Protein AF-0000000066256275 (afdb_homodimer)

Organism: Aeropyrum pernix (strain ATCC 700893 / DSM 11879 / JCM 9820 / NBRC 100138 / K1) (NCBI:txid272557)

Solvent-accessible surface area (backbone atoms only — not comparable to full-atom values): 19986 Å² total; per-residue (Å²): 86,36,39,36,36,32,34,25,72,42,15,46,34,53,33,82,58,58,94,65,75,33,41,69,77,22,35,40,44,53,51,53,29,44,26,57,68,33,45,68,49,63,63,28,31,37,36,36,41,18,49,40,25,89,45,72,39,23,26,40,39,40,45,40,79,41,44,88,72,39,78,41,55,64,44,34,52,51,35,49,23,29,20,48,62,73,42,88,44,85,31,44,64,42,78,55,11,67,60,48,49,53,58,56,52,69,78,38,52,55,43,32,37,56,35,73,87,30,46,56,42,84,80,37,49,69,59,68,58,38,73,26,23,30,43,34,36,28,43,97,49,77,57,58,65,69,56,54,52,52,51,26,70,75,67,76,51,62,48,51,31,10,91,51,96,55,92,64,54,45,26,56,50,39,26,54,54,29,54,70,57,39,85,59,85,77,70,66,76,70,78,117,88,37,39,38,35,31,35,24,72,40,15,45,35,54,33,80,59,57,96,63,73,32,42,69,77,22,36,40,45,52,50,53,28,44,24,57,69,34,46,66,50,63,64,28,32,37,36,34,40,18,48,40,24,90,44,72,39,24,26,40,39,41,47,40,79,40,43,88,73,40,79,43,54,65,46,35,51,50,34,50,23,27,18,48,62,71,42,88,44,84,33,44,64,42,77,56,13,68,61,47,50,53,58,56,51,69,76,37,52,53,41,31,37,56,35,73,89,29,45,57,42,84,80,38,48,70,60,69,59,39,73,26,24,28,43,36,35,29,44,98,50,78,58,57,64,68,57,53,52,52,51,26,69,75,66,75,50,61,48,53,30,10,91,49,96,55,93,64,54,44,25,55,50,38,25,54,56,28,56,69,57,39,87,55,83,78,65,68,79,66,80,118

Radius of gyration: 21.37 Å; Cα contacts (8 Å, |Δi|>4): 793; chains: 2; bounding box: 59×62×47 Å

Nearest PDB structures (foldseek):
  1vhk-assembly3_B  TM=5.877E-01  e=3.243E-04  Bacillus subtilis
  1vhk-assembly3_D  TM=5.858E-01  e=5.958E-04  Bacillus subtilis
  4l69-assembly1_A-2  TM=5.176E-01  e=1.314E-03  Mycobacterium tuberculosis
  1vhy-assembly3_A  TM=5.359E-01  e=1.409E-02  Haemophilus influenzae
  1vhy-assembly3_B  TM=5.054E-01  e=1.174E-02  Haemophilus influenzae

pLDDT: mean 90.83, std 14.92, range [18.72, 98.94]

Foldseek 3Di:
DEEEEAEQQAAEQQLPADLPPRCVVRSRCLLVLLLLLLFDDQQYKYWYFGDNDPAHIKIKIGHSPCCVQSVDSSSVSVQSSCQSNPHDHNIHMDRVRLVVVLVVQLVFPDEAEEDLPAAEVVVCLCRLQDDYYYYYAYGPDGPDPVSQVVSCVSRVHHHYYYDDNDDDGSSVSNNSSNVSNPPDPPPPPPPD/DEEEEAEQQAAEQQLPADLPPRCVVRSRCLLVLLLLLLFDDQQYKYWYFGDNDPAHIKIKIGHSPCCVQSVDSSSVSVQSSCQSNPHDHNIHMDRVRLVVVLVVQLVFPDEAEEDLPAAEVVVCLCRLQDDYYYYYAYGPDGPDPVSQVVSCVSRVHHHYYYDDNDDDGSSVSNNSSNVSNPPDPVPPPPPD

InterPro domains:
  IPR007158 tRNA (pseudouridine(54)-N(1))-methyltransferase, TrmY [MF_00587] (1-185)
  IPR007158 tRNA (pseudouridine(54)-N(1))-methyltransferase, TrmY [PF04013] (1-186)
  IPR007158 tRNA (pseudouridine(54)-N(1))-methyltransferase, TrmY [cd18087] (4-184)
  IPR029026 tRNA (guanine-N1-)-methyltransferase, N-terminal [G3DSA:3.40.1280.10] (1-180)
  IPR029028 Alpha/beta knot methyltransferases [SSF75217] (1-180)

Secondary structure (DSSP, 8-state):
-EEEEEEESS--SS----SSS-TTTTTSHHHHHHHHHH---SSEEEEEEE-SSSSSPEEEEEEGGGGGT--SHHHHHHHHHHHHTT-S-SSEEETTHHHHHHHHHTTSBSEEEEEEEEEEGGGGHHHHTSSB-EEEEESSSPPPHHHHHHHHHHHT--EEEE--SS---HHHHHHHHHHHHS----------/-EEEEEEESS--SS----SSS-TTTTTSHHHHHHHHHH---SSEEEEEEE-SSSSSPEEEEEEGGGGGT--SHHHHHHHHHHHHTT-S-SSEEETTHHHHHHHHHTTSBSEEEEEEEEEEGGGGHHHHTSSB-EEEEESSSPPPHHHHHHHHHHHT--EEEE--SS---HHHHHHHHHHHHS----------

Structure (mmCIF, N/CA/C/O backbone):
data_AF-0000000066256275-model_v1
#
loop_
_entity.id
_entity.type
_entity.pdbx_description
1 polymer 'tRNA (pseudouridine(54)-N(1))-methyltransferase'
#
loop_
_atom_site.group_PDB
_atom_site.id
_atom_site.type_symbol
_atom_site.label_atom_id
_atom_site.label_alt_id
_atom_site.label_comp_id
_atom_site.label_asym_id
_atom_site.label_entity_id
_atom_site.label_seq_id
_atom_site.pdbx_PDB_ins_code
_atom_site.Cartn_x
_atom_site.Cartn_y
_atom_site.Cartn_z
_atom_site.occupancy
_atom_site.B_iso_or_equiv
_atom_site.auth_seq_id
_atom_site.auth_comp_id
_atom_site.auth_asym_id
_atom_site.auth_atom_id
_atom_site.pdbx_PDB_model_num
ATOM 1 N N . MET A 1 1 ? 12.422 -10.633 -16.906 1 93.75 1 MET A N 1
ATOM 2 C CA . MET A 1 1 ? 11.047 -10.562 -16.422 1 93.75 1 MET A CA 1
ATOM 3 C C . MET A 1 1 ? 10.93 -11.172 -15.023 1 93.75 1 MET A C 1
ATOM 5 O O . MET A 1 1 ? 11.523 -12.219 -14.75 1 93.75 1 MET A O 1
ATOM 9 N N . SER A 1 2 ? 10.227 -10.492 -14.117 1 97.5 2 SER A N 1
ATOM 10 C CA . SER A 1 2 ? 10.008 -11 -12.766 1 97.5 2 SER A CA 1
ATOM 11 C C . SER A 1 2 ? 8.57 -11.477 -12.578 1 97.5 2 SER A C 1
ATOM 13 O O . SER A 1 2 ? 7.66 -11 -13.266 1 97.5 2 SER A O 1
ATOM 15 N N . LEU A 1 3 ? 8.438 -12.453 -11.727 1 98.69 3 LEU A N 1
ATOM 16 C CA . LEU A 1 3 ? 7.125 -13 -11.398 1 98.69 3 LEU A CA 1
ATOM 17 C C . LEU A 1 3 ? 6.797 -12.766 -9.922 1 98.69 3 LEU A C 1
ATOM 19 O O . LEU A 1 3 ? 7.602 -13.086 -9.047 1 98.69 3 LEU A O 1
ATOM 23 N N . TYR A 1 4 ? 5.68 -12.133 -9.703 1 98.75 4 TYR A N 1
ATOM 24 C CA . TYR A 1 4 ? 5.137 -11.969 -8.359 1 98.75 4 TYR A CA 1
ATOM 25 C C . TYR A 1 4 ? 3.945 -12.891 -8.133 1 98.75 4 TYR A C 1
ATOM 27 O O . TYR A 1 4 ? 2.973 -12.852 -8.891 1 98.75 4 TYR A O 1
ATOM 35 N N . VAL A 1 5 ? 4 -13.688 -7.074 1 98.88 5 VAL A N 1
ATOM 36 C CA . VAL A 1 5 ? 2.967 -14.695 -6.848 1 98.88 5 VAL A CA 1
ATOM 37 C C . VAL A 1 5 ? 2.268 -14.43 -5.52 1 98.88 5 VAL A C 1
ATOM 39 O O . VAL A 1 5 ? 2.926 -14.219 -4.496 1 98.88 5 VAL A O 1
ATOM 42 N N . VAL A 1 6 ? 0.995 -14.414 -5.566 1 98.75 6 VAL A N 1
ATOM 43 C CA . VAL A 1 6 ? 0.187 -14.359 -4.355 1 98.75 6 VAL A CA 1
ATOM 44 C C . VAL A 1 6 ? -0.623 -15.641 -4.207 1 98.75 6 VAL A C 1
ATOM 46 O O . VAL A 1 6 ? -1.358 -16.031 -5.121 1 98.75 6 VAL A O 1
ATOM 49 N N . ILE A 1 7 ? -0.438 -16.297 -3.139 1 98.69 7 ILE A N 1
ATOM 50 C CA . ILE A 1 7 ? -1.263 -17.469 -2.812 1 98.69 7 ILE A CA 1
ATOM 51 C C . ILE A 1 7 ? -2.393 -17.047 -1.875 1 98.69 7 ILE A C 1
ATOM 53 O O . ILE A 1 7 ? -2.145 -16.594 -0.755 1 98.69 7 ILE A O 1
ATOM 57 N N . SER A 1 8 ? -3.602 -17.219 -2.336 1 98.5 8 SER A N 1
ATOM 58 C CA . SER A 1 8 ? -4.766 -16.734 -1.599 1 98.5 8 SER A CA 1
ATOM 59 C C . SER A 1 8 ? -5.703 -17.891 -1.235 1 98.5 8 SER A C 1
ATOM 61 O O . SER A 1 8 ? -6.492 -18.344 -2.066 1 98.5 8 SER A O 1
ATOM 63 N N . PRO A 1 9 ? -5.703 -18.266 0.053 1 98.31 9 PRO A N 1
ATOM 64 C CA . PRO A 1 9 ? -6.594 -19.344 0.481 1 98.31 9 PRO A CA 1
ATOM 65 C C . PRO A 1 9 ? -8.07 -18.969 0.374 1 98.31 9 PRO A C 1
ATOM 67 O O . PRO A 1 9 ? -8.938 -19.844 0.361 1 98.31 9 PRO A O 1
ATOM 70 N N . THR A 1 10 ? -8.359 -17.688 0.263 1 98.12 10 THR A N 1
ATOM 71 C CA . THR A 1 10 ? -9.75 -17.266 0.388 1 98.12 10 THR A CA 1
ATOM 72 C C . THR A 1 10 ? -10.227 -16.578 -0.885 1 98.12 10 THR A C 1
ATOM 74 O O . THR A 1 10 ? -11.414 -16.281 -1.031 1 98.12 10 THR A O 1
ATOM 77 N N . GLY A 1 11 ? -9.367 -16.297 -1.843 1 98.12 11 GLY A N 1
ATOM 78 C CA . GLY A 1 11 ? -9.781 -15.602 -3.051 1 98.12 11 GLY A CA 1
ATOM 79 C C . GLY A 1 11 ? -10.82 -16.359 -3.852 1 98.12 11 GLY A C 1
ATOM 80 O O . GLY A 1 11 ? -10.633 -17.531 -4.168 1 98.12 11 GLY A O 1
ATOM 81 N N . ARG A 1 12 ? -11.789 -15.664 -4.137 1 98.12 12 ARG A N 1
ATOM 82 C CA . ARG A 1 12 ? -12.906 -16.281 -4.84 1 98.12 12 ARG A CA 1
ATOM 83 C C . ARG A 1 12 ? -12.492 -16.719 -6.242 1 98.12 12 ARG A C 1
ATOM 85 O O . ARG A 1 12 ? -11.742 -16.016 -6.922 1 98.12 12 ARG A O 1
ATOM 92 N N . THR A 1 13 ? -13.141 -17.828 -6.723 1 98.5 13 THR A N 1
ATOM 93 C CA . THR A 1 13 ? -12.625 -18.453 -7.938 1 98.5 13 THR A CA 1
ATOM 94 C C . THR A 1 13 ? -13.602 -18.281 -9.094 1 98.5 13 THR A C 1
ATOM 96 O O . THR A 1 13 ? -13.305 -18.656 -10.227 1 98.5 13 THR A O 1
ATOM 99 N N . ASP A 1 14 ? -14.75 -17.688 -8.93 1 98.19 14 ASP A N 1
ATOM 100 C CA . ASP A 1 14 ? -15.773 -17.719 -9.977 1 98.19 14 ASP A CA 1
ATOM 101 C C . ASP A 1 14 ? -15.938 -16.344 -10.617 1 98.19 14 ASP A C 1
ATOM 103 O O . ASP A 1 14 ? -16.672 -16.188 -11.594 1 98.19 14 ASP A O 1
ATOM 107 N N . GLY A 1 15 ? -15.422 -15.344 -10.078 1 97.19 15 GLY A N 1
ATOM 108 C CA . GLY A 1 15 ? -15.445 -14.016 -10.664 1 97.19 15 GLY A CA 1
ATOM 109 C C . GLY A 1 15 ? -16.703 -13.234 -10.328 1 97.19 15 GLY A C 1
ATOM 110 O O . GLY A 1 15 ? -16.922 -12.141 -10.852 1 97.19 15 GLY A O 1
ATOM 111 N N . ASN A 1 16 ? -17.562 -13.805 -9.523 1 96.88 16 ASN A N 1
ATOM 112 C CA . ASN A 1 16 ? -18.75 -13.078 -9.07 1 96.88 16 ASN A CA 1
ATOM 113 C C . ASN A 1 16 ? -18.422 -12.078 -7.973 1 96.88 16 ASN A C 1
ATOM 115 O O . ASN A 1 16 ? -18.578 -12.375 -6.785 1 96.88 16 ASN A O 1
ATOM 119 N N . ILE A 1 17 ? -18.016 -10.922 -8.391 1 94.25 17 ILE A N 1
ATOM 120 C CA . ILE A 1 17 ? -17.547 -9.883 -7.484 1 94.25 17 ILE A CA 1
ATOM 121 C C . ILE A 1 17 ? -18.484 -8.688 -7.539 1 94.25 17 ILE A C 1
ATOM 123 O O . ILE A 1 17 ? -18.734 -8.133 -8.609 1 94.25 17 ILE A O 1
ATOM 127 N N . PRO A 1 18 ? -18.984 -8.289 -6.391 1 91 18 PRO A N 1
ATOM 128 C CA . PRO A 1 18 ? -19.859 -7.109 -6.402 1 91 18 PRO A CA 1
ATOM 129 C C . PRO A 1 18 ? -19.109 -5.828 -6.75 1 91 18 PRO A C 1
ATOM 131 O O . PRO A 1 18 ? -17.906 -5.727 -6.5 1 91 18 PRO A O 1
ATOM 134 N N . ALA A 1 19 ? -19.828 -4.859 -7.242 1 86.5 19 ALA A N 1
ATOM 135 C CA . ALA A 1 19 ? -19.25 -3.6 -7.688 1 86.5 19 ALA A CA 1
ATOM 136 C C . ALA A 1 19 ? -18.75 -2.775 -6.504 1 86.5 19 ALA A C 1
ATOM 138 O O . ALA A 1 19 ? -17.812 -1.983 -6.637 1 86.5 19 ALA A O 1
ATOM 139 N N . ARG A 1 20 ? -19.453 -2.916 -5.395 1 82.06 20 ARG A N 1
ATOM 140 C CA . ARG A 1 20 ? -19.078 -2.201 -4.176 1 82.06 20 ARG A CA 1
ATOM 141 C C . ARG A 1 20 ? -18.969 -3.156 -2.99 1 82.06 20 ARG A C 1
ATOM 143 O O . ARG A 1 20 ? -19.562 -4.234 -3 1 82.06 20 ARG A O 1
ATOM 150 N N . GLY A 1 21 ? -18.141 -2.723 -2.002 1 81.44 21 GLY A N 1
ATOM 151 C CA . GLY A 1 21 ? -17.984 -3.59 -0.844 1 81.44 21 GLY A CA 1
ATOM 152 C C . GLY A 1 21 ? -17.406 -4.949 -1.186 1 81.44 21 GLY A C 1
ATOM 153 O O . GLY A 1 21 ? -17.844 -5.973 -0.661 1 81.44 21 GLY A O 1
ATOM 154 N N . TYR A 1 22 ? -16.484 -5.004 -2.148 1 87.56 22 TYR A N 1
ATOM 155 C CA . TYR A 1 22 ? -16.016 -6.262 -2.73 1 87.56 22 TYR A CA 1
ATOM 156 C C . TYR A 1 22 ? -14.984 -6.93 -1.84 1 87.56 22 TYR A C 1
ATOM 158 O O . TYR A 1 22 ? -14.664 -8.109 -2.021 1 87.56 22 TYR A O 1
ATOM 166 N N . ALA A 1 23 ? -14.438 -6.23 -0.857 1 85.62 23 ALA A N 1
ATOM 167 C CA . ALA A 1 23 ? -13.32 -6.797 -0.107 1 85.62 23 ALA A CA 1
ATOM 168 C C . ALA A 1 23 ? -13.703 -8.133 0.517 1 85.62 23 ALA A C 1
ATOM 170 O O . ALA A 1 23 ? -13.094 -9.164 0.21 1 85.62 23 ALA A O 1
ATOM 171 N N . GLY A 1 24 ? -14.734 -8.234 1.312 1 88.06 24 GLY A N 1
ATOM 172 C CA . GLY A 1 24 ? -15.188 -9.445 1.973 1 88.06 24 GLY A CA 1
ATOM 173 C C . GLY A 1 24 ? -15.711 -10.492 1.007 1 88.06 24 GLY A C 1
ATOM 174 O O . GLY A 1 24 ? -15.188 -11.602 0.938 1 88.06 24 GLY A O 1
ATOM 175 N N . PRO A 1 25 ? -16.734 -10.078 0.215 1 91.56 25 PRO A N 1
ATOM 176 C CA . PRO A 1 25 ? -17.406 -11.031 -0.675 1 91.56 25 PRO A CA 1
ATOM 177 C C . PRO A 1 25 ? -16.453 -11.641 -1.699 1 91.56 25 PRO A C 1
ATOM 179 O O . PRO A 1 25 ? -16.688 -12.75 -2.186 1 91.56 25 PRO A O 1
ATOM 182 N N . SER A 1 26 ? -15.391 -11.039 -1.994 1 95.25 26 SER A N 1
ATOM 183 C CA . SER A 1 26 ? -14.445 -11.547 -2.986 1 95.25 26 SER A CA 1
ATOM 184 C C . SER A 1 26 ? -13.383 -12.422 -2.336 1 95.25 26 SER A C 1
ATOM 186 O O . SER A 1 26 ? -12.477 -12.914 -3.016 1 95.25 26 SER A O 1
ATOM 188 N N . GLY A 1 27 ? -13.484 -12.617 -0.985 1 96.19 27 GLY A N 1
ATOM 189 C CA . GLY A 1 27 ? -12.422 -13.328 -0.285 1 96.19 27 GLY A CA 1
ATOM 190 C C . GLY A 1 27 ? -11.133 -12.539 -0.201 1 96.19 27 GLY A C 1
ATOM 191 O O . GLY A 1 27 ? -10.047 -13.094 -0.347 1 96.19 27 GLY A O 1
ATOM 192 N N . ARG A 1 28 ? -11.258 -11.266 -0.228 1 94.38 28 ARG A N 1
ATOM 193 C CA . ARG A 1 28 ? -10.164 -10.305 -0.048 1 94.38 28 ARG A CA 1
ATOM 194 C C . ARG A 1 28 ? -9.336 -10.172 -1.321 1 94.38 28 ARG A C 1
ATOM 196 O O . ARG A 1 28 ? -8.125 -9.977 -1.259 1 94.38 28 ARG A O 1
ATOM 203 N N . LEU A 1 29 ? -9.945 -10.297 -2.473 1 97.12 29 LEU A N 1
ATOM 204 C CA . LEU A 1 29 ? -9.266 -10.016 -3.732 1 97.12 29 LEU A CA 1
ATOM 205 C C . LEU A 1 29 ? -8.727 -8.594 -3.752 1 97.12 29 LEU A C 1
ATOM 207 O O . LEU A 1 29 ? -7.844 -8.266 -4.551 1 97.12 29 LEU A O 1
ATOM 211 N N . ASP A 1 30 ? -9.219 -7.73 -2.887 1 92.06 30 ASP A N 1
ATOM 212 C CA . ASP A 1 30 ? -8.727 -6.359 -2.781 1 92.06 30 ASP A CA 1
ATOM 213 C C . ASP A 1 30 ? -7.258 -6.336 -2.359 1 92.06 30 ASP A C 1
ATOM 215 O O . ASP A 1 30 ? -6.508 -5.441 -2.754 1 92.06 30 ASP A O 1
ATOM 219 N N . VAL A 1 31 ? -6.844 -7.297 -1.522 1 94.19 31 VAL A N 1
ATOM 220 C CA . VAL A 1 31 ? -5.453 -7.406 -1.103 1 94.19 31 VAL A CA 1
ATOM 221 C C . VAL A 1 31 ? -4.57 -7.727 -2.309 1 94.19 31 VAL A C 1
ATOM 223 O O . VAL A 1 31 ? -3.473 -7.188 -2.443 1 94.19 31 VAL A O 1
ATOM 226 N N . ILE A 1 32 ? -5.059 -8.555 -3.189 1 98 32 ILE A N 1
ATOM 227 C CA . ILE A 1 32 ? -4.332 -8.922 -4.398 1 98 32 ILE A CA 1
ATOM 228 C C . ILE A 1 32 ? -4.266 -7.727 -5.348 1 98 32 ILE A C 1
ATOM 230 O O . ILE A 1 32 ? -3.225 -7.469 -5.957 1 98 32 ILE A O 1
ATOM 234 N N . ALA A 1 33 ? -5.363 -7.008 -5.426 1 96.81 33 ALA A N 1
ATOM 235 C CA . ALA A 1 33 ? -5.398 -5.801 -6.25 1 96.81 33 ALA A CA 1
ATOM 236 C C . ALA A 1 33 ? -4.367 -4.781 -5.77 1 96.81 33 ALA A C 1
ATOM 238 O O . ALA A 1 33 ? -3.645 -4.195 -6.578 1 96.81 33 ALA A O 1
ATOM 239 N N . ARG A 1 34 ? -4.316 -4.574 -4.496 1 93.12 34 ARG A N 1
ATOM 240 C CA . ARG A 1 34 ? -3.348 -3.637 -3.939 1 93.12 34 ARG A CA 1
ATOM 241 C C . ARG A 1 34 ? -1.919 -4.109 -4.191 1 93.12 34 ARG A C 1
ATOM 243 O O . ARG A 1 34 ? -1.035 -3.301 -4.48 1 93.12 34 ARG A O 1
ATOM 250 N N . ALA A 1 35 ? -1.681 -5.391 -4.027 1 96.75 35 ALA A N 1
ATOM 251 C CA . ALA A 1 35 ? -0.363 -5.953 -4.309 1 96.75 35 ALA A CA 1
ATOM 252 C C . ALA A 1 35 ? 0.034 -5.715 -5.762 1 96.75 35 ALA A C 1
ATOM 254 O O . ALA A 1 35 ? 1.17 -5.328 -6.047 1 96.75 35 ALA A O 1
ATOM 255 N N . TYR A 1 36 ? -0.896 -5.945 -6.684 1 97.62 36 TYR A N 1
ATOM 256 C CA . TYR A 1 36 ? -0.671 -5.707 -8.102 1 97.62 36 TYR A CA 1
ATOM 257 C C . TYR A 1 36 ? -0.284 -4.258 -8.359 1 97.62 36 TYR A C 1
ATOM 259 O O . TYR A 1 36 ? 0.707 -3.984 -9.039 1 97.62 36 TYR A O 1
ATOM 267 N N . ASN A 1 37 ? -1.015 -3.406 -7.777 1 93.56 37 ASN A N 1
ATOM 268 C CA . ASN A 1 37 ? -0.812 -1.98 -8.016 1 93.56 37 ASN A CA 1
ATOM 269 C C . ASN A 1 37 ? 0.497 -1.491 -7.402 1 93.56 37 ASN A C 1
ATOM 271 O O . ASN A 1 37 ? 1.075 -0.507 -7.867 1 93.56 37 ASN A O 1
ATOM 275 N N . ALA A 1 38 ? 0.968 -2.191 -6.426 1 93.5 38 ALA A N 1
ATOM 276 C CA . ALA A 1 38 ? 2.166 -1.786 -5.695 1 93.5 38 ALA A CA 1
ATOM 277 C C . ALA A 1 38 ? 3.43 -2.119 -6.488 1 93.5 38 ALA A C 1
ATOM 279 O O . ALA A 1 38 ? 4.504 -1.586 -6.203 1 93.5 38 ALA A O 1
ATOM 280 N N . ILE A 1 39 ? 3.395 -3.004 -7.465 1 95.12 39 ILE A N 1
ATOM 281 C CA . ILE A 1 39 ? 4.574 -3.447 -8.203 1 95.12 39 ILE A CA 1
ATOM 282 C C . ILE A 1 39 ? 5.012 -2.357 -9.18 1 95.12 39 ILE A C 1
ATOM 284 O O . ILE A 1 39 ? 4.215 -1.897 -10 1 95.12 39 ILE A O 1
ATOM 288 N N . LEU A 1 40 ? 6.242 -2.002 -9.117 1 90.94 40 LEU A N 1
ATOM 289 C CA . LEU A 1 40 ? 6.738 -0.872 -9.898 1 90.94 40 LEU A CA 1
ATOM 290 C C . LEU A 1 40 ? 7.441 -1.351 -11.164 1 90.94 40 LEU A C 1
ATOM 292 O O . LEU A 1 40 ? 7.664 -0.566 -12.086 1 90.94 40 LEU A O 1
ATOM 296 N N . GLU A 1 41 ? 7.848 -2.594 -11.227 1 91.62 41 GLU A N 1
ATOM 297 C CA . GLU A 1 41 ? 8.555 -3.137 -12.383 1 91.62 41 GLU A CA 1
ATOM 298 C C . GLU A 1 41 ? 7.629 -3.275 -13.586 1 91.62 41 GLU A C 1
ATOM 300 O O . GLU A 1 41 ? 6.629 -3.996 -13.523 1 91.62 41 GLU A O 1
ATOM 305 N N . PRO A 1 42 ? 8 -2.656 -14.617 1 90.19 42 PRO A N 1
ATOM 306 C CA . PRO A 1 42 ? 7.121 -2.73 -15.781 1 90.19 42 PRO A CA 1
ATOM 307 C C . PRO A 1 42 ? 7.129 -4.109 -16.438 1 90.19 42 PRO A C 1
ATOM 309 O O . PRO A 1 42 ? 6.113 -4.543 -16.984 1 90.19 42 PRO A O 1
ATOM 312 N N . ASN A 1 43 ? 8.242 -4.711 -16.469 1 94.06 43 ASN A N 1
ATOM 313 C CA . ASN A 1 43 ? 8.352 -6.035 -17.062 1 94.06 43 ASN A CA 1
ATOM 314 C C . ASN A 1 43 ? 8.172 -7.141 -16.031 1 94.06 43 ASN A C 1
ATOM 316 O O . ASN A 1 43 ? 9.094 -7.918 -15.773 1 94.06 43 ASN A O 1
ATOM 320 N N . ALA A 1 44 ? 7.031 -7.156 -15.445 1 97.38 44 ALA A N 1
ATOM 321 C CA . ALA A 1 44 ? 6.68 -8.141 -14.43 1 97.38 44 ALA A CA 1
ATOM 322 C C . ALA A 1 44 ? 5.254 -8.656 -14.625 1 97.38 44 ALA A C 1
ATOM 324 O O . ALA A 1 44 ? 4.504 -8.117 -15.445 1 97.38 44 ALA A O 1
ATOM 325 N N . THR A 1 45 ? 4.945 -9.758 -14.031 1 98.5 45 THR A N 1
ATOM 326 C CA . THR A 1 45 ? 3.613 -10.359 -14.008 1 98.5 45 THR A CA 1
ATOM 327 C C . THR A 1 45 ? 3.225 -10.758 -12.594 1 98.5 45 THR A C 1
ATOM 329 O O . THR A 1 45 ? 4.055 -11.266 -11.836 1 98.5 45 THR A O 1
ATOM 332 N N . LEU A 1 46 ? 1.997 -10.469 -12.258 1 98.81 46 LEU A N 1
ATOM 333 C CA . LEU A 1 46 ? 1.463 -11.031 -11.023 1 98.81 46 LEU A CA 1
ATOM 334 C C . LEU A 1 46 ? 0.61 -12.258 -11.312 1 98.81 46 LEU A C 1
ATOM 336 O O . LEU A 1 46 ? -0.233 -12.242 -12.211 1 98.81 46 LEU A O 1
ATOM 340 N N . ALA A 1 47 ? 0.863 -13.305 -10.641 1 98.94 47 ALA A N 1
ATOM 341 C CA . ALA A 1 47 ? 0.026 -14.508 -10.656 1 98.94 47 ALA A CA 1
ATOM 342 C C . ALA A 1 47 ? -0.601 -14.758 -9.289 1 98.94 47 ALA A C 1
ATOM 344 O O . ALA A 1 47 ? 0.1 -14.789 -8.273 1 98.94 47 ALA A O 1
ATOM 345 N N . ALA A 1 48 ? -1.891 -14.93 -9.266 1 98.94 48 ALA A N 1
ATOM 346 C CA . ALA A 1 48 ? -2.604 -15.188 -8.016 1 98.94 48 ALA A CA 1
ATOM 347 C C . ALA A 1 48 ? -3.279 -16.547 -8.039 1 98.94 48 ALA A C 1
ATOM 349 O O . ALA A 1 48 ? -4.125 -16.812 -8.898 1 98.94 48 ALA A O 1
ATOM 350 N N . LEU A 1 49 ? -2.854 -17.391 -7.125 1 98.94 49 LEU A N 1
ATOM 351 C CA . LEU A 1 49 ? -3.564 -18.656 -6.938 1 98.94 49 LEU A CA 1
ATOM 352 C C . LEU A 1 49 ? -4.777 -18.469 -6.031 1 98.94 49 LEU A C 1
ATOM 354 O O . LEU A 1 49 ? -4.629 -18.219 -4.832 1 98.94 49 LEU A O 1
ATOM 358 N N . LEU A 1 50 ? -5.945 -18.578 -6.598 1 98.81 50 LEU A N 1
ATOM 359 C CA . LEU A 1 50 ? -7.203 -18.406 -5.879 1 98.81 50 LEU A CA 1
ATOM 360 C C . LEU A 1 50 ? -7.758 -19.75 -5.422 1 98.81 50 LEU A C 1
ATOM 362 O O . LEU A 1 50 ? -7.977 -20.656 -6.234 1 98.81 50 LEU A O 1
ATOM 366 N N . MET A 1 51 ? -8.008 -19.812 -4.078 1 98.62 51 MET A N 1
ATOM 367 C CA . MET A 1 51 ? -8.375 -21.125 -3.566 1 98.62 51 MET A CA 1
ATOM 368 C C . MET A 1 51 ? -9.633 -21.031 -2.711 1 98.62 51 MET A C 1
ATOM 370 O O . MET A 1 51 ? -9.945 -21.969 -1.968 1 98.62 51 MET A O 1
ATOM 374 N N . GLY A 1 52 ? -10.383 -19.984 -2.773 1 97.81 52 GLY A N 1
ATOM 375 C CA . GLY A 1 52 ? -11.484 -19.734 -1.858 1 97.81 52 GLY A CA 1
ATOM 376 C C . GLY A 1 52 ? -12.797 -20.328 -2.32 1 97.81 52 GLY A C 1
ATOM 377 O O . GLY A 1 52 ? -13.797 -20.281 -1.6 1 97.81 52 GLY A O 1
ATOM 378 N N . GLY A 1 53 ? -12.836 -20.859 -3.451 1 97 53 GLY A N 1
ATOM 379 C CA . GLY A 1 53 ? -14.07 -21.438 -3.967 1 97 53 GLY A CA 1
ATOM 380 C C . GLY A 1 53 ? -14.953 -20.422 -4.656 1 97 53 GLY A C 1
ATOM 381 O O . GLY A 1 53 ? -14.555 -19.266 -4.844 1 97 53 GLY A O 1
ATOM 382 N N . PRO A 1 54 ? -16.125 -20.781 -5.293 1 97.5 54 PRO A N 1
ATOM 383 C CA . PRO A 1 54 ? -16.766 -22.094 -5.203 1 97.5 54 PRO A CA 1
ATOM 384 C C . PRO A 1 54 ? -16.172 -23.109 -6.184 1 97.5 54 PRO A C 1
ATOM 386 O O . PRO A 1 54 ? -16.438 -24.312 -6.078 1 97.5 54 PRO A O 1
ATOM 389 N N . LEU A 1 55 ? -15.531 -22.703 -7.152 1 98 55 LEU A N 1
ATOM 390 C CA . LEU A 1 55 ? -14.867 -23.594 -8.086 1 98 55 LEU A CA 1
ATOM 391 C C . LEU A 1 55 ? -13.523 -24.062 -7.531 1 98 55 LEU A C 1
ATOM 393 O O . LEU A 1 55 ? -13.031 -23.516 -6.551 1 98 55 LEU A O 1
ATOM 397 N N . PRO A 1 56 ? -12.992 -25.109 -8.07 1 98.38 56 PRO A N 1
ATOM 398 C CA . PRO A 1 56 ? -11.633 -25.5 -7.676 1 98.38 56 PRO A CA 1
ATOM 399 C C . PRO A 1 56 ? -10.617 -24.391 -7.859 1 98.38 56 PRO A C 1
ATOM 401 O O . PRO A 1 56 ? -10.898 -23.391 -8.539 1 98.38 56 PRO A O 1
ATOM 404 N N . PRO A 1 57 ? -9.453 -24.547 -7.285 1 98.62 57 PRO A N 1
ATOM 405 C CA . PRO A 1 57 ? -8.43 -23.5 -7.367 1 98.62 57 PRO A CA 1
ATOM 406 C C . PRO A 1 57 ? -8.102 -23.109 -8.805 1 98.62 57 PRO A C 1
ATOM 408 O O . PRO A 1 57 ? -8.023 -23.984 -9.68 1 98.62 57 PRO A O 1
ATOM 411 N N . ARG A 1 58 ? -7.895 -21.844 -9.047 1 98.81 58 ARG A N 1
ATOM 412 C CA . ARG A 1 58 ? -7.559 -21.281 -10.352 1 98.81 58 ARG A CA 1
ATOM 413 C C . ARG A 1 58 ? -6.406 -20.297 -10.234 1 98.81 58 ARG A C 1
ATOM 415 O O . ARG A 1 58 ? -6.211 -19.672 -9.188 1 98.81 58 ARG A O 1
ATOM 422 N N . LEU A 1 59 ? -5.672 -20.219 -11.289 1 98.88 59 LEU A N 1
ATOM 423 C CA . LEU A 1 59 ? -4.555 -19.281 -11.344 1 98.88 59 LEU A CA 1
ATOM 424 C C . LEU A 1 59 ? -4.902 -18.062 -12.195 1 98.88 59 LEU A C 1
ATOM 426 O O . LEU A 1 59 ? -5.121 -18.188 -13.406 1 98.88 59 LEU A O 1
ATOM 430 N N . LEU A 1 60 ? -5.059 -16.938 -11.555 1 98.88 60 LEU A N 1
ATOM 431 C CA . LEU A 1 60 ? -5.258 -15.672 -12.242 1 98.88 60 LEU A CA 1
ATOM 432 C C . LEU A 1 60 ? -3.922 -15.047 -12.633 1 98.88 60 LEU A C 1
ATOM 434 O O . LEU A 1 60 ? -3.041 -14.875 -11.789 1 98.88 60 LEU A O 1
ATOM 438 N N . ILE A 1 61 ? -3.732 -14.711 -13.875 1 98.88 61 ILE A N 1
ATOM 439 C CA . ILE A 1 61 ? -2.484 -14.148 -14.375 1 98.88 61 ILE A CA 1
ATOM 440 C C . ILE A 1 61 ? -2.717 -12.711 -14.844 1 98.88 61 ILE A C 1
ATOM 442 O O . ILE A 1 61 ? -3.521 -12.469 -15.75 1 98.88 61 ILE A O 1
ATOM 446 N N . ALA A 1 62 ? -2.012 -11.82 -14.25 1 98.75 62 ALA A N 1
ATOM 447 C CA . ALA A 1 62 ? -2.182 -10.391 -14.484 1 98.75 62 ALA A CA 1
ATOM 448 C C . ALA A 1 62 ? -0.855 -9.734 -14.852 1 98.75 62 ALA A C 1
ATOM 450 O O . ALA A 1 62 ? -0.09 -9.328 -13.977 1 98.75 62 ALA A O 1
ATOM 451 N N . PRO A 1 63 ? -0.54 -9.555 -16.141 1 98.5 63 PRO A N 1
ATOM 452 C CA . PRO A 1 63 ? 0.694 -8.875 -16.547 1 98.5 63 PRO A CA 1
ATOM 453 C C . PRO A 1 63 ? 0.687 -7.383 -16.203 1 98.5 63 PRO A C 1
ATOM 455 O O . PRO A 1 63 ? -0.358 -6.734 -16.281 1 98.5 63 PRO A O 1
ATOM 458 N N . LEU A 1 64 ? 1.856 -6.883 -15.898 1 97.12 64 LEU A N 1
ATOM 459 C CA . LEU A 1 64 ? 1.948 -5.469 -15.555 1 97.12 64 LEU A CA 1
ATOM 460 C C . LEU A 1 64 ? 1.771 -4.594 -16.781 1 97.12 64 LEU A C 1
ATOM 462 O O . LEU A 1 64 ? 1.536 -3.387 -16.672 1 97.12 64 LEU A O 1
ATOM 466 N N . SER A 1 65 ? 1.87 -5.16 -17.969 1 96.31 65 SER A N 1
ATOM 467 C CA . SER A 1 65 ? 1.559 -4.438 -19.188 1 96.31 65 SER A CA 1
ATOM 468 C C . SER A 1 65 ? 0.106 -3.971 -19.203 1 96.31 65 SER A C 1
ATOM 470 O O . SER A 1 65 ? -0.277 -3.139 -20.031 1 96.31 65 SER A O 1
ATOM 472 N N . CYS A 1 66 ? -0.757 -4.484 -18.297 1 97.12 66 CYS A N 1
ATOM 473 C CA . CYS A 1 66 ? -2.16 -4.098 -18.203 1 97.12 66 CYS A CA 1
ATOM 474 C C . CYS A 1 66 ? -2.324 -2.834 -17.375 1 97.12 66 CYS A C 1
ATOM 476 O O . CYS A 1 66 ? -3.43 -2.301 -17.25 1 97.12 66 CYS A O 1
ATOM 478 N N . LYS A 1 67 ? -1.287 -2.295 -16.828 1 92.81 67 LYS A N 1
ATOM 479 C CA . LYS A 1 67 ? -1.389 -1.216 -15.859 1 92.81 67 LYS A CA 1
ATOM 480 C C . LYS A 1 67 ? -1.945 0.054 -16.5 1 92.81 67 LYS A C 1
ATOM 482 O O . LYS A 1 67 ? -2.414 0.954 -15.797 1 92.81 67 LYS A O 1
ATOM 487 N N . ASP A 1 68 ? -1.889 0.154 -17.812 1 90 68 ASP A N 1
ATOM 488 C CA . ASP A 1 68 ? -2.496 1.303 -18.484 1 90 68 ASP A CA 1
ATOM 489 C C . ASP A 1 68 ? -4.012 1.309 -18.297 1 90 68 ASP A C 1
ATOM 491 O O . ASP A 1 68 ? -4.637 2.371 -18.281 1 90 68 ASP A O 1
ATOM 495 N N . ILE A 1 69 ? -4.523 0.146 -18.156 1 91.81 69 ILE A N 1
ATOM 496 C CA . ILE A 1 69 ? -5.965 -0.004 -18.016 1 91.81 69 ILE A CA 1
ATOM 497 C C . ILE A 1 69 ? -6.32 -0.236 -16.547 1 91.81 69 ILE A C 1
ATOM 499 O O . ILE A 1 69 ? -7.355 0.229 -16.062 1 91.81 69 ILE A O 1
ATOM 503 N N . VAL A 1 70 ? -5.48 -0.921 -15.867 1 94.44 70 VAL A N 1
ATOM 504 C CA . VAL A 1 70 ? -5.715 -1.267 -14.469 1 94.44 70 VAL A CA 1
ATOM 505 C C . VAL A 1 70 ? -4.973 -0.287 -13.562 1 94.44 70 VAL A C 1
ATOM 507 O O . VAL A 1 70 ? -3.814 -0.517 -13.211 1 94.44 70 VAL A O 1
ATOM 510 N N . ARG A 1 71 ? -5.648 0.707 -13.109 1 86.88 71 ARG A N 1
ATOM 511 C CA . ARG A 1 71 ? -4.992 1.8 -12.398 1 86.88 71 ARG A CA 1
ATOM 512 C C . ARG A 1 71 ? -5.496 1.901 -10.961 1 86.88 71 ARG A C 1
ATOM 514 O O . ARG A 1 71 ? -5.039 2.754 -10.195 1 86.88 71 ARG A O 1
ATOM 521 N N . SER A 1 72 ? -6.453 1.067 -10.656 1 87.81 72 SER A N 1
ATOM 522 C CA . SER A 1 72 ? -7.062 1.112 -9.328 1 87.81 72 SER A CA 1
ATOM 523 C C . SER A 1 72 ? -7.477 -0.279 -8.867 1 87.81 72 SER A C 1
ATOM 525 O O . SER A 1 72 ? -7.473 -1.229 -9.648 1 87.81 72 SER A O 1
ATOM 527 N N . GLU A 1 73 ? -7.766 -0.271 -7.645 1 91.44 73 GLU A N 1
ATOM 528 C CA . GLU A 1 73 ? -8.312 -1.507 -7.094 1 91.44 73 GLU A CA 1
ATOM 529 C C . GLU A 1 73 ? -9.586 -1.92 -7.824 1 91.44 73 GLU A C 1
ATOM 531 O O . GLU A 1 73 ? -9.766 -3.092 -8.164 1 91.44 73 GLU A O 1
ATOM 536 N N . ARG A 1 74 ? -10.398 -0.939 -8.094 1 89.75 74 ARG A N 1
ATOM 537 C CA . ARG A 1 74 ? -11.672 -1.213 -8.758 1 89.75 74 ARG A CA 1
ATOM 538 C C . ARG A 1 74 ? -11.453 -1.762 -10.164 1 89.75 74 ARG A C 1
ATOM 540 O O . ARG A 1 74 ? -12.102 -2.73 -10.562 1 89.75 74 ARG A O 1
ATOM 547 N N . SER A 1 75 ? -10.578 -1.119 -10.898 1 95 75 SER A N 1
ATOM 548 C CA . SER A 1 75 ? -10.312 -1.604 -12.25 1 95 75 SER A CA 1
ATOM 549 C C . SER A 1 75 ? -9.695 -2.996 -12.227 1 95 75 SER A C 1
ATOM 551 O O . SER A 1 75 ? -9.953 -3.811 -13.117 1 95 75 SER A O 1
ATOM 553 N N . PHE A 1 76 ? -8.883 -3.281 -11.289 1 97.38 76 PHE A N 1
ATOM 554 C CA . PHE A 1 76 ? -8.359 -4.633 -11.117 1 97.38 76 PHE A CA 1
ATOM 555 C C . PHE A 1 76 ? -9.5 -5.625 -10.906 1 97.38 76 PHE A C 1
ATOM 557 O O . PHE A 1 76 ? -9.531 -6.684 -11.531 1 97.38 76 PHE A O 1
ATOM 564 N N . MET A 1 77 ? -10.461 -5.266 -10.039 1 96.88 77 MET A N 1
ATOM 565 C CA . MET A 1 77 ? -11.586 -6.152 -9.727 1 96.88 77 MET A CA 1
ATOM 566 C C . MET A 1 77 ? -12.414 -6.434 -10.977 1 96.88 77 MET A C 1
ATOM 568 O O . MET A 1 77 ? -12.867 -7.559 -11.188 1 96.88 77 MET A O 1
ATOM 572 N N . ILE A 1 78 ? -12.586 -5.445 -11.703 1 97.25 78 ILE A N 1
ATOM 573 C CA . ILE A 1 78 ? -13.359 -5.586 -12.93 1 97.25 78 ILE A CA 1
ATOM 574 C C . ILE A 1 78 ? -12.648 -6.547 -13.883 1 97.25 78 ILE A C 1
ATOM 576 O O . ILE A 1 78 ? -13.258 -7.492 -14.391 1 97.25 78 ILE A O 1
ATOM 580 N N . GLU A 1 79 ? -11.32 -6.363 -14.125 1 98.25 79 GLU A N 1
ATOM 581 C CA . GLU A 1 79 ? -10.555 -7.227 -15.031 1 98.25 79 GLU A CA 1
ATOM 582 C C . GLU A 1 79 ? -10.492 -8.656 -14.5 1 98.25 79 GLU A C 1
ATOM 584 O O . GLU A 1 79 ? -10.617 -9.609 -15.266 1 98.25 79 GLU A O 1
ATOM 589 N N . ALA A 1 80 ? -10.266 -8.812 -13.219 1 98.56 80 ALA A N 1
ATOM 590 C CA . ALA A 1 80 ? -10.242 -10.133 -12.609 1 98.56 80 ALA A CA 1
ATOM 591 C C . ALA A 1 80 ? -11.578 -10.852 -12.805 1 98.56 80 ALA A C 1
ATOM 593 O O . ALA A 1 80 ? -11.609 -12.031 -13.156 1 98.56 80 ALA A O 1
ATOM 594 N N . SER A 1 81 ? -12.664 -10.125 -12.539 1 98.38 81 SER A N 1
ATOM 595 C CA . SER A 1 81 ? -14 -10.688 -12.719 1 98.38 81 SER A CA 1
ATOM 596 C C . SER A 1 81 ? -14.211 -11.133 -14.164 1 98.38 81 SER A C 1
ATOM 598 O O . SER A 1 81 ? -14.711 -12.234 -14.406 1 98.38 81 SER A O 1
ATOM 600 N N . ARG A 1 82 ? -13.891 -10.266 -15.07 1 98.25 82 ARG A N 1
ATOM 601 C CA . ARG A 1 82 ? -14.039 -10.602 -16.484 1 98.25 82 ARG A CA 1
ATOM 602 C C . ARG A 1 82 ? -13.258 -11.859 -16.828 1 98.25 82 ARG A C 1
ATOM 604 O O . ARG A 1 82 ? -13.797 -12.797 -17.422 1 98.25 82 ARG A O 1
ATOM 611 N N . ALA A 1 83 ? -12.016 -11.938 -16.453 1 98.62 83 ALA A N 1
ATOM 612 C CA . ALA A 1 83 ? -11.156 -13.078 -16.766 1 98.62 83 ALA A CA 1
ATOM 613 C C . ALA A 1 83 ? -11.711 -14.367 -16.156 1 98.62 83 ALA A C 1
ATOM 615 O O . ALA A 1 83 ? -11.797 -15.391 -16.828 1 98.62 83 ALA A O 1
ATOM 616 N N . LEU A 1 84 ? -12.117 -14.281 -14.914 1 98.62 84 LEU A N 1
ATOM 617 C CA . LEU A 1 84 ? -12.586 -15.461 -14.188 1 98.62 84 LEU A CA 1
ATOM 618 C C . LEU A 1 84 ? -13.898 -15.977 -14.766 1 98.62 84 LEU A C 1
ATOM 620 O O . LEU A 1 84 ? -14.211 -17.156 -14.648 1 98.62 84 LEU A O 1
ATOM 624 N N . ARG A 1 85 ? -14.609 -15.133 -15.391 1 98.19 85 ARG A N 1
ATOM 625 C CA . ARG A 1 85 ? -15.891 -15.508 -15.977 1 98.19 85 ARG A CA 1
ATOM 626 C C . ARG A 1 85 ? -15.727 -15.883 -17.438 1 98.19 85 ARG A C 1
ATOM 628 O O . ARG A 1 85 ? -16.719 -16.141 -18.141 1 98.19 85 ARG A O 1
ATOM 635 N N . GLY A 1 86 ? -14.562 -15.781 -17.891 1 97.69 86 GLY A N 1
ATOM 636 C CA . GLY A 1 86 ? -14.289 -16.188 -19.266 1 97.69 86 GLY A CA 1
ATOM 637 C C . GLY A 1 86 ? -14.602 -15.102 -20.281 1 97.69 86 GLY A C 1
ATOM 638 O O . GLY A 1 86 ? -14.859 -15.391 -21.453 1 97.69 86 GLY A O 1
ATOM 639 N N . ARG A 1 87 ? -14.633 -13.883 -19.844 1 97.81 87 ARG A N 1
ATOM 640 C CA . ARG A 1 87 ? -14.859 -12.75 -20.734 1 97.81 87 ARG A CA 1
ATOM 641 C C . ARG A 1 87 ? -13.531 -12.125 -21.172 1 97.81 87 ARG A C 1
ATOM 643 O O . ARG A 1 87 ? -12.477 -12.453 -20.641 1 97.81 87 ARG A O 1
ATOM 650 N N . ARG A 1 88 ? -13.625 -11.312 -22.234 1 97.62 88 ARG A N 1
ATOM 651 C CA . ARG A 1 88 ? -12.438 -10.625 -22.719 1 97.62 88 ARG A CA 1
ATOM 652 C C . ARG A 1 88 ? -11.812 -9.773 -21.609 1 97.62 88 ARG A C 1
ATOM 654 O O . ARG A 1 88 ? -12.508 -8.992 -20.953 1 97.62 88 ARG A O 1
ATOM 661 N N . SER A 1 89 ? -10.523 -9.938 -21.391 1 98.06 89 SER A N 1
ATOM 662 C CA . SER A 1 89 ? -9.758 -9.25 -20.344 1 98.06 89 SER A CA 1
ATOM 663 C C . SER A 1 89 ? -8.273 -9.25 -20.656 1 98.06 89 SER A C 1
ATOM 665 O O . SER A 1 89 ? -7.789 -10.094 -21.422 1 98.06 89 SER A O 1
ATOM 667 N N . CYS A 1 90 ? -7.578 -8.273 -20.172 1 98.19 90 CYS A N 1
ATOM 668 C CA . CYS A 1 90 ? -6.125 -8.281 -20.297 1 98.19 90 CYS A CA 1
ATOM 669 C C . CYS A 1 90 ? -5.5 -9.273 -19.328 1 98.19 90 CYS A C 1
ATOM 671 O O . CYS A 1 90 ? -4.309 -9.578 -19.422 1 98.19 90 CYS A O 1
ATOM 673 N N . PHE A 1 91 ? -6.293 -9.773 -18.422 1 98.69 91 PHE A N 1
ATOM 674 C CA . PHE A 1 91 ? -5.891 -10.875 -17.562 1 98.69 91 PHE A CA 1
ATOM 675 C C . PHE A 1 91 ? -6.27 -12.219 -18.188 1 98.69 91 PHE A C 1
ATOM 677 O O . PHE A 1 91 ? -7.102 -12.273 -19.094 1 98.69 91 PHE A O 1
ATOM 684 N N . THR A 1 92 ? -5.617 -13.25 -17.734 1 98.62 92 THR A N 1
ATOM 685 C CA . THR A 1 92 ? -5.969 -14.609 -18.156 1 98.62 92 THR A CA 1
ATOM 686 C C . THR A 1 92 ? -6.098 -15.523 -16.938 1 98.62 92 THR A C 1
ATOM 688 O O . THR A 1 92 ? -5.641 -15.188 -15.844 1 98.62 92 THR A O 1
ATOM 691 N N . VAL A 1 93 ? -6.793 -16.641 -17.172 1 98.75 93 VAL A N 1
ATOM 692 C CA . VAL A 1 93 ? -7.012 -17.609 -16.094 1 98.75 93 VAL A CA 1
ATOM 693 C C . VAL A 1 93 ? -6.617 -19 -16.547 1 98.75 93 VAL A C 1
ATOM 695 O O . VAL A 1 93 ? -6.883 -19.375 -17.703 1 98.75 93 VAL A O 1
ATOM 698 N N . ASN A 1 94 ? -5.891 -19.656 -15.711 1 98.62 94 ASN A N 1
ATOM 699 C CA . ASN A 1 94 ? -5.609 -21.078 -15.883 1 98.62 94 ASN A CA 1
ATOM 700 C C . ASN A 1 94 ? -6.363 -21.938 -14.875 1 98.62 94 ASN A C 1
ATOM 702 O O . ASN A 1 94 ? -6.199 -21.766 -13.664 1 98.62 94 ASN A O 1
ATOM 706 N N . ASP A 1 95 ? -7.121 -22.922 -15.281 1 98.25 95 ASP A N 1
ATOM 707 C CA . ASP A 1 95 ? -8.039 -23.672 -14.43 1 98.25 95 ASP A CA 1
ATOM 708 C C . ASP A 1 95 ? -7.316 -24.812 -13.727 1 98.25 95 ASP A C 1
ATOM 710 O O . ASP A 1 95 ? -7.891 -25.484 -12.867 1 98.25 95 ASP A O 1
ATOM 714 N N . GLU A 1 96 ? -6.07 -24.984 -13.992 1 98 96 GLU A N 1
ATOM 715 C CA . GLU A 1 96 ? -5.344 -26.094 -13.406 1 98 96 GLU A CA 1
ATOM 716 C C . GLU A 1 96 ? -4.766 -25.734 -12.047 1 98 96 GLU A C 1
ATOM 718 O O . GLU A 1 96 ? -4.035 -26.516 -11.438 1 98 96 GLU A O 1
ATOM 723 N N . GLY A 1 97 ? -5.043 -24.625 -11.648 1 97.44 97 GLY A N 1
ATOM 724 C CA . GLY A 1 97 ? -4.777 -24.203 -10.273 1 97.44 97 GLY A CA 1
ATOM 725 C C . GLY A 1 97 ? -3.33 -24.406 -9.867 1 97.44 97 GLY A C 1
ATOM 726 O O . GLY A 1 97 ? -2.426 -23.812 -10.445 1 97.44 97 GLY A O 1
ATOM 727 N N . VAL A 1 98 ? -3.139 -25.312 -8.945 1 97.94 98 VAL A N 1
ATOM 728 C CA . VAL A 1 98 ? -1.843 -25.547 -8.312 1 97.94 98 VAL A CA 1
ATOM 729 C C . VAL A 1 98 ? -0.852 -26.078 -9.352 1 97.94 98 VAL A C 1
ATOM 731 O O . VAL A 1 98 ? 0.308 -25.656 -9.375 1 97.94 98 VAL A O 1
ATOM 734 N N . GLU A 1 99 ? -1.299 -26.906 -10.227 1 97.94 99 GLU A N 1
ATOM 735 C CA . GLU A 1 99 ? -0.429 -27.438 -11.266 1 97.94 99 GLU A CA 1
ATOM 736 C C . GLU A 1 99 ? 0.029 -26.344 -12.227 1 97.94 99 GLU A C 1
ATOM 738 O O . GLU A 1 99 ? 1.176 -26.359 -12.68 1 97.94 99 GLU A O 1
ATOM 743 N N . ALA A 1 100 ? -0.877 -25.5 -12.531 1 98.38 100 ALA A N 1
ATOM 744 C CA . ALA A 1 100 ? -0.534 -24.375 -13.391 1 98.38 100 ALA A CA 1
ATOM 745 C C . ALA A 1 100 ? 0.515 -23.469 -12.734 1 98.38 100 ALA A C 1
ATOM 747 O O . ALA A 1 100 ? 1.447 -23.016 -13.398 1 98.38 100 ALA A O 1
ATOM 748 N N . LEU A 1 101 ? 0.333 -23.219 -11.461 1 98.62 101 LEU A N 1
ATOM 749 C CA . LEU A 1 101 ? 1.308 -22.422 -10.727 1 98.62 101 LEU A CA 1
ATOM 750 C C . LEU A 1 101 ? 2.676 -23.094 -10.727 1 98.62 101 LEU A C 1
ATOM 752 O O . LEU A 1 101 ? 3.691 -22.453 -10.984 1 98.62 101 LEU A O 1
ATOM 756 N N . ALA A 1 102 ? 2.693 -24.375 -10.453 1 98.5 102 ALA A N 1
ATOM 757 C CA . ALA A 1 102 ? 3.951 -25.109 -10.453 1 98.5 102 ALA A CA 1
ATOM 758 C C . ALA A 1 102 ? 4.652 -25 -11.805 1 98.5 102 ALA A C 1
ATOM 760 O O . ALA A 1 102 ? 5.863 -24.766 -11.859 1 98.5 102 ALA A O 1
ATOM 761 N N . SER A 1 103 ? 3.896 -25.188 -12.828 1 98.19 103 SER A N 1
ATOM 762 C CA . SER A 1 103 ? 4.445 -25.094 -14.18 1 98.19 103 SER A CA 1
ATOM 763 C C . SER A 1 103 ? 4.996 -23.703 -14.461 1 98.19 103 SER A C 1
ATOM 765 O O . SER A 1 103 ? 6.07 -23.562 -15.055 1 98.19 103 SER A O 1
ATOM 767 N N . LEU A 1 104 ? 4.289 -22.719 -14.047 1 98.19 104 LEU A N 1
ATOM 768 C CA . LEU A 1 104 ? 4.715 -21.328 -14.234 1 98.19 104 LEU A CA 1
ATOM 769 C C . LEU A 1 104 ? 5.996 -21.047 -13.461 1 98.19 104 LEU A C 1
ATOM 771 O O . LEU A 1 104 ? 6.941 -20.469 -14 1 98.19 104 LEU A O 1
ATOM 775 N N . LEU A 1 105 ? 6.059 -21.516 -12.25 1 98.19 105 LEU A N 1
ATOM 776 C CA . LEU A 1 105 ? 7.191 -21.266 -11.367 1 98.19 105 LEU A CA 1
ATOM 777 C C . LEU A 1 105 ? 8.453 -21.922 -11.906 1 98.19 105 LEU A C 1
ATOM 779 O O . LEU A 1 105 ? 9.562 -21.438 -11.672 1 98.19 105 LEU A O 1
ATOM 783 N N . ARG A 1 106 ? 8.312 -23 -12.664 1 97.44 106 ARG A N 1
ATOM 784 C CA . ARG A 1 106 ? 9.461 -23.719 -13.203 1 97.44 106 ARG A CA 1
ATOM 785 C C . ARG A 1 106 ? 10.258 -22.844 -14.164 1 97.44 106 ARG A C 1
ATOM 787 O O . ARG A 1 106 ? 11.453 -23.062 -14.375 1 97.44 106 ARG A O 1
ATOM 794 N N . ARG A 1 107 ? 9.664 -21.828 -14.664 1 96.88 107 ARG A N 1
ATOM 795 C CA . ARG A 1 107 ? 10.266 -21 -15.703 1 96.88 107 ARG A CA 1
ATOM 796 C C . ARG A 1 107 ? 11.102 -19.875 -15.086 1 96.88 107 ARG A C 1
ATOM 798 O O . ARG A 1 107 ? 11.789 -19.141 -15.805 1 96.88 107 ARG A O 1
ATOM 805 N N . PHE A 1 108 ? 11.055 -19.703 -13.789 1 96.44 108 PHE A N 1
ATOM 806 C CA . PHE A 1 108 ? 11.719 -18.594 -13.109 1 96.44 108 PHE A CA 1
ATOM 807 C C . PHE A 1 108 ? 12.711 -19.109 -12.078 1 96.44 108 PHE A C 1
ATOM 809 O O . PHE A 1 108 ? 12.484 -20.156 -11.445 1 96.44 108 PHE A O 1
ATOM 816 N N . LYS A 1 109 ? 13.812 -18.453 -11.922 1 94.81 109 LYS A N 1
ATOM 817 C CA . LYS A 1 109 ? 14.836 -18.719 -10.914 1 94.81 109 LYS A CA 1
ATOM 818 C C . LYS A 1 109 ? 15.586 -17.438 -10.547 1 94.81 109 LYS A C 1
ATOM 820 O O . LYS A 1 109 ? 15.93 -16.641 -11.43 1 94.81 109 LYS A O 1
ATOM 825 N N . PRO A 1 110 ? 15.836 -17.266 -9.297 1 97.06 110 PRO A N 1
ATOM 826 C CA . PRO A 1 110 ? 15.492 -18.078 -8.125 1 97.06 110 PRO A CA 1
ATOM 827 C C . PRO A 1 110 ? 14.039 -17.875 -7.684 1 97.06 110 PRO A C 1
ATOM 829 O O . PRO A 1 110 ? 13.359 -16.969 -8.156 1 97.06 110 PRO A O 1
ATOM 832 N N . ARG A 1 111 ? 13.539 -18.812 -6.914 1 98.12 111 ARG A N 1
ATOM 833 C CA . ARG A 1 111 ? 12.219 -18.734 -6.301 1 98.12 111 ARG A CA 1
ATOM 834 C C . ARG A 1 111 ? 12.32 -18.344 -4.828 1 98.12 111 ARG A C 1
ATOM 836 O O . ARG A 1 111 ? 12.906 -19.062 -4.023 1 98.12 111 ARG A O 1
ATOM 843 N N . ILE A 1 112 ? 11.773 -17.234 -4.559 1 97.38 112 ILE A N 1
ATOM 844 C CA . ILE A 1 112 ? 11.961 -16.625 -3.248 1 97.38 112 ILE A CA 1
ATOM 845 C C . ILE A 1 112 ? 10.617 -16.531 -2.525 1 97.38 112 ILE A C 1
ATOM 847 O O . ILE A 1 112 ? 9.688 -15.891 -3.012 1 97.38 112 ILE A O 1
ATOM 851 N N . LEU A 1 113 ? 10.5 -17.219 -1.428 1 96.88 113 LEU A N 1
ATOM 852 C CA . LEU A 1 113 ? 9.367 -17.094 -0.523 1 96.88 113 LEU A CA 1
ATOM 853 C C . LEU A 1 113 ? 9.594 -15.953 0.472 1 96.88 113 LEU A C 1
ATOM 855 O O . LEU A 1 113 ? 10.508 -16.031 1.296 1 96.88 113 LEU A O 1
ATOM 859 N N . LEU A 1 114 ? 8.75 -14.938 0.338 1 94.62 114 LEU A N 1
ATOM 860 C CA . LEU A 1 114 ? 8.859 -13.797 1.241 1 94.62 114 LEU A CA 1
ATOM 861 C C . LEU A 1 114 ? 8.148 -14.078 2.561 1 94.62 114 LEU A C 1
ATOM 863 O O . LEU A 1 114 ? 6.934 -14.281 2.582 1 94.62 114 LEU A O 1
ATOM 867 N N . ALA A 1 115 ? 8.945 -14.117 3.598 1 87.25 115 ALA A N 1
ATOM 868 C CA . ALA A 1 115 ? 8.414 -14.5 4.902 1 87.25 115 ALA A CA 1
ATOM 869 C C . ALA A 1 115 ? 9.078 -13.719 6.023 1 87.25 115 ALA A C 1
ATOM 871 O O . ALA A 1 115 ? 10.266 -13.391 5.938 1 87.25 115 ALA A O 1
ATOM 872 N N . GLU A 1 116 ? 8.344 -13.477 7.09 1 83.31 116 GLU A N 1
ATOM 873 C CA . GLU A 1 116 ? 8.859 -12.742 8.242 1 83.31 116 GLU A CA 1
ATOM 874 C C . GLU A 1 116 ? 10.055 -13.461 8.859 1 83.31 116 GLU A C 1
ATOM 876 O O . GLU A 1 116 ? 11.031 -12.82 9.258 1 83.31 116 GLU A O 1
ATOM 881 N N . LYS A 1 117 ? 10.023 -14.758 8.875 1 81.69 117 LYS A N 1
ATOM 882 C CA . LYS A 1 117 ? 11.07 -15.547 9.516 1 81.69 117 LYS A CA 1
ATOM 883 C C . LYS A 1 117 ? 12.156 -15.938 8.523 1 81.69 117 LYS A C 1
ATOM 885 O O . LYS A 1 117 ? 12.969 -16.828 8.797 1 81.69 117 LYS A O 1
ATOM 890 N N . GLY A 1 118 ? 12.281 -15.305 7.465 1 86.12 118 GLY A N 1
ATOM 891 C CA . GLY A 1 118 ? 13.32 -15.562 6.484 1 86.12 118 GLY A CA 1
ATOM 892 C C . GLY A 1 118 ? 14.602 -14.789 6.75 1 86.12 118 GLY A C 1
ATOM 893 O O . GLY A 1 118 ? 14.688 -14.055 7.734 1 86.12 118 GLY A O 1
ATOM 894 N N . GLY A 1 119 ? 15.656 -15.102 5.961 1 87.19 119 GLY A N 1
ATOM 895 C CA . GLY A 1 119 ? 16.906 -14.344 6.004 1 87.19 119 GLY A CA 1
ATOM 896 C C . GLY A 1 119 ? 16.734 -12.883 5.621 1 87.19 119 GLY A C 1
ATOM 897 O O . GLY A 1 119 ? 15.844 -12.547 4.828 1 87.19 119 GLY A O 1
ATOM 898 N N . ASP A 1 120 ? 17.625 -12.086 6.113 1 86.25 120 ASP A N 1
ATOM 899 C CA . ASP A 1 120 ? 17.562 -10.656 5.824 1 86.25 120 ASP A CA 1
ATOM 900 C C . ASP A 1 120 ? 17.781 -10.391 4.336 1 86.25 120 ASP A C 1
ATOM 902 O O . ASP A 1 120 ? 18.672 -10.969 3.721 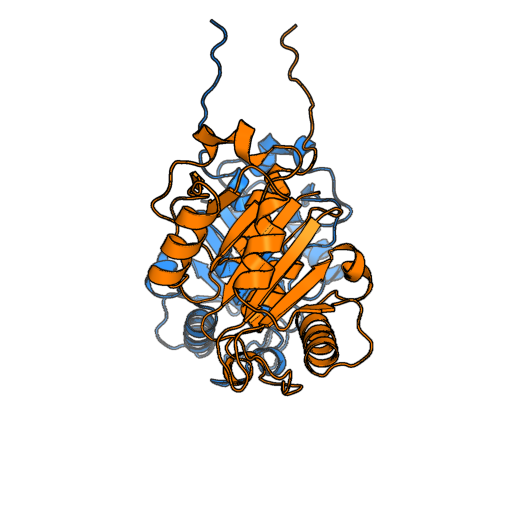1 86.25 120 ASP A O 1
ATOM 906 N N . ILE A 1 121 ? 17.016 -9.539 3.82 1 85.31 121 ILE A N 1
ATOM 907 C CA . ILE A 1 121 ? 17.047 -9.18 2.408 1 85.31 121 ILE A CA 1
ATOM 908 C C . ILE A 1 121 ? 18.438 -8.68 2.039 1 85.31 121 ILE A C 1
ATOM 910 O O . ILE A 1 121 ? 18.906 -8.875 0.913 1 85.31 121 ILE A O 1
ATOM 914 N N . SER A 1 122 ? 19.125 -8.07 2.926 1 81.5 122 SER A N 1
ATOM 915 C CA . SER A 1 122 ? 20.453 -7.504 2.674 1 81.5 122 SER A CA 1
ATOM 916 C C . SER A 1 122 ? 21.469 -8.594 2.346 1 81.5 122 SER A C 1
ATOM 918 O O . SER A 1 122 ? 22.453 -8.336 1.661 1 81.5 122 SER A O 1
ATOM 920 N N . SER A 1 123 ? 21.156 -9.734 2.805 1 87.94 123 SER A N 1
ATOM 921 C CA . SER A 1 123 ? 22.078 -10.844 2.574 1 87.94 123 SER A CA 1
ATOM 922 C C . SER A 1 123 ? 21.719 -11.586 1.29 1 87.94 123 SER A C 1
ATOM 924 O O . SER A 1 123 ? 22.422 -12.531 0.903 1 87.94 123 SER A O 1
ATOM 926 N N . HIS A 1 124 ? 20.672 -11.117 0.629 1 90.31 124 HIS A N 1
ATOM 927 C CA . HIS A 1 124 ? 20.203 -11.859 -0.533 1 90.31 124 HIS A CA 1
ATOM 928 C C . HIS A 1 124 ? 20 -10.93 -1.73 1 90.31 124 HIS A C 1
ATOM 930 O O . HIS A 1 124 ? 19.125 -11.18 -2.57 1 90.31 124 HIS A O 1
ATOM 936 N N . TRP A 1 125 ? 20.734 -9.914 -1.779 1 86.31 125 TRP A N 1
ATOM 937 C CA . TRP A 1 125 ? 20.594 -8.891 -2.811 1 86.31 125 TRP A CA 1
ATOM 938 C C . TRP A 1 125 ? 20.797 -9.484 -4.199 1 86.31 125 TRP A C 1
ATOM 940 O O . TRP A 1 125 ? 20.078 -9.148 -5.141 1 86.31 125 TRP A O 1
ATOM 950 N N . GLY A 1 126 ? 21.812 -10.281 -4.297 1 88.94 126 GLY A N 1
ATOM 951 C CA . GLY A 1 126 ? 22.078 -10.914 -5.578 1 88.94 126 GLY A CA 1
ATOM 952 C C . GLY A 1 126 ? 20.906 -11.719 -6.109 1 88.94 126 GLY A C 1
ATOM 953 O O . GLY A 1 126 ? 20.547 -11.602 -7.281 1 88.94 126 GLY A O 1
ATOM 954 N N . GLU A 1 127 ? 20.328 -12.461 -5.254 1 92.12 127 GLU A N 1
ATOM 955 C CA . GLU A 1 127 ? 19.172 -13.258 -5.633 1 92.12 127 GLU A CA 1
ATOM 956 C C . GLU A 1 127 ? 17.969 -12.367 -5.961 1 92.12 127 GLU A C 1
ATOM 958 O O . GLU A 1 127 ? 17.297 -12.578 -6.969 1 92.12 127 GLU A O 1
ATOM 963 N N . MET A 1 128 ? 17.844 -11.336 -5.164 1 90.56 128 MET A N 1
ATOM 964 C CA . MET A 1 128 ? 16.703 -10.438 -5.301 1 90.56 128 MET A CA 1
ATOM 965 C C . MET A 1 128 ? 16.75 -9.68 -6.625 1 90.56 128 MET A C 1
ATOM 967 O O . MET A 1 128 ? 15.711 -9.375 -7.215 1 90.56 128 MET A O 1
ATOM 971 N N . CYS A 1 129 ? 17.938 -9.453 -7.039 1 90.62 129 CYS A N 1
ATOM 972 C CA . CYS A 1 129 ? 18.125 -8.625 -8.227 1 90.62 129 CYS A CA 1
ATOM 973 C C . CYS A 1 129 ? 18.484 -9.477 -9.438 1 90.62 129 CYS A C 1
ATOM 975 O O . CYS A 1 129 ? 19 -8.969 -10.43 1 90.62 129 CYS A O 1
ATOM 977 N N . SER A 1 130 ? 18.234 -10.688 -9.289 1 92.81 130 SER A N 1
ATOM 978 C CA . SER A 1 130 ? 18.516 -11.594 -10.398 1 92.81 130 SER A CA 1
ATOM 979 C C . SER A 1 130 ? 17.625 -11.273 -11.602 1 92.81 130 SER A C 1
ATOM 981 O O . SER A 1 130 ? 16.719 -10.445 -11.5 1 92.81 130 SER A O 1
ATOM 983 N N . SER A 1 131 ? 17.859 -11.875 -12.719 1 92 131 SER A N 1
ATOM 984 C CA . SER A 1 131 ? 17.25 -11.523 -13.992 1 92 131 SER A CA 1
ATOM 985 C C . SER A 1 131 ? 15.773 -11.914 -14.023 1 92 131 SER A C 1
ATOM 987 O O . SER A 1 131 ? 14.93 -11.141 -14.469 1 92 131 SER A O 1
ATOM 989 N N . SER A 1 132 ? 15.469 -13.141 -13.555 1 96.5 132 SER A N 1
ATOM 990 C CA . SER A 1 132 ? 14.094 -13.617 -13.656 1 96.5 132 SER A CA 1
ATOM 991 C C . SER A 1 132 ? 13.625 -14.25 -12.344 1 96.5 132 SER A C 1
ATOM 993 O O . SER A 1 132 ? 13.188 -15.406 -12.328 1 96.5 132 SER A O 1
ATOM 995 N N . PRO A 1 133 ? 13.609 -13.484 -11.281 1 97.5 133 PRO A N 1
ATOM 996 C CA . PRO A 1 133 ? 13.188 -14.023 -9.992 1 97.5 133 PRO A CA 1
ATOM 997 C C . PRO A 1 133 ? 11.664 -14.172 -9.891 1 97.5 133 PRO A C 1
ATOM 999 O O . PRO A 1 133 ? 10.93 -13.594 -10.688 1 97.5 133 PRO A O 1
ATOM 1002 N N . THR A 1 134 ? 11.352 -15.023 -8.953 1 98.31 134 THR A N 1
ATOM 1003 C CA . THR A 1 134 ? 9.961 -15.062 -8.5 1 98.31 134 THR A CA 1
ATOM 1004 C C . THR A 1 134 ? 9.867 -14.703 -7.02 1 98.31 134 THR A C 1
ATOM 1006 O O . THR A 1 134 ? 10.672 -15.172 -6.211 1 98.31 134 THR A O 1
ATOM 1009 N N . PHE A 1 135 ? 8.945 -13.898 -6.711 1 98.12 135 PHE A N 1
ATOM 1010 C CA . PHE A 1 135 ? 8.641 -13.523 -5.336 1 98.12 135 PHE A CA 1
ATOM 1011 C C . PHE A 1 135 ? 7.281 -14.062 -4.918 1 98.12 135 PHE A C 1
ATOM 1013 O O . PHE A 1 135 ? 6.258 -13.711 -5.512 1 98.12 135 PHE A O 1
ATOM 1020 N N . ILE A 1 136 ? 7.258 -14.883 -3.904 1 98.31 136 ILE A N 1
ATOM 1021 C CA . ILE A 1 136 ? 6.043 -15.57 -3.486 1 98.31 136 ILE A CA 1
ATOM 1022 C C . ILE A 1 136 ? 5.602 -15.062 -2.117 1 98.31 136 ILE A C 1
ATOM 1024 O O . ILE A 1 136 ? 6.41 -14.977 -1.19 1 98.31 136 ILE A O 1
ATOM 1028 N N . ALA A 1 137 ? 4.43 -14.664 -1.973 1 96.88 137 ALA A N 1
ATOM 1029 C CA . ALA A 1 137 ? 3.85 -14.203 -0.714 1 96.88 137 ALA A CA 1
ATOM 1030 C C . ALA A 1 137 ? 2.4 -14.656 -0.579 1 96.88 137 ALA A C 1
ATOM 1032 O O . ALA A 1 137 ? 1.816 -15.18 -1.532 1 96.88 137 ALA A O 1
ATOM 1033 N N . GLY A 1 138 ? 1.889 -14.586 0.581 1 96.38 138 GLY A N 1
ATOM 1034 C CA . GLY A 1 138 ? 0.467 -14.797 0.802 1 96.38 138 GLY A CA 1
ATOM 1035 C C . GLY A 1 138 ? -0.37 -13.562 0.533 1 96.38 138 GLY A C 1
ATOM 1036 O O . GLY A 1 138 ? 0.153 -12.539 0.099 1 96.38 138 GLY A O 1
ATOM 1037 N N . SER A 1 139 ? -1.647 -13.703 0.741 1 94.56 139 SER A N 1
ATOM 1038 C CA . SER A 1 139 ? -2.561 -12.562 0.711 1 94.56 139 SER A CA 1
ATOM 1039 C C . SER A 1 139 ? -2.752 -11.969 2.104 1 94.56 139 SER A C 1
ATOM 1041 O O . SER A 1 139 ? -1.796 -11.492 2.715 1 94.56 139 SER A O 1
ATOM 1043 N N . HIS A 1 140 ? -3.98 -11.906 2.635 1 90.25 140 HIS A N 1
ATOM 1044 C CA . HIS A 1 140 ? -4.207 -11.469 4.004 1 90.25 140 HIS A CA 1
ATOM 1045 C C . HIS A 1 140 ? -3.969 -12.602 4.996 1 90.25 140 HIS A C 1
ATOM 1047 O O . HIS A 1 140 ? -3.854 -12.367 6.203 1 90.25 140 HIS A O 1
ATOM 1053 N N . LEU A 1 141 ? -3.773 -13.797 4.434 1 93.62 141 LEU A N 1
ATOM 1054 C CA . LEU A 1 141 ? -3.4 -14.984 5.195 1 93.62 141 LEU A CA 1
ATOM 1055 C C . LEU A 1 141 ? -2.119 -15.602 4.645 1 93.62 141 LEU A C 1
ATOM 1057 O O . LEU A 1 141 ? -1.822 -15.469 3.455 1 93.62 141 LEU A O 1
ATOM 1061 N N . ASP A 1 142 ? -1.429 -16.344 5.496 1 92.31 142 ASP A N 1
ATOM 1062 C CA . ASP A 1 142 ? -0.251 -17.094 5.055 1 92.31 142 ASP A CA 1
ATOM 1063 C C . ASP A 1 142 ? -0.637 -18.219 4.105 1 92.31 142 ASP A C 1
ATOM 1065 O O . ASP A 1 142 ? -1.718 -18.812 4.234 1 92.31 142 ASP A O 1
ATOM 1069 N N . PRO A 1 143 ? 0.321 -18.516 3.18 1 95.12 143 PRO A N 1
ATOM 1070 C CA . PRO A 1 143 ? 0.073 -19.703 2.359 1 95.12 143 PRO A CA 1
ATOM 1071 C C . PRO A 1 143 ? -0.017 -20.984 3.186 1 95.12 143 PRO A C 1
ATOM 1073 O O . PRO A 1 143 ? 0.696 -21.125 4.18 1 95.12 143 PRO A O 1
ATOM 1076 N N . PRO A 1 144 ? -0.893 -21.891 2.689 1 96.31 144 PRO A N 1
ATOM 1077 C CA . PRO A 1 144 ? -0.953 -23.156 3.416 1 96.31 144 PRO A CA 1
ATOM 1078 C C . PRO A 1 144 ? 0.381 -23.906 3.418 1 96.31 144 PRO A C 1
ATOM 1080 O O . PRO A 1 144 ? 0.988 -24.094 2.359 1 96.31 144 PRO A O 1
ATOM 1083 N N . HIS A 1 145 ? 0.731 -24.359 4.574 1 95.69 145 HIS A N 1
ATOM 1084 C CA . HIS A 1 145 ? 2.023 -25.016 4.746 1 95.69 145 HIS A CA 1
ATOM 1085 C C . HIS A 1 145 ? 2.16 -26.219 3.822 1 95.69 145 HIS A C 1
ATOM 1087 O O . HIS A 1 145 ? 3.219 -26.438 3.229 1 95.69 145 HIS A O 1
ATOM 1093 N N . GLY A 1 146 ? 1.121 -27 3.75 1 96.94 146 GLY A N 1
ATOM 1094 C CA . GLY A 1 146 ? 1.14 -28.188 2.896 1 96.94 146 GLY A CA 1
ATOM 1095 C C . GLY A 1 146 ? 1.381 -27.859 1.435 1 96.94 146 GLY A C 1
ATOM 1096 O O . GLY A 1 146 ? 2.109 -28.578 0.746 1 96.94 146 GLY A O 1
ATOM 1097 N N . LEU A 1 147 ? 0.805 -26.844 1.002 1 97.75 147 LEU A N 1
ATOM 1098 C CA . LEU A 1 147 ? 0.971 -26.438 -0.387 1 97.75 147 LEU A CA 1
ATOM 1099 C C . LEU A 1 147 ? 2.406 -26 -0.658 1 97.75 147 LEU A C 1
ATOM 1101 O O . LEU A 1 147 ? 2.996 -26.375 -1.67 1 97.75 147 LEU A O 1
ATOM 1105 N N . ILE A 1 148 ? 2.951 -25.188 0.204 1 97.31 148 ILE A N 1
ATOM 1106 C CA . ILE A 1 148 ? 4.32 -24.703 0.054 1 97.31 148 ILE A CA 1
ATOM 1107 C C . ILE A 1 148 ? 5.281 -25.891 0.018 1 97.31 148 ILE A C 1
ATOM 1109 O O . ILE A 1 148 ? 6.16 -25.969 -0.847 1 97.31 148 ILE A O 1
ATOM 1113 N N . LYS A 1 149 ? 5.066 -26.828 0.91 1 97.12 149 LYS A N 1
ATOM 1114 C CA . LYS A 1 149 ? 5.906 -28.016 0.944 1 97.12 149 LYS A CA 1
ATOM 1115 C C . LYS A 1 149 ? 5.809 -28.797 -0.364 1 97.12 149 LYS A C 1
ATOM 1117 O O . LYS A 1 149 ? 6.82 -29.266 -0.891 1 97.12 149 LYS A O 1
ATOM 1122 N N . HIS A 1 150 ? 4.613 -28.891 -0.826 1 97.56 150 HIS A N 1
ATOM 1123 C CA . HIS A 1 150 ? 4.375 -29.594 -2.08 1 97.56 150 HIS A CA 1
ATOM 1124 C C . HIS A 1 150 ? 5.098 -28.922 -3.24 1 97.56 150 HIS A C 1
ATOM 1126 O O . HIS A 1 150 ? 5.777 -29.578 -4.027 1 97.56 150 HIS A O 1
ATOM 1132 N N . LEU A 1 151 ? 4.992 -27.641 -3.311 1 97.69 151 LEU A N 1
ATOM 1133 C CA . LEU A 1 151 ? 5.645 -26.891 -4.375 1 97.69 151 LEU A CA 1
ATOM 1134 C C . LEU A 1 151 ? 7.164 -26.969 -4.25 1 97.69 151 LEU A C 1
ATOM 1136 O O . LEU A 1 151 ? 7.863 -27.172 -5.246 1 97.69 151 LEU A O 1
ATOM 1140 N N . GLU A 1 152 ? 7.645 -26.906 -3.084 1 96.81 152 GLU A N 1
ATOM 1141 C CA . GLU A 1 152 ? 9.086 -26.984 -2.85 1 96.81 152 GLU A CA 1
ATOM 1142 C C . GLU A 1 152 ? 9.648 -28.328 -3.27 1 96.81 152 GLU A C 1
ATOM 1144 O O . GLU A 1 152 ? 10.719 -28.406 -3.881 1 96.81 152 GLU A O 1
ATOM 1149 N N . ARG A 1 153 ? 8.992 -29.344 -2.939 1 96 153 ARG A N 1
ATOM 1150 C CA . ARG A 1 153 ? 9.43 -30.688 -3.303 1 96 153 ARG A CA 1
ATOM 1151 C C . ARG A 1 153 ? 9.508 -30.844 -4.816 1 96 153 ARG A C 1
ATOM 1153 O O . ARG A 1 153 ? 10.469 -31.422 -5.332 1 96 153 ARG A O 1
ATOM 1160 N N . SER A 1 154 ? 8.586 -30.281 -5.434 1 95.56 154 SER A N 1
ATOM 1161 C CA . SER A 1 154 ? 8.492 -30.453 -6.883 1 95.56 154 SER A CA 1
ATOM 1162 C C . SER A 1 154 ? 9.445 -29.5 -7.609 1 95.56 154 SER A C 1
ATOM 1164 O O . SER A 1 154 ? 9.883 -29.797 -8.727 1 95.56 154 SER A O 1
ATOM 1166 N N . LEU A 1 155 ? 9.898 -28.406 -7.016 1 96.81 155 LEU A N 1
ATOM 1167 C CA . LEU A 1 155 ? 10.602 -27.359 -7.742 1 96.81 155 LEU A CA 1
ATOM 1168 C C . LEU A 1 155 ? 12.031 -27.219 -7.23 1 96.81 155 LEU A C 1
ATOM 1170 O O . LEU A 1 155 ? 12.828 -26.453 -7.793 1 96.81 155 LEU A O 1
ATOM 1174 N N . GLY A 1 156 ? 12.422 -27.891 -6.242 1 94.06 156 GLY A N 1
ATOM 1175 C CA . GLY A 1 156 ? 13.781 -27.844 -5.734 1 94.06 156 GLY A CA 1
ATOM 1176 C C . GLY A 1 156 ? 13.984 -26.828 -4.633 1 94.06 156 GLY A C 1
ATOM 1177 O O . GLY A 1 156 ? 15.086 -26.312 -4.449 1 94.06 156 GLY A O 1
ATOM 1178 N N . GLY A 1 157 ? 12.914 -26.344 -4.016 1 94.19 157 GLY A N 1
ATOM 1179 C CA . GLY A 1 157 ? 13.016 -25.5 -2.832 1 94.19 157 GLY A CA 1
ATOM 1180 C C . GLY A 1 157 ? 12.836 -24.031 -3.131 1 94.19 157 GLY A C 1
ATOM 1181 O O . GLY A 1 157 ? 12.906 -23.609 -4.289 1 94.19 157 GLY A O 1
ATOM 1182 N N . PHE A 1 158 ? 12.648 -23.297 -2.092 1 96.5 158 PHE A N 1
ATOM 1183 C CA . PHE A 1 158 ? 12.516 -21.844 -2.141 1 96.5 158 PHE A CA 1
ATOM 1184 C C . PHE A 1 158 ? 13.531 -21.188 -1.218 1 96.5 158 PHE A C 1
ATOM 1186 O O . PHE A 1 158 ? 13.836 -21.703 -0.142 1 96.5 158 PHE A O 1
ATOM 1193 N N . LEU A 1 159 ? 14.078 -20.109 -1.667 1 95.81 159 LEU A N 1
ATOM 1194 C CA . LEU A 1 159 ? 14.828 -19.234 -0.769 1 95.81 159 LEU A CA 1
ATOM 1195 C C . LEU A 1 159 ? 13.875 -18.422 0.101 1 95.81 159 LEU A C 1
ATOM 1197 O O . LEU A 1 159 ? 12.93 -17.828 -0.404 1 95.81 159 LEU A O 1
ATOM 1201 N N . ARG A 1 160 ? 14.094 -18.438 1.434 1 95.44 160 ARG A N 1
ATOM 1202 C CA . ARG A 1 160 ? 13.273 -17.656 2.348 1 95.44 160 ARG A CA 1
ATOM 1203 C C . ARG A 1 160 ? 13.945 -16.328 2.693 1 95.44 160 ARG A C 1
ATOM 1205 O O . ARG A 1 160 ? 15.078 -16.312 3.178 1 95.44 160 ARG A O 1
ATOM 1212 N N . VAL A 1 161 ? 13.234 -15.227 2.443 1 93.94 161 VAL A N 1
ATOM 1213 C CA . VAL A 1 161 ? 13.812 -13.898 2.648 1 93.94 161 VAL A CA 1
ATOM 1214 C C . VAL A 1 161 ? 12.828 -13.016 3.406 1 93.94 161 VAL A C 1
ATOM 1216 O O . VAL A 1 161 ? 11.625 -13.023 3.115 1 93.94 161 VAL A O 1
ATOM 1219 N N . SER A 1 162 ? 13.297 -12.281 4.324 1 91.31 162 SER A N 1
ATOM 1220 C CA . SER A 1 162 ? 12.523 -11.289 5.062 1 91.31 162 SER A CA 1
ATOM 1221 C C . SER A 1 162 ? 12.844 -9.875 4.59 1 91.31 162 SER A C 1
ATOM 1223 O O . SER A 1 162 ? 14.008 -9.508 4.449 1 91.31 162 SER A O 1
ATOM 1225 N N . VAL A 1 163 ? 11.82 -9.047 4.199 1 83.62 163 VAL A N 1
ATOM 1226 C CA . VAL A 1 163 ? 12.016 -7.703 3.67 1 83.62 163 VAL A CA 1
ATOM 1227 C C . VAL A 1 163 ? 11.938 -6.684 4.805 1 83.62 163 VAL A C 1
ATOM 1229 O O . VAL A 1 163 ? 12.398 -5.551 4.66 1 83.62 163 VAL A O 1
ATOM 1232 N N . GLY A 1 164 ? 11.836 -6.984 6.094 1 71.31 164 GLY A N 1
ATOM 1233 C CA . GLY A 1 164 ? 11.812 -6.023 7.184 1 71.31 164 GLY A CA 1
ATOM 1234 C C . GLY A 1 164 ? 11.344 -6.621 8.492 1 71.31 164 GLY A C 1
ATOM 1235 O O . GLY A 1 164 ? 10.906 -7.777 8.539 1 71.31 164 GLY A O 1
ATOM 1236 N N . PRO A 1 165 ? 11.547 -5.785 9.438 1 63.72 165 PRO A N 1
ATOM 1237 C CA . PRO A 1 165 ? 11.312 -6.281 10.797 1 63.72 165 PRO A CA 1
ATOM 1238 C C . PRO A 1 165 ? 9.828 -6.426 11.125 1 63.72 165 PRO A C 1
ATOM 1240 O O . PRO A 1 165 ? 9.477 -7 12.164 1 63.72 165 PRO A O 1
ATOM 1243 N N . LEU A 1 166 ? 9.039 -5.902 10.305 1 63.91 166 LEU A N 1
ATOM 1244 C CA . LEU A 1 166 ? 7.621 -5.902 10.648 1 63.91 166 LEU A CA 1
ATOM 1245 C C . LEU A 1 166 ? 6.828 -6.773 9.68 1 63.91 166 LEU A C 1
ATOM 1247 O O . LEU A 1 166 ? 7.277 -7.031 8.562 1 63.91 166 LEU A O 1
ATOM 1251 N N . SER A 1 167 ? 5.812 -7.316 10.297 1 66.94 167 SER A N 1
ATOM 1252 C CA . SER A 1 167 ? 4.848 -8 9.438 1 66.94 167 SER A CA 1
ATOM 1253 C C . SER A 1 167 ? 4.188 -7.031 8.461 1 66.94 167 SER A C 1
ATOM 1255 O O . SER A 1 167 ? 3.336 -6.23 8.859 1 66.94 167 SER A O 1
ATOM 1257 N N . LEU A 1 168 ? 4.676 -6.992 7.258 1 78.94 168 LEU A N 1
ATOM 1258 C CA . LEU A 1 168 ? 4.191 -6.098 6.211 1 78.94 168 LEU A CA 1
ATOM 1259 C C . LEU A 1 168 ? 3.104 -6.773 5.383 1 78.94 168 LEU A C 1
ATOM 1261 O O . LEU A 1 168 ? 3.107 -7.992 5.219 1 78.94 168 LEU A O 1
ATOM 1265 N N . HIS A 1 169 ? 2.191 -5.984 4.988 1 88.44 169 HIS A N 1
ATOM 1266 C CA . HIS A 1 169 ? 1.221 -6.457 4.012 1 88.44 169 HIS A CA 1
ATOM 1267 C C . HIS A 1 169 ? 1.897 -6.812 2.691 1 88.44 169 HIS A C 1
ATOM 1269 O O . HIS A 1 169 ? 2.959 -6.273 2.369 1 88.44 169 HIS A O 1
ATOM 1275 N N . THR A 1 170 ? 1.302 -7.688 2.029 1 92.62 170 THR A N 1
ATOM 1276 C CA . THR A 1 170 ? 1.859 -8.18 0.774 1 92.62 170 THR A CA 1
ATOM 1277 C C . THR A 1 170 ? 2.121 -7.023 -0.191 1 92.62 170 THR A C 1
ATOM 1279 O O . THR A 1 170 ? 3.148 -7 -0.872 1 92.62 170 THR A O 1
ATOM 1282 N N . ASP A 1 171 ? 1.222 -6.047 -0.325 1 93.5 171 ASP A N 1
ATOM 1283 C CA . ASP A 1 171 ? 1.434 -4.914 -1.221 1 93.5 171 ASP A CA 1
ATOM 1284 C C . ASP A 1 171 ? 2.666 -4.113 -0.809 1 93.5 171 ASP A C 1
ATOM 1286 O O . ASP A 1 171 ? 3.422 -3.645 -1.663 1 93.5 171 ASP A O 1
ATOM 1290 N N . HIS A 1 172 ? 2.934 -3.971 0.494 1 91.94 172 HIS A N 1
ATOM 1291 C CA . HIS A 1 172 ? 4.125 -3.27 0.966 1 91.94 172 HIS A CA 1
ATOM 1292 C C . HIS A 1 172 ? 5.395 -4.035 0.609 1 91.94 172 HIS A C 1
ATOM 1294 O O . HIS A 1 172 ? 6.371 -3.443 0.152 1 91.94 172 HIS A O 1
ATOM 1300 N N . VAL A 1 173 ? 5.293 -5.324 0.825 1 92.94 173 VAL A N 1
ATOM 1301 C CA . VAL A 1 173 ? 6.449 -6.168 0.538 1 92.94 173 VAL A CA 1
ATOM 1302 C C . VAL A 1 173 ? 6.773 -6.105 -0.953 1 92.94 173 VAL A C 1
ATOM 1304 O O . VAL A 1 1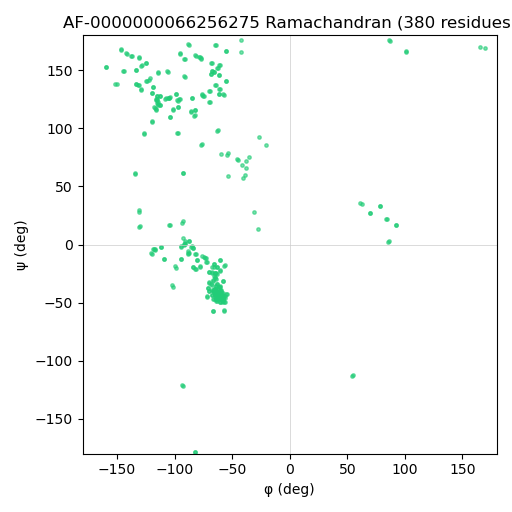73 ? 7.93 -5.906 -1.335 1 92.94 173 VAL A O 1
ATOM 1307 N N . PHE A 1 174 ? 5.797 -6.23 -1.824 1 95.75 174 PHE A N 1
ATOM 1308 C CA . PHE A 1 174 ? 6.012 -6.195 -3.266 1 95.75 174 PHE A CA 1
ATOM 1309 C C . PHE A 1 174 ? 6.535 -4.836 -3.705 1 95.75 174 PHE A C 1
ATOM 1311 O O . PHE A 1 174 ? 7.375 -4.746 -4.602 1 95.75 174 PHE A O 1
ATOM 1318 N N . LEU A 1 175 ? 6.016 -3.809 -3.104 1 93.25 175 LEU A N 1
ATOM 1319 C CA . LEU A 1 175 ? 6.492 -2.467 -3.416 1 93.25 175 LEU A CA 1
ATOM 1320 C C . LEU A 1 175 ? 7.977 -2.33 -3.092 1 93.25 175 LEU A C 1
ATOM 1322 O O . LEU A 1 175 ? 8.758 -1.862 -3.926 1 93.25 175 LEU A O 1
ATOM 1326 N N . LEU A 1 176 ? 8.383 -2.732 -1.899 1 90.81 176 LEU A N 1
ATOM 1327 C CA . LEU A 1 176 ? 9.773 -2.619 -1.473 1 90.81 176 LEU A CA 1
ATOM 1328 C C . LEU A 1 176 ? 10.688 -3.457 -2.361 1 90.81 176 LEU A C 1
ATOM 1330 O O . LEU A 1 176 ? 11.734 -2.984 -2.801 1 90.81 176 LEU A O 1
ATOM 1334 N N . VAL A 1 177 ? 10.25 -4.66 -2.65 1 93.06 177 VAL A N 1
ATOM 1335 C CA . VAL A 1 177 ? 11.047 -5.562 -3.479 1 93.06 177 VAL A CA 1
ATOM 1336 C C . VAL A 1 177 ? 11.188 -4.98 -4.883 1 93.06 177 VAL A C 1
ATOM 1338 O O . VAL A 1 177 ? 12.289 -4.918 -5.43 1 93.06 177 VAL A O 1
ATOM 1341 N N . SER A 1 178 ? 10.094 -4.52 -5.469 1 93 178 SER A N 1
ATOM 1342 C CA . SER A 1 178 ? 10.141 -3.988 -6.824 1 93 178 SER A CA 1
ATOM 1343 C C . SER A 1 178 ? 10.93 -2.686 -6.883 1 93 178 SER A C 1
ATOM 1345 O O . SER A 1 178 ? 11.617 -2.414 -7.875 1 93 178 SER A O 1
ATOM 1347 N N . ALA A 1 179 ? 10.836 -1.919 -5.852 1 87.62 179 ALA A N 1
ATOM 1348 C CA . ALA A 1 179 ? 11.602 -0.677 -5.793 1 87.62 179 ALA A CA 1
ATOM 1349 C C . ALA A 1 179 ? 13.102 -0.958 -5.781 1 87.62 179 ALA A C 1
ATOM 1351 O O . ALA A 1 179 ? 13.883 -0.223 -6.391 1 87.62 179 ALA A O 1
ATOM 1352 N N . LEU A 1 180 ? 13.484 -1.959 -5.074 1 84.25 180 LEU A N 1
ATOM 1353 C CA . LEU A 1 180 ? 14.883 -2.348 -4.984 1 84.25 180 LEU A CA 1
ATOM 1354 C C . LEU A 1 180 ? 15.414 -2.787 -6.348 1 84.25 180 LEU A C 1
ATOM 1356 O O . LEU A 1 180 ? 16.625 -2.719 -6.598 1 84.25 180 LEU A O 1
ATOM 1360 N N . ARG A 1 181 ? 14.523 -3.221 -7.172 1 88.06 181 ARG A N 1
ATOM 1361 C CA . ARG A 1 181 ? 14.922 -3.824 -8.445 1 88.06 181 ARG A CA 1
ATOM 1362 C C . ARG A 1 181 ? 14.914 -2.791 -9.562 1 88.06 181 ARG A C 1
ATOM 1364 O O . ARG A 1 181 ? 15.297 -3.094 -10.695 1 88.06 181 ARG A O 1
ATOM 1371 N N . LEU A 1 182 ? 14.336 -1.673 -9.266 1 81.19 182 LEU A N 1
ATOM 1372 C CA . LEU A 1 182 ? 14.43 -0.596 -10.25 1 81.19 182 LEU A CA 1
ATOM 1373 C C . LEU A 1 182 ? 15.859 -0.064 -10.328 1 81.19 182 LEU A C 1
ATOM 1375 O O . LEU A 1 182 ? 16.594 -0.08 -9.336 1 81.19 182 LEU A O 1
ATOM 1379 N N . PRO A 1 183 ? 16.266 0.04 -11.625 1 60.5 183 PRO A N 1
ATOM 1380 C CA . PRO A 1 183 ? 17.625 0.586 -11.719 1 60.5 183 PRO A CA 1
ATOM 1381 C C . PRO A 1 183 ? 17.828 1.798 -10.812 1 60.5 183 PRO A C 1
ATOM 1383 O O . PRO A 1 183 ? 17.031 2.742 -10.844 1 60.5 183 PRO A O 1
ATOM 1386 N N . MET A 1 184 ? 17.938 1.611 -9.508 1 49.62 184 MET A N 1
ATOM 1387 C CA . MET A 1 184 ? 18.391 2.811 -8.812 1 49.62 184 MET A CA 1
ATOM 1388 C C . MET A 1 184 ? 19.516 3.498 -9.586 1 49.62 184 MET A C 1
ATOM 1390 O O . MET A 1 184 ? 20.156 2.875 -10.43 1 49.62 184 MET A O 1
ATOM 1394 N N . HIS A 1 185 ? 19.844 4.762 -9.242 1 38.91 185 HIS A N 1
ATOM 1395 C CA . HIS A 1 185 ? 21.078 5.398 -9.688 1 38.91 185 HIS A CA 1
ATOM 1396 C C . HIS A 1 185 ? 22.281 4.539 -9.352 1 38.91 185 HIS A C 1
ATOM 1398 O O . HIS A 1 185 ? 22.594 4.32 -8.18 1 38.91 185 HIS A O 1
ATOM 1404 N N . ALA A 1 186 ? 22.688 3.516 -9.984 1 33.16 186 ALA A N 1
ATOM 1405 C CA . ALA A 1 186 ? 24.094 3.111 -10.086 1 33.16 186 ALA A CA 1
ATOM 1406 C C . ALA A 1 186 ? 25.016 4.328 -10.062 1 33.16 186 ALA A C 1
ATOM 1408 O O . ALA A 1 186 ? 25.375 4.863 -11.109 1 33.16 186 ALA A O 1
ATOM 1409 N N . THR A 1 187 ? 24.734 5.5 -9.453 1 33.41 187 THR A N 1
ATOM 1410 C CA . THR A 1 187 ? 26 6.191 -9.242 1 33.41 187 THR A CA 1
ATOM 1411 C C . THR A 1 187 ? 27 5.301 -8.508 1 33.41 187 THR A C 1
ATOM 1413 O O . THR A 1 187 ? 26.844 5.051 -7.309 1 33.41 187 THR A O 1
ATOM 1416 N N . SER A 1 188 ? 27.375 4.199 -8.953 1 30.98 188 SER A N 1
ATOM 1417 C CA . SER A 1 188 ? 28.734 3.758 -8.68 1 30.98 188 SER A CA 1
ATOM 1418 C C . SER A 1 188 ? 29.672 4.945 -8.461 1 30.98 188 SER A C 1
ATOM 1420 O O . SER A 1 188 ? 29.797 5.805 -9.336 1 30.98 188 SER A O 1
ATOM 1422 N N . ILE A 1 189 ? 29.953 5.465 -7.344 1 26.25 189 ILE A N 1
ATOM 1423 C CA . ILE A 1 189 ? 31.25 6.004 -6.922 1 26.25 189 ILE A CA 1
ATOM 1424 C C . ILE A 1 189 ? 32.375 5.121 -7.449 1 26.25 189 ILE A C 1
ATOM 1426 O O . ILE A 1 189 ? 32.531 3.988 -6.988 1 26.25 189 ILE A O 1
ATOM 1430 N N . GLU A 1 190 ? 32.469 4.977 -8.75 1 25.59 190 GLU A N 1
ATOM 1431 C CA . GLU A 1 190 ? 33.844 4.746 -9.211 1 25.59 190 GLU A CA 1
ATOM 1432 C C . GLU A 1 190 ? 34.844 5.578 -8.414 1 25.59 190 GLU A C 1
ATOM 1434 O O . GLU A 1 190 ? 34.781 6.809 -8.438 1 25.59 190 GLU A O 1
ATOM 1439 N N . HIS A 1 191 ? 35.062 5.199 -7.18 1 23.42 191 HIS A N 1
ATOM 1440 C CA . HIS A 1 191 ? 36.406 5.484 -6.664 1 23.42 191 HIS A CA 1
ATOM 1441 C C . HIS A 1 191 ? 37.469 5.195 -7.715 1 23.42 191 HIS A C 1
ATOM 1443 O O . HIS A 1 191 ? 37.625 4.047 -8.133 1 23.42 191 HIS A O 1
ATOM 1449 N N . HIS A 1 192 ? 37.406 6.062 -8.75 1 19.91 192 HIS A N 1
ATOM 1450 C CA . HIS A 1 192 ? 38.781 6.281 -9.164 1 19.91 192 HIS A CA 1
ATOM 1451 C C . HIS A 1 192 ? 39.625 6.887 -8.039 1 19.91 192 HIS A C 1
ATOM 1453 O O . HIS A 1 192 ? 39.125 7.734 -7.285 1 19.91 192 HIS A O 1
ATOM 1459 N N . 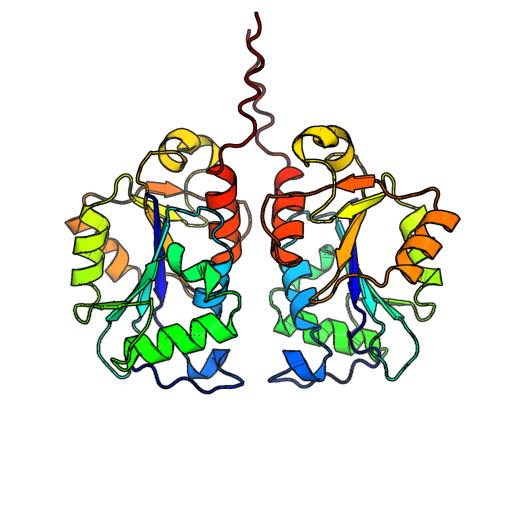MET B 1 1 ? 12.625 12.555 15.391 1 93.62 1 MET B N 1
ATOM 1460 C CA . MET B 1 1 ? 11.227 12.25 15.07 1 93.62 1 MET B CA 1
ATOM 1461 C C . MET B 1 1 ? 10.844 12.82 13.711 1 93.62 1 MET B C 1
ATOM 1463 O O . MET B 1 1 ? 11.219 13.945 13.375 1 93.62 1 MET B O 1
ATOM 1467 N N . SER B 1 2 ? 10.156 12.016 12.883 1 97.38 2 SER B N 1
ATOM 1468 C CA . SER B 1 2 ? 9.695 12.469 11.57 1 97.38 2 SER B CA 1
ATOM 1469 C C . SER B 1 2 ? 8.188 12.711 11.578 1 97.38 2 SER B C 1
ATOM 1471 O O . SER B 1 2 ? 7.457 12.102 12.359 1 97.38 2 SER B O 1
ATOM 1473 N N . LEU B 1 3 ? 7.797 13.664 10.766 1 98.69 3 LEU B N 1
ATOM 1474 C CA . LEU B 1 3 ? 6.383 13.992 10.609 1 98.69 3 LEU B CA 1
ATOM 1475 C C . LEU B 1 3 ? 5.91 13.695 9.188 1 98.69 3 LEU B C 1
ATOM 1477 O O . LEU B 1 3 ? 6.539 14.125 8.219 1 98.69 3 LEU B O 1
ATOM 1481 N N . TYR B 1 4 ? 4.891 12.891 9.102 1 98.75 4 TYR B N 1
ATOM 1482 C CA . TYR B 1 4 ? 4.215 12.625 7.84 1 98.75 4 TYR B CA 1
ATOM 1483 C C . TYR B 1 4 ? 2.875 13.344 7.773 1 98.75 4 TYR B C 1
ATOM 1485 O O . TYR B 1 4 ? 2.023 13.164 8.648 1 98.75 4 TYR B O 1
ATOM 1493 N N . VAL B 1 5 ? 2.674 14.125 6.73 1 98.88 5 VAL B N 1
ATOM 1494 C CA . VAL B 1 5 ? 1.475 14.953 6.648 1 98.88 5 VAL B CA 1
ATOM 1495 C C . VAL B 1 5 ? 0.665 14.57 5.414 1 98.88 5 VAL B C 1
ATOM 1497 O O . VAL B 1 5 ? 1.211 14.461 4.312 1 98.88 5 VAL B O 1
ATOM 1500 N N . VAL B 1 6 ? -0.572 14.352 5.617 1 98.75 6 VAL B N 1
ATOM 1501 C CA . VAL B 1 6 ? -1.509 14.156 4.516 1 98.75 6 VAL B CA 1
ATOM 1502 C C . VAL B 1 6 ? -2.521 15.297 4.488 1 98.75 6 VAL B C 1
ATOM 1504 O O . VAL B 1 6 ? -3.182 15.57 5.492 1 98.75 6 VAL B O 1
ATOM 1507 N N . ILE B 1 7 ? -2.586 15.969 3.408 1 98.69 7 ILE B N 1
ATOM 1508 C CA . ILE B 1 7 ? -3.617 16.984 3.201 1 98.69 7 ILE B CA 1
ATOM 1509 C C . ILE B 1 7 ? -4.777 16.375 2.408 1 98.69 7 ILE B C 1
ATOM 1511 O O . ILE B 1 7 ? -4.602 15.961 1.261 1 98.69 7 ILE B O 1
ATOM 1515 N N . SER B 1 8 ? -5.93 16.359 3.02 1 98.5 8 SER B N 1
ATOM 1516 C CA . SER B 1 8 ? -7.086 15.695 2.432 1 98.5 8 SER B CA 1
ATOM 1517 C C . SER B 1 8 ? -8.227 16.672 2.203 1 98.5 8 SER B C 1
ATOM 1519 O O . SER B 1 8 ? -8.969 17 3.133 1 98.5 8 SER B O 1
ATOM 1521 N N . PRO B 1 9 ? -8.453 17.047 0.93 1 98.25 9 PRO B N 1
ATOM 1522 C CA . PRO B 1 9 ? -9.555 17.969 0.63 1 98.25 9 PRO B CA 1
ATOM 1523 C C . PRO B 1 9 ? -10.922 17.359 0.918 1 98.25 9 PRO B C 1
ATOM 1525 O O . PRO B 1 9 ? -11.906 18.094 1.052 1 98.25 9 PRO B O 1
ATOM 1528 N N . THR B 1 10 ? -10.984 16.047 1.053 1 98.06 10 THR B N 1
ATOM 1529 C CA . THR B 1 10 ? -12.297 15.414 1.1 1 98.06 10 THR B CA 1
ATOM 1530 C C . THR B 1 10 ? -12.492 14.664 2.416 1 98.06 10 THR B C 1
ATOM 1532 O O . THR B 1 10 ? -13.594 14.195 2.713 1 98.06 10 THR B O 1
ATOM 1535 N N . GLY B 1 11 ? -11.484 14.531 3.246 1 98.06 11 GLY B N 1
ATOM 1536 C CA . GLY B 1 11 ? -11.625 13.789 4.488 1 98.06 11 GLY B CA 1
ATOM 1537 C C . GLY B 1 11 ? -12.664 14.383 5.422 1 98.06 11 GLY B C 1
ATOM 1538 O O . GLY B 1 11 ? -12.625 15.578 5.723 1 98.06 11 GLY B O 1
ATOM 1539 N N . ARG B 1 12 ? -13.461 13.547 5.828 1 98.12 12 ARG B N 1
ATOM 1540 C CA . ARG B 1 12 ? -14.562 13.984 6.676 1 98.12 12 ARG B CA 1
ATOM 1541 C C . ARG B 1 12 ? -14.055 14.5 8.016 1 98.12 12 ARG B C 1
ATOM 1543 O O . ARG B 1 12 ? -13.125 13.93 8.594 1 98.12 12 ARG B O 1
ATOM 1550 N N . THR B 1 13 ? -14.789 15.5 8.594 1 98.5 13 THR B N 1
ATOM 1551 C CA . THR B 1 13 ? -14.227 16.203 9.742 1 98.5 13 THR B CA 1
ATOM 1552 C C . THR B 1 13 ? -15.016 15.891 11.008 1 98.5 13 THR B C 1
ATOM 1554 O O . THR B 1 13 ? -14.633 16.312 12.102 1 98.5 13 THR B O 1
ATOM 1557 N N . ASP B 1 14 ? -16.078 15.125 10.984 1 98.19 14 ASP B N 1
ATOM 1558 C CA . ASP B 1 14 ? -16.953 15 12.148 1 98.19 14 ASP B CA 1
ATOM 1559 C C . ASP B 1 14 ? -16.812 13.625 12.789 1 98.19 14 ASP B C 1
ATOM 1561 O O . ASP B 1 14 ? -17.375 13.367 13.852 1 98.19 14 ASP B O 1
ATOM 1565 N N . GLY B 1 15 ? -16.203 12.711 12.188 1 97.19 15 GLY B N 1
ATOM 1566 C CA . GLY B 1 15 ? -15.945 11.398 12.758 1 97.19 15 GLY B CA 1
ATOM 1567 C C . GLY B 1 15 ? -17.094 10.422 12.57 1 97.19 15 GLY B C 1
ATOM 1568 O O . GLY B 1 15 ? -17.062 9.312 13.109 1 97.19 15 GLY B O 1
ATOM 1569 N N . ASN B 1 16 ? -18.141 10.852 11.891 1 96.75 16 ASN B N 1
ATOM 1570 C CA . ASN B 1 16 ? -19.25 9.945 11.578 1 96.75 16 ASN B CA 1
ATOM 1571 C C . ASN B 1 16 ? -18.891 9 10.438 1 96.75 16 ASN B C 1
ATOM 1573 O O . ASN B 1 16 ? -19.219 9.273 9.281 1 96.75 16 ASN B O 1
ATOM 1577 N N . ILE B 1 17 ? -18.281 7.918 10.789 1 94.12 17 ILE B N 1
ATOM 1578 C CA . ILE B 1 17 ? -17.766 6.957 9.82 1 94.12 17 ILE B CA 1
ATOM 1579 C C . ILE B 1 17 ? -18.5 5.625 9.977 1 94.12 17 ILE B C 1
ATOM 1581 O O . ILE B 1 17 ? -18.531 5.051 11.07 1 94.12 17 ILE B O 1
ATOM 1585 N N . PRO B 1 18 ? -19.062 5.145 8.898 1 90.94 18 PRO B N 1
ATOM 1586 C CA . PRO B 1 18 ? -19.734 3.84 9.008 1 90.94 18 PRO B CA 1
ATOM 1587 C C . PRO B 1 18 ? -18.75 2.697 9.242 1 90.94 18 PRO B C 1
ATOM 1589 O O . PRO B 1 18 ? -17.578 2.783 8.844 1 90.94 18 PRO B O 1
ATOM 1592 N N . ALA B 1 19 ? -19.25 1.633 9.812 1 86.56 19 ALA B N 1
ATOM 1593 C CA . ALA B 1 19 ? -18.422 0.488 10.172 1 86.56 19 ALA B CA 1
ATOM 1594 C C . ALA B 1 19 ? -17.953 -0.26 8.93 1 86.56 19 ALA B C 1
ATOM 1596 O O . ALA B 1 19 ? -16.891 -0.893 8.938 1 86.56 19 ALA B O 1
ATOM 1597 N N . ARG B 1 20 ? -18.797 -0.242 7.91 1 82.12 20 ARG B N 1
ATOM 1598 C CA . ARG B 1 20 ? -18.484 -0.905 6.652 1 82.12 20 ARG B CA 1
ATOM 1599 C C . ARG B 1 20 ? -18.688 0.04 5.469 1 82.12 20 ARG B C 1
ATOM 1601 O O . ARG B 1 20 ? -19.453 1.002 5.559 1 82.12 20 ARG B O 1
ATOM 1608 N N . GLY B 1 21 ? -17.922 -0.261 4.387 1 81.44 21 GLY B N 1
ATOM 1609 C CA . GLY B 1 21 ? -18.062 0.605 3.227 1 81.44 21 GLY B CA 1
ATOM 1610 C C . GLY B 1 21 ? -17.656 2.041 3.504 1 81.44 21 GLY B C 1
ATOM 1611 O O . GLY B 1 21 ? -18.328 2.975 3.049 1 81.44 21 GLY B O 1
ATOM 1612 N N . TYR B 1 22 ? -16.641 2.258 4.348 1 87.56 22 TYR B N 1
ATOM 1613 C CA . TYR B 1 22 ? -16.312 3.578 4.879 1 87.56 22 TYR B CA 1
ATOM 1614 C C . TYR B 1 22 ? -15.516 4.391 3.867 1 87.56 22 TYR B C 1
ATOM 1616 O O . TYR B 1 22 ? -15.367 5.605 4.016 1 87.56 22 TYR B O 1
ATOM 1624 N N . ALA B 1 23 ? -14.992 3.77 2.812 1 85.75 23 ALA B N 1
ATOM 1625 C CA . ALA B 1 23 ? -14.086 4.496 1.93 1 85.75 23 ALA B CA 1
ATOM 1626 C C . ALA B 1 23 ? -14.75 5.754 1.377 1 85.75 23 ALA B C 1
ATOM 1628 O O . ALA B 1 23 ? -14.289 6.871 1.624 1 85.75 23 ALA B O 1
ATOM 1629 N N . GLY B 1 24 ? -15.867 5.691 0.711 1 88.06 24 GLY B N 1
ATOM 1630 C CA . GLY B 1 24 ? -16.578 6.812 0.128 1 88.06 24 GLY B CA 1
ATOM 1631 C C . GLY B 1 24 ? -17.141 7.766 1.166 1 88.06 24 GLY B C 1
ATOM 1632 O O . GLY B 1 24 ? -16.797 8.953 1.182 1 88.06 24 GLY B O 1
ATOM 1633 N N . PRO B 1 25 ? -17.984 7.203 2.082 1 91.62 25 PRO B N 1
ATOM 1634 C CA . PRO B 1 25 ? -18.672 8.055 3.057 1 91.62 25 PRO B CA 1
ATOM 1635 C C . PRO B 1 25 ? -17.703 8.82 3.957 1 91.62 25 PRO B C 1
ATOM 1637 O O . PRO B 1 25 ? -18.062 9.883 4.484 1 91.62 25 PRO B O 1
ATOM 1640 N N . SER B 1 26 ? -16.531 8.391 4.125 1 95.19 26 SER B N 1
ATOM 1641 C CA . SER B 1 26 ? -15.57 9.055 4.996 1 95.19 26 SER B CA 1
ATOM 1642 C C . SER B 1 26 ? -14.742 10.078 4.223 1 95.19 26 SER B C 1
ATOM 1644 O O . SER B 1 26 ? -13.844 10.711 4.785 1 95.19 26 SER B O 1
ATOM 1646 N N . GLY B 1 27 ? -15.055 10.25 2.9 1 96.19 27 GLY B N 1
ATOM 1647 C CA . GLY B 1 27 ? -14.219 11.109 2.076 1 96.19 27 GLY B CA 1
ATOM 1648 C C . GLY B 1 27 ? -12.836 10.523 1.818 1 96.19 27 GLY B C 1
ATOM 1649 O O . GLY B 1 27 ? -11.844 11.25 1.831 1 96.19 27 GLY B O 1
ATOM 1650 N N . ARG B 1 28 ? -12.758 9.242 1.848 1 94.38 28 ARG B N 1
ATOM 1651 C CA . ARG B 1 28 ? -11.562 8.461 1.521 1 94.38 28 ARG B CA 1
ATOM 1652 C C . ARG B 1 28 ? -10.57 8.469 2.678 1 94.38 28 ARG B C 1
ATOM 1654 O O . ARG B 1 28 ? -9.359 8.469 2.461 1 94.38 28 ARG B O 1
ATOM 1661 N N . LEU B 1 29 ? -11.039 8.516 3.902 1 97.06 29 LEU B N 1
ATOM 1662 C CA . LEU B 1 29 ? -10.172 8.352 5.062 1 97.06 29 LEU B CA 1
ATOM 1663 C C . LEU B 1 29 ? -9.414 7.031 5 1 97.06 29 LEU B C 1
ATOM 1665 O O . LEU B 1 29 ? -8.398 6.859 5.68 1 97.06 29 LEU B O 1
ATOM 1669 N N . ASP B 1 30 ? -9.867 6.098 4.184 1 92 30 ASP B N 1
ATOM 1670 C CA . ASP B 1 30 ? -9.18 4.824 4.004 1 92 30 ASP B CA 1
ATOM 1671 C C . ASP B 1 30 ? -7.797 5.027 3.4 1 92 30 ASP B C 1
ATOM 1673 O O . ASP B 1 30 ? -6.871 4.266 3.688 1 92 30 ASP B O 1
ATOM 1677 N N . VAL B 1 31 ? -7.648 6.035 2.531 1 94.19 31 VAL B N 1
ATOM 1678 C CA . VAL B 1 31 ? -6.355 6.355 1.94 1 94.19 31 VAL B CA 1
ATOM 1679 C C . VAL B 1 31 ? -5.391 6.82 3.027 1 94.19 31 VAL B C 1
ATOM 1681 O O . VAL B 1 31 ? -4.211 6.461 3.018 1 94.19 31 VAL B O 1
ATOM 1684 N N . ILE B 1 32 ? -5.879 7.57 3.969 1 97.94 32 ILE B N 1
ATOM 1685 C CA . ILE B 1 32 ? -5.07 8.062 5.078 1 97.94 32 ILE B CA 1
ATOM 1686 C C . ILE B 1 32 ? -4.699 6.902 6 1 97.94 32 ILE B C 1
ATOM 1688 O O . ILE B 1 32 ? -3.562 6.816 6.469 1 97.94 32 ILE B O 1
ATOM 1692 N N . ALA B 1 33 ? -5.652 6.027 6.215 1 96.81 33 ALA B N 1
ATOM 1693 C CA . ALA B 1 33 ? -5.395 4.84 7.023 1 96.81 33 ALA B CA 1
ATOM 1694 C C . ALA B 1 33 ? -4.285 3.99 6.406 1 96.81 33 ALA B C 1
ATOM 1696 O O . ALA B 1 33 ? -3.383 3.533 7.109 1 96.81 33 ALA B O 1
ATOM 1697 N N . ARG B 1 34 ? -4.367 3.781 5.141 1 93.38 34 ARG B N 1
ATOM 1698 C CA . ARG B 1 34 ? -3.342 2.998 4.457 1 93.38 34 ARG B CA 1
ATOM 1699 C C . ARG B 1 34 ? -1.986 3.691 4.527 1 93.38 34 ARG B C 1
ATOM 1701 O O . ARG B 1 34 ? -0.955 3.037 4.691 1 93.38 34 ARG B O 1
ATOM 1708 N N . ALA B 1 35 ? -1.978 5 4.34 1 96.75 35 ALA B N 1
ATOM 1709 C CA . ALA B 1 35 ? -0.737 5.762 4.457 1 96.75 35 ALA B CA 1
ATOM 1710 C C . ALA B 1 35 ? -0.126 5.602 5.848 1 96.75 35 ALA B C 1
ATOM 1712 O O . ALA B 1 35 ? 1.082 5.398 5.98 1 96.75 35 ALA B O 1
ATOM 1713 N N . TYR B 1 36 ? -0.956 5.691 6.879 1 97.62 36 TYR B N 1
ATOM 1714 C CA . TYR B 1 36 ? -0.518 5.508 8.258 1 97.62 36 TYR B CA 1
ATOM 1715 C C . TYR B 1 36 ? 0.12 4.137 8.453 1 97.62 36 TYR B C 1
ATOM 1717 O O . TYR B 1 36 ? 1.22 4.027 9 1 97.62 36 TYR B O 1
ATOM 1725 N N . ASN B 1 37 ? -0.531 3.178 7.957 1 93.56 37 ASN B N 1
ATOM 1726 C CA . ASN B 1 37 ? -0.081 1.804 8.148 1 93.56 37 ASN B CA 1
ATOM 1727 C C . ASN B 1 37 ? 1.2 1.521 7.371 1 93.56 37 ASN B C 1
ATOM 1729 O O . ASN B 1 37 ? 1.983 0.649 7.75 1 93.56 37 ASN B O 1
ATOM 1733 N N . ALA B 1 38 ? 1.421 2.271 6.352 1 93.5 38 ALA B N 1
ATOM 1734 C CA . ALA B 1 38 ? 2.566 2.051 5.473 1 93.5 38 ALA B CA 1
ATOM 1735 C C . ALA B 1 38 ? 3.85 2.59 6.098 1 93.5 38 ALA B C 1
ATOM 1737 O O . ALA B 1 38 ? 4.953 2.229 5.676 1 93.5 38 ALA B O 1
ATOM 1738 N N . ILE B 1 39 ? 3.801 3.477 7.074 1 95.12 39 ILE B N 1
ATOM 1739 C CA . ILE B 1 39 ? 4.977 4.105 7.664 1 95.12 39 ILE B CA 1
ATOM 1740 C C . ILE B 1 39 ? 5.699 3.109 8.57 1 95.12 39 ILE B C 1
ATOM 1742 O O . ILE B 1 39 ? 5.094 2.547 9.484 1 95.12 39 ILE B O 1
ATOM 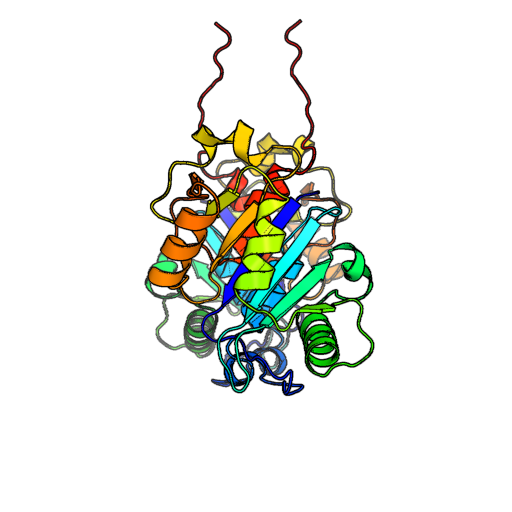1746 N N . LEU B 1 40 ? 6.957 2.949 8.352 1 91.06 40 LEU B N 1
ATOM 1747 C CA . LEU B 1 40 ? 7.719 1.923 9.055 1 91.06 40 LEU B CA 1
ATOM 1748 C C . LEU B 1 40 ? 8.484 2.521 10.227 1 91.06 40 LEU B C 1
ATOM 1750 O O . LEU B 1 40 ? 8.938 1.794 11.117 1 91.06 40 LEU B O 1
ATOM 1754 N N . GLU B 1 41 ? 8.703 3.812 10.227 1 91.5 41 GLU B N 1
ATOM 1755 C CA . GLU B 1 41 ? 9.453 4.477 11.289 1 91.5 41 GLU B CA 1
ATOM 1756 C C . GLU B 1 41 ? 8.68 4.473 12.602 1 91.5 41 GLU B C 1
ATOM 1758 O O . GLU B 1 41 ? 7.574 5.012 12.672 1 91.5 41 GLU B O 1
ATOM 1763 N N . PRO B 1 42 ? 9.273 3.932 13.578 1 90.12 42 PRO B N 1
ATOM 1764 C CA . PRO B 1 42 ? 8.555 3.879 14.852 1 90.12 42 PRO B CA 1
ATOM 1765 C C . PRO B 1 42 ? 8.43 5.25 15.516 1 90.12 42 PRO B C 1
ATOM 1767 O O . PRO B 1 42 ? 7.43 5.527 16.188 1 90.12 42 PRO B O 1
ATOM 1770 N N . ASN B 1 43 ? 9.43 6.016 15.406 1 93.94 43 ASN B N 1
ATOM 1771 C CA . ASN B 1 43 ? 9.406 7.344 16.016 1 93.94 43 ASN B CA 1
ATOM 1772 C C . ASN B 1 43 ? 8.914 8.398 15.016 1 93.94 43 ASN B C 1
ATOM 1774 O O . ASN B 1 43 ? 9.664 9.305 14.656 1 93.94 43 ASN B O 1
ATOM 1778 N N . ALA B 1 44 ? 7.734 8.234 14.57 1 97.31 44 ALA B N 1
ATOM 1779 C CA . ALA B 1 44 ? 7.105 9.141 13.617 1 97.31 44 ALA B CA 1
ATOM 1780 C C . ALA B 1 44 ? 5.656 9.422 14 1 97.31 44 ALA B C 1
ATOM 1782 O O . ALA B 1 44 ? 5.105 8.781 14.898 1 97.31 44 ALA B O 1
ATOM 1783 N N . THR B 1 45 ? 5.094 10.469 13.469 1 98.44 45 THR B N 1
ATOM 1784 C CA . THR B 1 45 ? 3.695 10.844 13.617 1 98.44 45 THR B CA 1
ATOM 1785 C C . THR B 1 45 ? 3.072 11.164 12.266 1 98.44 45 THR B C 1
ATOM 1787 O O . THR B 1 45 ? 3.709 11.789 11.414 1 98.44 45 THR B O 1
ATOM 1790 N N . LEU B 1 46 ? 1.871 10.672 12.086 1 98.81 46 LEU B N 1
ATOM 1791 C CA . LEU B 1 46 ? 1.103 11.133 10.93 1 98.81 46 LEU B CA 1
ATOM 1792 C C . LEU B 1 46 ? 0.106 12.219 11.336 1 98.81 46 LEU B C 1
ATOM 1794 O O . LEU B 1 46 ? -0.604 12.07 12.336 1 98.81 46 LEU B O 1
ATOM 1798 N N . ALA B 1 47 ? 0.104 13.289 10.656 1 98.94 47 ALA B N 1
ATOM 1799 C CA . ALA B 1 47 ? -0.903 14.336 10.797 1 98.94 47 ALA B CA 1
ATOM 1800 C C . ALA B 1 47 ? -1.729 14.477 9.523 1 98.94 47 ALA B C 1
ATOM 1802 O O . ALA B 1 47 ? -1.175 14.617 8.43 1 98.94 47 ALA B O 1
ATOM 1803 N N . ALA B 1 48 ? -3.016 14.438 9.656 1 98.94 48 ALA B N 1
ATOM 1804 C CA . ALA B 1 48 ? -3.912 14.562 8.508 1 98.94 48 ALA B CA 1
ATOM 1805 C C . ALA B 1 48 ? -4.785 15.805 8.633 1 98.94 48 ALA B C 1
ATOM 1807 O O . ALA B 1 48 ? -5.551 15.945 9.594 1 98.94 48 ALA B O 1
ATOM 1808 N N . LEU B 1 49 ? -4.613 16.703 7.68 1 98.94 49 LEU B N 1
ATOM 1809 C CA . LEU B 1 49 ? -5.535 17.828 7.594 1 98.94 49 LEU B CA 1
ATOM 1810 C C . LEU B 1 49 ? -6.805 17.438 6.848 1 98.94 49 LEU B C 1
ATOM 1812 O O . LEU B 1 49 ? -6.773 17.219 5.637 1 98.94 49 LEU B O 1
ATOM 1816 N N . LEU B 1 50 ? -7.898 17.375 7.551 1 98.81 50 LEU B N 1
ATOM 1817 C CA . LEU B 1 50 ? -9.195 17 6.996 1 98.81 50 LEU B CA 1
ATOM 1818 C C . LEU B 1 50 ? -10.008 18.234 6.625 1 98.81 50 LEU B C 1
ATOM 1820 O O . LEU B 1 50 ? -10.258 19.094 7.469 1 98.81 50 LEU B O 1
ATOM 1824 N N . MET B 1 51 ? -10.438 18.234 5.332 1 98.62 51 MET B N 1
ATOM 1825 C CA . MET B 1 51 ? -11.078 19.469 4.883 1 98.62 51 MET B CA 1
ATOM 1826 C C . MET B 1 51 ? -12.398 19.172 4.191 1 98.62 51 MET B C 1
ATOM 1828 O O . MET B 1 51 ? -12.953 20.031 3.502 1 98.62 51 MET B O 1
ATOM 1832 N N . GLY B 1 52 ? -12.961 18.016 4.32 1 97.75 52 GLY B N 1
ATOM 1833 C CA . GLY B 1 52 ? -14.117 17.578 3.551 1 97.75 52 GLY B CA 1
ATOM 1834 C C . GLY B 1 52 ? -15.438 17.969 4.188 1 97.75 52 GLY B C 1
ATOM 1835 O O . GLY B 1 52 ? -16.5 17.75 3.604 1 97.75 52 GLY B O 1
ATOM 1836 N N . GLY B 1 53 ? -15.422 18.484 5.324 1 96.88 53 GLY B N 1
ATOM 1837 C CA . GLY B 1 53 ? -16.656 18.859 6 1 96.88 53 GLY B CA 1
ATOM 1838 C C . GLY B 1 53 ? -17.266 17.719 6.797 1 96.88 53 GLY B C 1
ATOM 1839 O O . GLY B 1 53 ? -16.656 16.656 6.93 1 96.88 53 GLY B O 1
ATOM 1840 N N . PRO B 1 54 ? -18.375 17.922 7.578 1 97.5 54 PRO B N 1
ATOM 1841 C CA . PRO B 1 54 ? -19.234 19.109 7.586 1 97.5 54 PRO B CA 1
ATOM 1842 C C . PRO B 1 54 ? -18.688 20.219 8.492 1 97.5 54 PRO B C 1
ATOM 1844 O O . PRO B 1 54 ? -19.156 21.359 8.43 1 97.5 54 PRO B O 1
ATOM 1847 N N . LEU B 1 55 ? -17.859 19.922 9.359 1 97.94 55 LEU B N 1
ATOM 1848 C CA . LEU B 1 55 ? -17.234 20.938 10.211 1 97.94 55 LEU B CA 1
ATOM 1849 C C . LEU B 1 55 ? -16.062 21.594 9.5 1 97.94 55 LEU B C 1
ATOM 1851 O O . LEU B 1 55 ? -15.617 21.109 8.453 1 97.94 55 LEU B O 1
ATOM 1855 N N . PRO B 1 56 ? -15.633 22.719 9.977 1 98.31 56 PRO B N 1
ATOM 1856 C CA . PRO B 1 56 ? -14.422 23.328 9.414 1 98.31 56 PRO B CA 1
ATOM 1857 C C . PRO B 1 56 ? -13.227 22.375 9.461 1 98.31 56 PRO B C 1
ATOM 1859 O O . PRO B 1 56 ? -13.258 21.359 10.164 1 98.31 56 PRO B O 1
ATOM 1862 N N . PRO B 1 57 ? -12.188 22.719 8.742 1 98.62 57 PRO B N 1
ATOM 1863 C CA . PRO B 1 57 ? -11.008 21.844 8.688 1 98.62 57 PRO B CA 1
ATOM 1864 C C . PRO B 1 57 ? -10.438 21.531 10.07 1 98.62 57 PRO B C 1
ATOM 1866 O O . PRO B 1 57 ? -10.391 22.406 10.938 1 98.62 57 PRO B O 1
ATOM 1869 N N . ARG B 1 58 ? -10.008 20.312 10.266 1 98.81 58 ARG B N 1
ATOM 1870 C CA . ARG B 1 58 ? -9.43 19.828 11.508 1 98.81 58 ARG B CA 1
ATOM 1871 C C . ARG B 1 58 ? -8.156 19.031 11.242 1 98.81 58 ARG B C 1
ATOM 1873 O O . ARG B 1 58 ? -8.008 18.438 10.172 1 98.81 58 ARG B O 1
ATOM 1880 N N . LEU B 1 59 ? -7.293 19.078 12.195 1 98.88 59 LEU B N 1
ATOM 1881 C CA . LEU B 1 59 ? -6.043 18.328 12.102 1 98.88 59 LEU B CA 1
ATOM 1882 C C . LEU B 1 59 ? -6.086 17.094 12.977 1 98.88 59 LEU B C 1
ATOM 1884 O O . LEU B 1 59 ? -6.172 17.188 14.203 1 98.88 59 LEU B O 1
ATOM 1888 N N . LEU B 1 60 ? -6.141 15.938 12.344 1 98.88 60 LEU B N 1
ATOM 1889 C CA . LEU B 1 60 ? -6.047 14.656 13.039 1 98.88 60 LEU B CA 1
ATOM 1890 C C . LEU B 1 60 ? -4.594 14.258 13.25 1 98.88 60 LEU B C 1
ATOM 1892 O O . LEU B 1 60 ? -3.811 14.219 12.297 1 98.88 60 LEU B O 1
ATOM 1896 N N . ILE B 1 61 ? -4.203 13.977 14.453 1 98.88 61 ILE B N 1
ATOM 1897 C CA . ILE B 1 61 ? -2.828 13.625 14.789 1 98.88 61 ILE B CA 1
ATOM 1898 C C . ILE B 1 61 ? -2.768 12.18 15.273 1 98.88 61 ILE B C 1
ATOM 1900 O O . ILE B 1 61 ? -3.398 11.82 16.281 1 98.88 61 ILE B O 1
ATOM 1904 N N . ALA B 1 62 ? -2.014 11.406 14.578 1 98.75 62 ALA B N 1
ATOM 1905 C CA . ALA B 1 62 ? -1.923 9.969 14.82 1 98.75 62 ALA B CA 1
ATOM 1906 C C . ALA B 1 62 ? -0.473 9.531 15.016 1 98.75 62 ALA B C 1
ATOM 1908 O O . ALA B 1 62 ? 0.23 9.242 14.039 1 98.75 62 ALA B O 1
ATOM 1909 N N . PRO B 1 63 ? 0.023 9.422 16.25 1 98.5 63 PRO B N 1
ATOM 1910 C CA . PRO B 1 63 ? 1.391 8.945 16.484 1 98.5 63 PRO B CA 1
ATOM 1911 C C . PRO B 1 63 ? 1.574 7.473 16.141 1 98.5 63 PRO B C 1
ATOM 1913 O O . PRO B 1 63 ? 0.665 6.668 16.344 1 98.5 63 PRO B O 1
ATOM 1916 N N . LEU B 1 64 ? 2.768 7.152 15.672 1 97.12 64 LEU B N 1
ATOM 1917 C CA . LEU B 1 64 ? 3.037 5.766 15.305 1 97.12 64 LEU B CA 1
ATOM 1918 C C . LEU B 1 64 ? 3.16 4.887 16.547 1 97.12 64 LEU B C 1
ATOM 1920 O O . LEU B 1 64 ? 3.107 3.66 16.453 1 97.12 64 LEU B O 1
ATOM 1924 N N . SER B 1 65 ? 3.32 5.488 17.703 1 96.25 65 SER B N 1
ATOM 1925 C CA . SER B 1 65 ? 3.285 4.738 18.953 1 96.25 65 SER B CA 1
ATOM 1926 C C . SER B 1 65 ? 1.938 4.051 19.156 1 96.25 65 SER B C 1
ATOM 1928 O O . SER B 1 65 ? 1.8 3.178 20.016 1 96.25 65 SER B O 1
ATOM 1930 N N . CYS B 1 66 ? 0.895 4.402 18.375 1 97.12 66 CYS B N 1
ATOM 1931 C CA . CYS B 1 66 ? -0.43 3.801 18.453 1 97.12 66 CYS B CA 1
ATOM 1932 C C . CYS B 1 66 ? -0.497 2.516 17.625 1 97.12 66 CYS B C 1
ATOM 1934 O O . CYS B 1 66 ? -1.509 1.813 17.656 1 97.12 66 CYS B O 1
ATOM 1936 N N . LYS B 1 67 ? 0.533 2.139 16.969 1 92.81 67 LYS B N 1
ATOM 1937 C CA . LYS B 1 67 ? 0.481 1.044 16 1 92.81 67 LYS B CA 1
ATOM 1938 C C . LYS B 1 67 ? 0.217 -0.289 16.688 1 92.81 67 LYS B C 1
ATOM 1940 O O . LYS B 1 67 ? -0.191 -1.259 16.047 1 92.81 67 LYS B O 1
ATOM 1945 N N . ASP B 1 68 ? 0.464 -0.359 17.984 1 89.94 68 ASP B N 1
ATOM 1946 C CA . ASP B 1 68 ? 0.136 -1.583 18.719 1 89.94 68 ASP B CA 1
ATOM 1947 C C . ASP B 1 68 ? -1.371 -1.83 18.719 1 89.94 68 ASP B C 1
ATOM 1949 O O . ASP B 1 68 ? -1.817 -2.977 18.797 1 89.94 68 ASP B O 1
ATOM 1953 N N . ILE B 1 69 ? -2.064 -0.764 18.656 1 91.69 69 ILE B N 1
ATOM 1954 C CA . ILE B 1 69 ? -3.52 -0.84 18.703 1 91.69 69 ILE B CA 1
ATOM 1955 C C . ILE B 1 69 ? -4.09 -0.688 17.297 1 91.69 69 ILE B C 1
ATOM 1957 O O . ILE B 1 69 ? -5.082 -1.331 16.953 1 91.69 69 ILE B O 1
ATOM 1961 N N . VAL B 1 70 ? -3.479 0.117 16.531 1 94.31 70 VAL B N 1
ATOM 1962 C CA . VAL B 1 70 ? -3.939 0.404 15.172 1 94.31 70 VAL B CA 1
ATOM 1963 C C . VAL B 1 70 ? -3.174 -0.459 14.172 1 94.31 70 VAL B C 1
ATOM 1965 O O . VAL B 1 70 ? -2.121 -0.056 13.672 1 94.31 70 VAL B O 1
ATOM 1968 N N . ARG B 1 71 ? -3.732 -1.565 13.781 1 87 71 ARG B N 1
ATOM 1969 C CA . ARG B 1 71 ? -3.01 -2.553 12.992 1 87 71 ARG B CA 1
ATOM 1970 C C . ARG B 1 71 ? -3.672 -2.752 11.633 1 87 71 ARG B C 1
ATOM 1972 O O . ARG B 1 71 ? -3.193 -3.537 10.812 1 87 71 ARG B O 1
ATOM 1979 N N . SER B 1 72 ? -4.781 -2.078 11.461 1 87.5 72 SER B N 1
ATOM 1980 C CA . SER B 1 72 ? -5.539 -2.232 10.227 1 87.5 72 SER B CA 1
ATOM 1981 C C . SER B 1 72 ? -6.223 -0.928 9.828 1 87.5 72 SER B C 1
ATOM 1983 O O . SER B 1 72 ? -6.27 0.018 10.617 1 87.5 72 SER B O 1
ATOM 1985 N N . GLU B 1 73 ? -6.668 -0.998 8.664 1 91.5 73 GLU B N 1
ATOM 1986 C CA . GLU B 1 73 ? -7.469 0.132 8.195 1 91.5 73 GLU B CA 1
ATOM 1987 C C . GLU B 1 73 ? -8.688 0.346 9.094 1 91.5 73 GLU B C 1
ATOM 1989 O O . GLU B 1 73 ? -9 1.479 9.461 1 91.5 73 GLU B O 1
ATOM 1994 N N . ARG B 1 74 ? -9.289 -0.737 9.445 1 89.69 74 ARG B N 1
ATOM 1995 C CA . ARG B 1 74 ? -10.492 -0.661 10.273 1 89.69 74 ARG B CA 1
ATOM 1996 C C . ARG B 1 74 ? -10.188 -0.068 11.641 1 89.69 74 ARG B C 1
ATOM 1998 O O . ARG B 1 74 ? -10.922 0.79 12.133 1 89.69 74 ARG B O 1
ATOM 2005 N N . SER B 1 75 ? -9.125 -0.561 12.258 1 94.94 75 SER B N 1
ATOM 2006 C CA . SER B 1 75 ? -8.773 -0.027 13.57 1 94.94 75 SER B CA 1
ATOM 2007 C C . SER B 1 75 ? -8.383 1.446 13.477 1 94.94 75 SER B C 1
ATOM 2009 O O . SER B 1 75 ? -8.648 2.219 14.398 1 94.94 75 SER B O 1
ATOM 2011 N N . PHE B 1 76 ? -7.758 1.844 12.445 1 97.38 76 PHE B N 1
ATOM 2012 C CA . PHE B 1 76 ? -7.484 3.258 12.219 1 97.38 76 PHE B CA 1
ATOM 2013 C C . PHE B 1 76 ? -8.781 4.059 12.164 1 97.38 76 PHE B C 1
ATOM 2015 O O . PHE B 1 76 ? -8.898 5.102 12.805 1 97.38 76 PHE B O 1
ATOM 2022 N N . MET B 1 77 ? -9.789 3.539 11.43 1 96.81 77 MET B N 1
ATOM 2023 C CA . MET B 1 77 ? -11.062 4.23 11.273 1 96.81 77 MET B CA 1
ATOM 2024 C C . MET B 1 77 ? -11.758 4.395 12.625 1 96.81 77 MET B C 1
ATOM 2026 O O . MET B 1 77 ? -12.352 5.438 12.898 1 96.81 77 MET B O 1
ATOM 2030 N N . ILE B 1 78 ? -11.672 3.42 13.352 1 97.19 78 ILE B N 1
ATOM 2031 C CA . ILE B 1 78 ? -12.297 3.449 14.672 1 97.19 78 ILE B CA 1
ATOM 2032 C C . ILE B 1 78 ? -11.625 4.523 15.531 1 97.19 78 ILE B C 1
ATOM 2034 O O . ILE B 1 78 ? -12.305 5.367 16.125 1 97.19 78 ILE B O 1
ATOM 2038 N N . GLU B 1 79 ? -10.266 4.547 15.594 1 98.25 79 GLU B N 1
ATOM 2039 C CA . GLU B 1 79 ? -9.539 5.527 16.406 1 98.25 79 GLU B CA 1
ATOM 2040 C C . GLU B 1 79 ? -9.766 6.945 15.883 1 98.25 79 GLU B C 1
ATOM 2042 O O . GLU B 1 79 ? -9.938 7.879 16.656 1 98.25 79 GLU B O 1
ATOM 2047 N N . ALA B 1 80 ? -9.734 7.113 14.594 1 98.56 80 ALA B N 1
ATOM 2048 C CA . ALA B 1 80 ? -10 8.422 13.992 1 98.56 80 ALA B CA 1
ATOM 2049 C C . ALA B 1 80 ? -11.398 8.914 14.359 1 98.56 80 ALA B C 1
ATOM 2051 O O . ALA B 1 80 ? -11.57 10.078 14.727 1 98.56 80 ALA B O 1
ATOM 2052 N N . SER B 1 81 ? -12.375 8.031 14.219 1 98.31 81 SER B N 1
ATOM 2053 C CA . SER B 1 81 ? -13.75 8.375 14.578 1 98.31 81 SER B CA 1
ATOM 2054 C C . SER B 1 81 ? -13.852 8.797 16.047 1 98.31 81 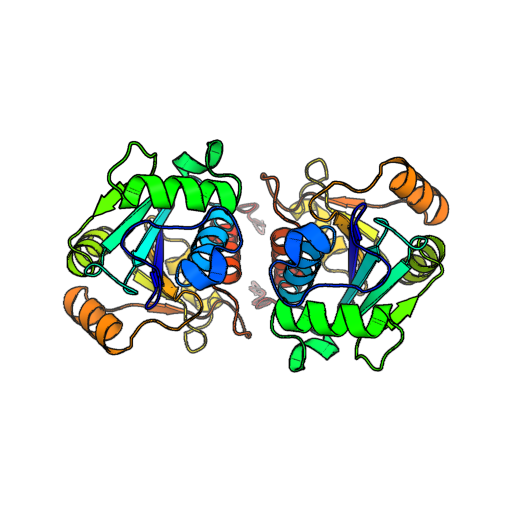SER B C 1
ATOM 2056 O O . SER B 1 81 ? -14.477 9.812 16.359 1 98.31 81 SER B O 1
ATOM 2058 N N . ARG B 1 82 ? -13.273 8 16.891 1 98.25 82 ARG B N 1
ATOM 2059 C CA . ARG B 1 82 ? -13.289 8.32 18.312 1 98.25 82 ARG B CA 1
ATOM 2060 C C . ARG B 1 82 ? -12.68 9.695 18.578 1 98.25 82 ARG B C 1
ATOM 2062 O O . ARG B 1 82 ? -13.281 10.539 19.234 1 98.25 82 ARG B O 1
ATOM 2069 N N . ALA B 1 83 ? -11.531 9.961 18.047 1 98.62 83 ALA B N 1
ATOM 2070 C CA . ALA B 1 83 ? -10.828 11.227 18.25 1 98.62 83 ALA B CA 1
ATOM 2071 C C . ALA B 1 83 ? -11.648 12.406 17.734 1 98.62 83 ALA B C 1
ATOM 2073 O O . ALA B 1 83 ? -11.812 13.414 18.422 1 98.62 83 ALA B O 1
ATOM 2074 N N . LEU B 1 84 ? -12.195 12.258 16.547 1 98.62 84 LEU B N 1
ATOM 2075 C CA . LEU B 1 84 ? -12.93 13.336 15.898 1 98.62 84 LEU B CA 1
ATOM 2076 C C . LEU B 1 84 ? -14.227 13.641 16.641 1 98.62 84 LEU B C 1
ATOM 2078 O O . LEU B 1 84 ? -14.734 14.766 16.578 1 98.62 84 LEU B O 1
ATOM 2082 N N . ARG B 1 85 ? -14.703 12.703 17.344 1 98.19 85 ARG B N 1
ATOM 2083 C CA . ARG B 1 85 ? -15.938 12.883 18.094 1 98.19 85 ARG B CA 1
ATOM 2084 C C . ARG B 1 85 ? -15.656 13.297 19.531 1 98.19 85 ARG B C 1
ATOM 2086 O O . ARG B 1 85 ? -16.578 13.398 20.344 1 98.19 85 ARG B O 1
ATOM 2093 N N . GLY B 1 86 ? -14.438 13.375 19.828 1 97.69 86 GLY B N 1
ATOM 2094 C CA . GLY B 1 86 ? -14.062 13.836 21.156 1 97.69 86 GLY B CA 1
ATOM 2095 C C . GLY B 1 86 ? -14.07 12.727 22.188 1 97.69 86 GLY B C 1
ATOM 2096 O O . GLY B 1 86 ? -14.242 12.984 23.391 1 97.69 86 GLY B O 1
ATOM 2097 N N . ARG B 1 87 ? -13.961 11.516 21.75 1 97.81 87 ARG B N 1
ATOM 2098 C CA . ARG B 1 87 ? -13.891 10.367 22.656 1 97.81 87 ARG B CA 1
ATOM 2099 C C . ARG B 1 87 ? -12.445 9.961 22.922 1 97.81 87 ARG B C 1
ATOM 2101 O O . ARG B 1 87 ? -11.531 10.445 22.25 1 97.81 87 ARG B O 1
ATOM 2108 N N . ARG B 1 88 ? -12.281 9.148 23.969 1 97.62 88 ARG B N 1
ATOM 2109 C CA . ARG B 1 88 ? -10.945 8.664 24.297 1 97.62 88 ARG B CA 1
ATOM 2110 C C . ARG B 1 88 ? -10.344 7.91 23.109 1 97.62 88 ARG B C 1
ATOM 2112 O O . ARG B 1 88 ? -10.977 7.027 22.531 1 97.62 88 ARG B O 1
ATOM 2119 N N . SER B 1 89 ? -9.125 8.273 22.734 1 98.06 89 SER B N 1
ATOM 2120 C CA . SER B 1 89 ? -8.406 7.711 21.594 1 98.06 89 SER B CA 1
ATOM 2121 C C . SER B 1 89 ? -6.902 7.945 21.719 1 98.06 89 SER B C 1
ATOM 2123 O O . SER B 1 89 ? -6.473 8.867 22.422 1 98.06 89 SER B O 1
ATOM 2125 N N . CYS B 1 90 ? -6.137 7.09 21.125 1 98.19 90 CYS B N 1
ATOM 2126 C CA . CYS B 1 90 ? -4.703 7.336 21.062 1 98.19 90 CYS B CA 1
ATOM 2127 C C . CYS B 1 90 ? -4.371 8.398 20.016 1 98.19 90 CYS B C 1
ATOM 2129 O O . CYS B 1 90 ? -3.242 8.883 19.969 1 98.19 90 CYS B O 1
ATOM 2131 N N . PHE B 1 91 ? -5.344 8.75 19.25 1 98.69 91 PHE B N 1
ATOM 2132 C CA . PHE B 1 91 ? -5.238 9.898 18.344 1 98.69 91 PHE B CA 1
ATOM 2133 C C . PHE B 1 91 ? -5.742 11.164 19.031 1 98.69 91 PHE B C 1
ATOM 2135 O O . PHE B 1 91 ? -6.457 11.094 20.031 1 98.69 91 PHE B O 1
ATOM 2142 N N . THR B 1 92 ? -5.324 12.297 18.516 1 98.62 92 THR B N 1
ATOM 2143 C CA . THR B 1 92 ? -5.832 13.586 18.984 1 98.62 92 THR B CA 1
ATOM 2144 C C . THR B 1 92 ? -6.258 14.453 17.797 1 98.62 92 THR B C 1
ATOM 2146 O O . THR B 1 92 ? -5.895 14.18 16.656 1 98.62 92 THR B O 1
ATOM 2149 N N . VAL B 1 93 ? -7.082 15.445 18.125 1 98.69 93 VAL B N 1
ATOM 2150 C CA . VAL B 1 93 ? -7.586 16.344 17.094 1 98.69 93 VAL B CA 1
ATOM 2151 C C . VAL B 1 93 ? -7.359 17.797 17.516 1 98.69 93 VAL B C 1
ATOM 2153 O O . VAL B 1 93 ? -7.535 18.141 18.688 1 98.69 93 VAL B O 1
ATOM 2156 N N . ASN B 1 94 ? -6.863 18.547 16.594 1 98.62 94 ASN B N 1
ATOM 2157 C CA . ASN B 1 94 ? -6.789 20 16.75 1 98.62 94 ASN B CA 1
ATOM 2158 C C . ASN B 1 94 ? -7.789 20.719 15.852 1 98.62 94 ASN B C 1
ATOM 2160 O O . ASN B 1 94 ? -7.754 20.562 14.625 1 98.62 94 ASN B O 1
ATOM 2164 N N . ASP B 1 95 ? -8.633 21.547 16.359 1 98.25 95 ASP B N 1
ATOM 2165 C CA . ASP B 1 95 ? -9.758 22.141 15.641 1 98.25 95 ASP B CA 1
ATOM 2166 C C . ASP B 1 95 ? -9.32 23.375 14.859 1 98.25 95 ASP B C 1
ATOM 2168 O O . ASP B 1 95 ? -10.102 23.938 14.078 1 98.25 95 ASP B O 1
ATOM 2172 N N . GLU B 1 96 ? -8.102 23.75 14.969 1 97.94 96 GLU B N 1
ATOM 2173 C CA . GLU B 1 96 ? -7.641 24.969 14.305 1 97.94 96 GLU B CA 1
ATOM 2174 C C . GLU B 1 96 ? -7.195 24.688 12.875 1 97.94 96 GLU B C 1
ATOM 2176 O O . GLU B 1 96 ? -6.688 25.578 12.188 1 97.94 96 GLU B O 1
ATOM 2181 N N . GLY B 1 97 ? -7.34 23.547 12.5 1 97.44 97 GLY B N 1
ATOM 2182 C CA . GLY B 1 97 ? -7.188 23.172 11.102 1 97.44 97 GLY B CA 1
ATOM 2183 C C . GLY B 1 97 ? -5.855 23.578 10.508 1 97.44 97 GLY B C 1
ATOM 2184 O O . GLY B 1 97 ? -4.797 23.141 10.977 1 97.44 97 GLY B O 1
ATOM 2185 N N . VAL B 1 98 ? -5.922 24.5 9.594 1 97.94 98 VAL B N 1
ATOM 2186 C CA . VAL B 1 98 ? -4.77 24.938 8.805 1 97.94 98 VAL B CA 1
ATOM 2187 C C . VAL B 1 98 ? -3.75 25.609 9.711 1 97.94 98 VAL B C 1
ATOM 2189 O O . VAL B 1 98 ? -2.545 25.391 9.586 1 97.94 98 VAL B O 1
ATOM 2192 N N . GLU B 1 99 ? -4.203 26.375 10.641 1 97.94 99 GLU B N 1
ATOM 2193 C CA . GLU B 1 99 ? -3.301 27.047 11.562 1 97.94 99 GLU B CA 1
ATOM 2194 C C . GLU B 1 99 ? -2.559 26.062 12.453 1 97.94 99 GLU B C 1
ATOM 2196 O O . GLU B 1 99 ? -1.379 26.25 12.75 1 97.94 99 GLU B O 1
ATOM 2201 N N . ALA B 1 100 ? -3.283 25.062 12.852 1 98.38 100 ALA B N 1
ATOM 2202 C CA . ALA B 1 100 ? -2.66 24.016 13.656 1 98.38 100 ALA B CA 1
ATOM 2203 C C . ALA B 1 100 ? -1.577 23.297 12.859 1 98.38 100 ALA B C 1
ATOM 2205 O O . ALA B 1 100 ? -0.508 22.984 13.398 1 98.38 100 ALA B O 1
ATOM 2206 N N . LEU B 1 101 ? -1.871 23 11.625 1 98.62 101 LEU B N 1
ATOM 2207 C CA . LEU B 1 101 ? -0.883 22.359 10.766 1 98.62 101 LEU B CA 1
ATOM 2208 C C . LEU B 1 101 ? 0.352 23.234 10.602 1 98.62 101 LEU B C 1
ATOM 2210 O O . LEU B 1 101 ? 1.481 22.75 10.719 1 98.62 101 LEU B O 1
ATOM 2214 N N . ALA B 1 102 ? 0.131 24.5 10.336 1 98.44 102 ALA B N 1
ATOM 2215 C CA . ALA B 1 102 ? 1.248 25.422 10.188 1 98.44 102 ALA B CA 1
ATOM 2216 C C . ALA B 1 102 ? 2.123 25.453 11.438 1 98.44 102 ALA B C 1
ATOM 2218 O O . ALA B 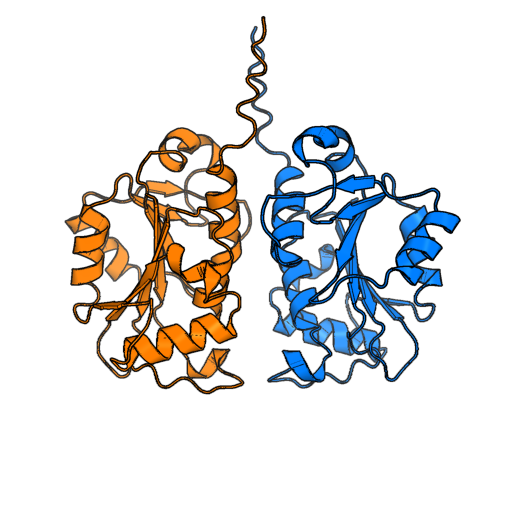1 102 ? 3.352 25.391 11.344 1 98.44 102 ALA B O 1
ATOM 2219 N N . SER B 1 103 ? 1.488 25.516 12.562 1 98.12 103 SER B N 1
ATOM 2220 C CA . SER B 1 103 ? 2.209 25.531 13.828 1 98.12 103 SER B CA 1
ATOM 2221 C C . SER B 1 103 ? 3.004 24.234 14.023 1 98.12 103 SER B C 1
ATOM 2223 O O . SER B 1 103 ? 4.148 24.281 14.477 1 98.12 103 SER B O 1
ATOM 2225 N N . LEU B 1 104 ? 2.414 23.156 13.688 1 98.12 104 LEU B N 1
ATOM 2226 C CA . LEU B 1 104 ? 3.072 21.859 13.812 1 98.12 104 LEU B CA 1
ATOM 2227 C C . LEU B 1 104 ? 4.273 21.766 12.875 1 98.12 104 LEU B C 1
ATOM 2229 O O . LEU B 1 104 ? 5.359 21.359 13.289 1 98.12 104 LEU B O 1
ATOM 2233 N N . LEU B 1 105 ? 4.109 22.219 11.672 1 98.12 105 LEU B N 1
ATOM 2234 C CA . LEU B 1 105 ? 5.145 22.141 10.641 1 98.12 105 LEU B CA 1
ATOM 2235 C C . LEU B 1 105 ? 6.348 23 11.031 1 98.12 105 LEU B C 1
ATOM 2237 O O . LEU B 1 105 ? 7.477 22.703 10.641 1 98.12 105 LEU B O 1
ATOM 2241 N N . ARG B 1 106 ? 6.141 24.047 11.812 1 97.31 106 ARG B N 1
ATOM 2242 C CA . ARG B 1 106 ? 7.219 24.938 12.211 1 97.31 106 ARG B CA 1
ATOM 2243 C C . ARG B 1 106 ? 8.258 24.219 13.055 1 97.31 106 ARG B C 1
ATOM 2245 O O . ARG B 1 106 ? 9.422 24.625 13.109 1 97.31 106 ARG B O 1
ATOM 2252 N N . ARG B 1 107 ? 7.891 23.125 13.609 1 96.75 107 ARG B N 1
ATOM 2253 C CA . ARG B 1 107 ? 8.75 22.406 14.555 1 96.75 107 ARG B CA 1
ATOM 2254 C C . ARG B 1 107 ? 9.664 21.438 13.828 1 96.75 107 ARG B C 1
ATOM 2256 O O . ARG B 1 107 ? 10.539 20.812 14.438 1 96.75 107 ARG B O 1
ATOM 2263 N N . PHE B 1 108 ? 9.477 21.25 12.539 1 96.38 108 PHE B N 1
ATOM 2264 C CA . PHE B 1 108 ? 10.211 20.25 11.773 1 96.38 108 PHE B CA 1
ATOM 2265 C C . PHE B 1 108 ? 10.969 20.891 10.625 1 96.38 108 PHE B C 1
ATOM 2267 O O . PHE B 1 108 ? 10.5 21.875 10.039 1 96.38 108 PHE B O 1
ATOM 2274 N N . LYS B 1 109 ? 12.141 20.438 10.336 1 94.62 109 LYS B N 1
ATOM 2275 C CA . LYS B 1 109 ? 12.977 20.844 9.203 1 94.62 109 LYS B CA 1
ATOM 2276 C C . LYS B 1 109 ? 13.867 19.688 8.742 1 94.62 109 LYS B C 1
ATOM 2278 O O . LYS B 1 109 ? 14.445 18.984 9.562 1 94.62 109 LYS B O 1
ATOM 2283 N N . PRO B 1 110 ? 13.977 19.547 7.457 1 97 110 PRO B N 1
ATOM 2284 C CA . PRO B 1 110 ? 13.359 20.281 6.348 1 97 110 PRO B CA 1
ATOM 2285 C C . PRO B 1 110 ? 11.914 19.859 6.094 1 97 110 PRO B C 1
ATOM 2287 O O . PRO B 1 110 ? 11.461 18.844 6.637 1 97 110 PRO B O 1
ATOM 2290 N N . ARG B 1 111 ? 11.18 20.688 5.41 1 98.06 111 ARG B N 1
ATOM 2291 C CA . ARG B 1 111 ? 9.82 20.406 4.965 1 98.06 111 ARG B CA 1
ATOM 2292 C C . ARG B 1 111 ? 9.789 20.016 3.49 1 98.06 111 ARG B C 1
ATOM 2294 O O . ARG B 1 111 ? 10.148 20.812 2.627 1 98.06 111 ARG B O 1
ATOM 2301 N N . ILE B 1 112 ? 9.406 18.828 3.277 1 97.31 112 ILE B N 1
ATOM 2302 C CA . ILE B 1 112 ? 9.516 18.234 1.945 1 97.31 112 ILE B CA 1
ATOM 2303 C C . ILE B 1 112 ? 8.125 17.922 1.398 1 97.31 112 ILE B C 1
ATOM 2305 O O . ILE B 1 112 ? 7.375 17.141 1.993 1 97.31 112 ILE B O 1
ATOM 2309 N N . LEU B 1 113 ? 7.762 18.594 0.331 1 96.88 113 LEU B N 1
ATOM 2310 C CA . LEU B 1 113 ? 6.559 18.266 -0.424 1 96.88 113 LEU B CA 1
ATOM 2311 C C . LEU B 1 113 ? 6.84 17.172 -1.451 1 96.88 113 LEU B C 1
ATOM 2313 O O . LEU B 1 113 ? 7.621 17.375 -2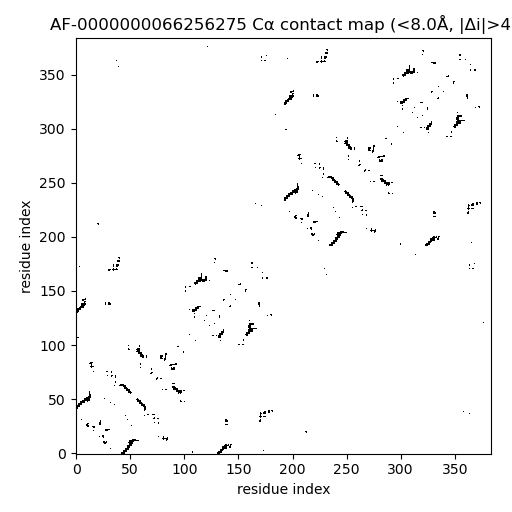.383 1 96.88 113 LEU B O 1
ATOM 2317 N N . LEU B 1 114 ? 6.188 16.031 -1.217 1 94.62 114 LEU B N 1
ATOM 2318 C CA . LEU B 1 114 ? 6.355 14.914 -2.139 1 94.62 114 LEU B CA 1
ATOM 2319 C C . LEU B 1 114 ? 5.445 15.07 -3.354 1 94.62 114 LEU B C 1
ATOM 2321 O O . LEU B 1 114 ? 4.219 15.078 -3.219 1 94.62 114 LEU B O 1
ATOM 2325 N N . ALA B 1 115 ? 6.094 15.219 -4.48 1 87.25 115 ALA B N 1
ATOM 2326 C CA . ALA B 1 115 ? 5.348 15.508 -5.703 1 87.25 115 ALA B CA 1
ATOM 2327 C C . ALA B 1 115 ? 5.988 14.828 -6.91 1 87.25 115 ALA B C 1
ATOM 2329 O O . ALA B 1 115 ? 7.211 14.703 -6.984 1 87.25 115 ALA B O 1
ATOM 2330 N N . GLU B 1 116 ? 5.164 14.461 -7.883 1 83.38 116 GLU B N 1
ATOM 2331 C CA . GLU B 1 116 ? 5.637 13.805 -9.094 1 83.38 116 GLU B CA 1
ATOM 2332 C C . GLU B 1 116 ? 6.617 14.695 -9.859 1 83.38 116 GLU B C 1
ATOM 2334 O O . GLU B 1 116 ? 7.621 14.211 -10.383 1 83.38 116 GLU B O 1
ATOM 2339 N N . LYS B 1 117 ? 6.387 15.977 -9.844 1 81.81 117 LYS B N 1
ATOM 2340 C CA . LYS B 1 117 ? 7.203 16.906 -10.617 1 81.81 117 LYS B CA 1
ATOM 2341 C C . LYS B 1 117 ? 8.344 17.469 -9.766 1 81.81 117 LYS B C 1
ATOM 2343 O O . LYS B 1 117 ? 8.984 18.453 -10.148 1 81.81 117 LYS B O 1
ATOM 2348 N N . GLY B 1 118 ? 8.672 16.875 -8.719 1 86.25 118 GLY B N 1
ATOM 2349 C CA . GLY B 1 118 ? 9.773 17.312 -7.875 1 86.25 118 GLY B CA 1
ATOM 2350 C C . GLY B 1 118 ? 11.109 16.734 -8.312 1 86.25 118 GLY B C 1
ATOM 2351 O O . GLY B 1 118 ? 11.188 16.016 -9.305 1 86.25 118 GLY B O 1
ATOM 2352 N N . GLY B 1 119 ? 12.203 17.234 -7.672 1 87.44 119 GLY B N 1
ATOM 2353 C CA . GLY B 1 119 ? 13.531 16.672 -7.887 1 87.44 119 GLY B CA 1
ATOM 2354 C C . GLY B 1 119 ? 13.641 15.219 -7.496 1 87.44 119 GLY B C 1
ATOM 2355 O O . GLY B 1 119 ? 12.945 14.758 -6.594 1 87.44 119 GLY B O 1
ATOM 2356 N N . ASP B 1 120 ? 14.57 14.547 -8.109 1 86.56 120 ASP B N 1
ATOM 2357 C CA . ASP B 1 120 ? 14.773 13.125 -7.828 1 86.56 120 ASP B CA 1
ATOM 2358 C C . ASP B 1 120 ? 15.219 12.914 -6.383 1 86.56 120 ASP B C 1
ATOM 2360 O O . ASP B 1 120 ? 16.078 13.633 -5.879 1 86.56 120 ASP B O 1
ATOM 2364 N N . ILE B 1 121 ? 14.672 11.953 -5.789 1 85.38 121 ILE B N 1
ATOM 2365 C CA . ILE B 1 121 ? 14.938 11.625 -4.395 1 85.38 121 ILE B CA 1
ATOM 2366 C C . ILE B 1 121 ? 16.438 11.352 -4.207 1 85.38 121 ILE B C 1
ATOM 2368 O O . ILE B 1 121 ? 17 11.641 -3.148 1 85.38 121 ILE B O 1
ATOM 2372 N N . SER B 1 122 ? 17.094 10.852 -5.172 1 81.62 122 SER B N 1
ATOM 2373 C CA . SER B 1 122 ? 18.5 10.508 -5.094 1 81.62 122 SER B CA 1
ATOM 2374 C C . SER B 1 122 ? 19.375 11.742 -4.887 1 81.62 122 SER B C 1
ATOM 2376 O O . SER B 1 122 ? 20.469 11.656 -4.336 1 81.62 122 SER B O 1
ATOM 2378 N N . SER B 1 123 ? 18.828 12.82 -5.301 1 87.94 123 SER B N 1
ATOM 2379 C CA . SER B 1 123 ? 19.578 14.062 -5.18 1 87.94 123 SER B CA 1
ATOM 2380 C C . SER B 1 123 ? 19.281 14.758 -3.855 1 87.94 123 SER B C 1
ATOM 2382 O O . SER B 1 123 ? 19.875 15.797 -3.549 1 87.94 123 SER B O 1
ATOM 2384 N N . HIS B 1 124 ? 18.422 14.133 -3.066 1 90.19 124 HIS B N 1
ATOM 2385 C CA . HIS B 1 124 ? 17.984 14.797 -1.845 1 90.19 124 HIS B CA 1
ATOM 2386 C C . HIS B 1 124 ? 18.094 13.867 -0.641 1 90.19 124 HIS B C 1
ATOM 2388 O O . HIS B 1 124 ? 17.312 13.977 0.307 1 90.19 124 HIS B O 1
ATOM 2394 N N . TRP B 1 125 ? 18.969 12.977 -0.694 1 86.31 125 TRP B N 1
ATOM 2395 C CA . TRP B 1 125 ? 19.125 11.953 0.335 1 86.31 125 TRP B CA 1
ATOM 2396 C C . TRP B 1 125 ? 19.422 12.594 1.69 1 86.31 125 TRP B C 1
ATOM 2398 O O . TRP B 1 125 ? 18.891 12.148 2.715 1 86.31 125 TRP B O 1
ATOM 2408 N N . GLY B 1 126 ? 20.297 13.539 1.663 1 88.75 126 GLY B N 1
ATOM 2409 C CA . GLY B 1 126 ? 20.625 14.227 2.904 1 88.75 126 GLY B CA 1
ATOM 2410 C C . GLY B 1 126 ? 19.406 14.828 3.588 1 88.75 126 GLY B C 1
ATOM 2411 O O . GLY B 1 126 ? 19.234 14.672 4.797 1 88.75 126 GLY B O 1
ATOM 2412 N N . GLU B 1 127 ? 18.625 15.469 2.83 1 91.94 127 GLU B N 1
ATOM 2413 C CA . GLU B 1 127 ? 17.406 16.078 3.359 1 91.94 127 GLU B CA 1
ATOM 2414 C C . GLU B 1 127 ? 16.422 15.008 3.828 1 91.94 127 GLU B C 1
ATOM 2416 O O . GLU B 1 127 ? 15.844 15.117 4.918 1 91.94 127 GLU B O 1
ATOM 2421 N N . MET B 1 128 ? 16.344 13.953 3.039 1 90.44 128 MET B N 1
ATOM 2422 C CA . MET B 1 128 ? 15.383 12.891 3.309 1 90.44 128 MET B CA 1
ATOM 2423 C C . MET B 1 128 ? 15.727 12.164 4.605 1 90.44 128 MET B C 1
ATOM 2425 O O . MET B 1 128 ? 14.828 11.703 5.316 1 90.44 128 MET B O 1
ATOM 2429 N N . CYS B 1 129 ? 16.984 12.133 4.875 1 90.56 129 CYS B N 1
ATOM 2430 C CA . CYS B 1 129 ? 17.438 11.359 6.02 1 90.56 129 CYS B CA 1
ATOM 2431 C C . CYS B 1 129 ? 17.812 12.266 7.184 1 90.56 129 CYS B C 1
ATOM 2433 O O . CYS B 1 129 ? 18.516 11.852 8.102 1 90.56 129 CYS B O 1
ATOM 2435 N N . SER B 1 130 ? 17.359 13.43 7.074 1 92.56 130 SER B N 1
ATOM 2436 C CA . SER B 1 130 ? 17.625 14.375 8.156 1 92.56 130 SER B CA 1
ATOM 2437 C C . SER B 1 130 ? 16.969 13.93 9.453 1 92.56 130 SER B C 1
ATOM 2439 O O . SER B 1 130 ? 16.188 12.969 9.461 1 92.56 130 SER B O 1
ATOM 2441 N N . SER B 1 131 ? 17.25 14.57 10.539 1 91.62 131 SER B N 1
ATOM 2442 C CA . SER B 1 131 ? 16.859 14.133 11.875 1 91.62 131 SER B CA 1
ATOM 2443 C C . SER B 1 131 ? 15.367 14.297 12.102 1 91.62 131 SER B C 1
ATOM 2445 O O . SER B 1 131 ? 14.719 13.406 12.648 1 91.62 131 SER B O 1
ATOM 2447 N N . SER B 1 132 ? 14.812 15.461 11.688 1 96.31 132 SER B N 1
ATOM 2448 C CA . SER B 1 132 ? 13.406 15.719 11.969 1 96.31 132 SER B CA 1
ATOM 2449 C C . SER B 1 132 ? 12.688 16.266 10.742 1 96.31 132 SER B C 1
ATOM 2451 O O . SER B 1 132 ? 12.078 17.328 10.797 1 96.31 132 SER B O 1
ATOM 2453 N N . PRO B 1 133 ? 12.648 15.484 9.68 1 97.5 133 PRO B N 1
ATOM 2454 C CA . PRO B 1 133 ? 11.977 15.938 8.461 1 97.5 133 PRO B CA 1
ATOM 2455 C C . PRO B 1 133 ? 10.453 15.852 8.555 1 97.5 133 PRO B C 1
ATOM 2457 O O . PRO B 1 133 ? 9.922 15.172 9.43 1 97.5 133 PRO B O 1
ATOM 2460 N N . THR B 1 134 ? 9.891 16.625 7.668 1 98.31 134 THR B N 1
ATOM 2461 C CA . THR B 1 134 ? 8.469 16.438 7.395 1 98.31 134 THR B CA 1
ATOM 2462 C C . THR B 1 134 ? 8.25 16.047 5.934 1 98.31 134 THR B C 1
ATOM 2464 O O . THR B 1 134 ? 8.875 16.609 5.035 1 98.31 134 THR B O 1
ATOM 2467 N N . PHE B 1 135 ? 7.438 15.109 5.738 1 98.06 135 PHE B N 1
ATOM 2468 C CA . PHE B 1 135 ? 7.023 14.68 4.41 1 98.06 135 PHE B CA 1
ATOM 2469 C C . PHE B 1 135 ? 5.551 14.992 4.172 1 98.06 135 PHE B C 1
ATOM 2471 O O . PHE B 1 135 ? 4.68 14.492 4.887 1 98.06 135 PHE B O 1
ATOM 2478 N N . ILE B 1 136 ? 5.27 15.789 3.182 1 98.25 136 ILE B N 1
ATOM 2479 C CA . ILE B 1 136 ? 3.918 16.266 2.928 1 98.25 136 ILE B CA 1
ATOM 2480 C C . ILE B 1 136 ? 3.395 15.68 1.62 1 98.25 136 ILE B C 1
ATOM 2482 O O . ILE B 1 136 ? 4.086 15.711 0.598 1 98.25 136 ILE B O 1
ATOM 2486 N N . ALA B 1 137 ? 2.289 15.094 1.621 1 96.88 137 ALA B N 1
ATOM 2487 C CA . ALA B 1 137 ? 1.635 14.531 0.443 1 96.88 137 ALA B CA 1
ATOM 2488 C C . ALA B 1 137 ? 0.126 14.758 0.494 1 96.88 137 ALA B C 1
ATOM 2490 O O . ALA B 1 137 ? -0.41 15.18 1.519 1 96.88 137 ALA B O 1
ATOM 2491 N N . GLY B 1 138 ? -0.505 14.594 -0.598 1 96.25 138 GLY B N 1
ATOM 2492 C CA . GLY B 1 138 ? -1.959 14.57 -0.635 1 96.25 138 GLY B CA 1
ATOM 2493 C C . GLY B 1 138 ? -2.549 13.227 -0.266 1 96.25 138 GLY B C 1
ATOM 2494 O O . GLY B 1 138 ? -1.819 12.305 0.101 1 96.25 138 GLY B O 1
ATOM 2495 N N . SER B 1 139 ? -3.848 13.164 -0.319 1 94.38 139 SER B N 1
ATOM 2496 C CA . SER B 1 139 ? -4.559 11.898 -0.178 1 94.38 139 SER B CA 1
ATOM 2497 C C . SER B 1 139 ? -4.832 11.266 -1.537 1 94.38 139 SER B C 1
ATOM 2499 O O . SER B 1 139 ? -3.898 10.898 -2.256 1 94.38 139 SER B O 1
ATOM 2501 N N . HIS B 1 140 ? -6.09 11.008 -1.909 1 90.06 140 HIS B N 1
ATOM 2502 C CA . HIS B 1 140 ? -6.422 10.516 -3.242 1 90.06 140 HIS B CA 1
ATOM 2503 C C . HIS B 1 140 ? -6.496 11.664 -4.246 1 90.06 140 HIS B C 1
ATOM 2505 O O . HIS B 1 140 ? -6.504 11.43 -5.457 1 90.06 140 HIS B O 1
ATOM 2511 N N . LEU B 1 141 ? -6.418 12.883 -3.701 1 93.38 141 LEU B N 1
ATOM 2512 C CA . LEU B 1 141 ? -6.332 14.102 -4.492 1 93.38 141 LEU B CA 1
ATOM 2513 C C . LEU B 1 141 ? -5.105 14.922 -4.102 1 93.38 141 LEU B C 1
ATOM 2515 O O . LEU B 1 141 ? -4.641 14.844 -2.961 1 93.38 141 LEU B O 1
ATOM 2519 N N . ASP B 1 142 ? -4.648 15.75 -5.031 1 92.12 142 ASP B N 1
ATOM 2520 C CA . ASP B 1 142 ? -3.555 16.672 -4.734 1 92.12 142 ASP B CA 1
ATOM 2521 C C . ASP B 1 142 ? -3.992 17.734 -3.734 1 92.12 142 ASP B C 1
ATOM 2523 O O . ASP B 1 142 ? -5.16 18.141 -3.717 1 92.12 142 ASP B O 1
ATOM 2527 N N . PRO B 1 143 ? -2.98 18.188 -2.934 1 95.06 143 PRO B N 1
ATOM 2528 C CA . PRO B 1 143 ? -3.307 19.328 -2.074 1 95.06 143 PRO B CA 1
ATOM 2529 C C . PRO B 1 143 ? -3.703 20.578 -2.869 1 95.06 143 PRO B C 1
ATOM 2531 O O . PRO B 1 143 ? -3.154 20.828 -3.947 1 95.06 143 PRO B O 1
ATOM 2534 N N . PRO B 1 144 ? -4.648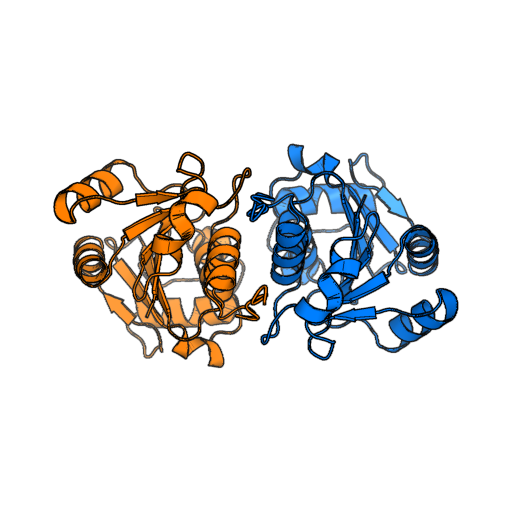 21.344 -2.254 1 96.25 144 PRO B N 1
ATOM 2535 C CA . PRO B 1 144 ? -4.996 22.578 -2.951 1 96.25 144 PRO B CA 1
ATOM 2536 C C . PRO B 1 144 ? -3.805 23.516 -3.115 1 96.25 144 PRO B C 1
ATOM 2538 O O . PRO B 1 144 ? -3.107 23.812 -2.143 1 96.25 144 PRO B O 1
ATOM 2541 N N . HIS B 1 145 ? -3.678 24.016 -4.316 1 95.62 145 HIS B N 1
ATOM 2542 C CA . HIS B 1 145 ? -2.535 24.859 -4.645 1 95.62 145 HIS B CA 1
ATOM 2543 C C . HIS B 1 145 ? -2.479 26.078 -3.736 1 95.62 145 HIS B C 1
ATOM 2545 O O . HIS B 1 145 ? -1.4 26.469 -3.281 1 95.62 145 HIS B O 1
ATOM 2551 N N . GLY B 1 146 ? -3.609 26.688 -3.521 1 96.88 146 GLY B N 1
ATOM 2552 C CA . GLY B 1 146 ? -3.67 27.859 -2.668 1 96.88 146 GLY B CA 1
ATOM 2553 C C . GLY B 1 146 ? -3.199 27.594 -1.252 1 96.88 146 GLY B C 1
ATOM 2554 O O . GLY B 1 146 ? -2.518 28.438 -0.652 1 96.88 146 GLY B O 1
ATOM 2555 N N . LEU B 1 147 ? -3.551 26.516 -0.753 1 97.69 147 LEU B N 1
ATOM 2556 C CA . LEU B 1 147 ? -3.15 26.156 0.602 1 97.69 147 LEU B CA 1
ATOM 2557 C C . LEU B 1 147 ? -1.642 25.953 0.686 1 97.69 147 LEU B C 1
ATOM 2559 O O . LEU B 1 147 ? -0.997 26.438 1.619 1 97.69 147 LEU B O 1
ATOM 2563 N N . ILE B 1 148 ? -1.088 25.219 -0.251 1 97.25 148 ILE B N 1
ATOM 2564 C CA . ILE B 1 148 ? 0.348 24.969 -0.28 1 97.25 148 ILE B CA 1
ATOM 2565 C C . ILE B 1 148 ? 1.106 26.281 -0.357 1 97.25 148 ILE B C 1
ATOM 2567 O O . ILE B 1 148 ? 2.062 26.5 0.39 1 97.25 148 ILE B O 1
ATOM 2571 N N . LYS B 1 149 ? 0.637 27.172 -1.21 1 97 149 LYS B N 1
ATOM 2572 C CA . LYS B 1 149 ? 1.267 28.469 -1.341 1 97 149 LYS B CA 1
ATOM 2573 C C . LYS B 1 149 ? 1.21 29.25 -0.025 1 97 149 LYS B C 1
ATOM 2575 O O . LYS B 1 149 ? 2.191 29.875 0.375 1 97 149 LYS B O 1
ATOM 2580 N N . HIS B 1 150 ? 0.079 29.156 0.592 1 97.5 150 HIS B N 1
ATOM 2581 C CA . HIS B 1 150 ? -0.109 29.828 1.872 1 97.5 150 HIS B CA 1
ATOM 2582 C C . HIS B 1 150 ? 0.853 29.297 2.926 1 97.5 150 HIS B C 1
ATOM 2584 O O . HIS B 1 150 ? 1.512 30.062 3.627 1 97.5 150 HIS B O 1
ATOM 2590 N N . LEU B 1 151 ? 0.968 28.016 3.002 1 97.62 151 LEU B N 1
ATOM 2591 C CA . LEU B 1 151 ? 1.859 27.375 3.971 1 97.62 151 LEU B CA 1
ATOM 2592 C C . LEU B 1 151 ? 3.316 27.703 3.654 1 97.62 151 LEU B C 1
ATOM 2594 O O . LEU B 1 151 ? 4.098 28.031 4.555 1 97.62 151 LEU B O 1
ATOM 2598 N N . GLU B 1 152 ? 3.652 27.703 2.432 1 96.81 152 GLU B N 1
ATOM 2599 C CA . GLU B 1 152 ? 5.023 27.984 2.02 1 96.81 152 GLU B CA 1
ATOM 2600 C C . GLU B 1 152 ? 5.414 29.422 2.375 1 96.81 152 GLU B C 1
ATOM 2602 O O . GLU B 1 152 ? 6.527 29.672 2.848 1 96.81 152 GLU B O 1
ATOM 2607 N N . ARG B 1 153 ? 4.574 30.312 2.133 1 95.94 153 ARG B N 1
ATOM 2608 C CA . ARG B 1 153 ? 4.828 31.719 2.451 1 95.94 153 ARG B CA 1
ATOM 2609 C C . ARG B 1 153 ? 5.078 31.906 3.945 1 95.94 153 ARG B C 1
ATOM 2611 O O . ARG B 1 153 ? 5.988 32.625 4.344 1 95.94 153 ARG B O 1
ATOM 2618 N N . SER B 1 154 ? 4.336 31.203 4.676 1 95.5 154 SER B N 1
ATOM 2619 C CA . SER B 1 154 ? 4.402 31.375 6.125 1 95.5 154 SER B CA 1
ATOM 2620 C C . SER B 1 154 ? 5.574 30.594 6.719 1 95.5 154 SER B C 1
ATOM 2622 O O . SER B 1 154 ? 6.09 30.969 7.777 1 95.5 154 SER B O 1
ATOM 2624 N N . LEU B 1 155 ? 6.109 29.578 6.059 1 96.75 155 LEU B N 1
ATOM 2625 C CA . LEU B 1 155 ? 7.059 28.672 6.68 1 96.75 155 LEU B CA 1
ATOM 2626 C C . LEU B 1 155 ? 8.414 28.734 5.988 1 96.75 155 LEU B C 1
ATOM 2628 O O . LEU B 1 155 ? 9.383 28.125 6.445 1 96.75 155 LEU B O 1
ATOM 2632 N N . GLY B 1 156 ? 8.57 29.453 4.969 1 93.94 156 GLY B N 1
ATOM 2633 C CA . GLY B 1 156 ? 9.852 29.625 4.297 1 93.94 156 GLY B CA 1
ATOM 2634 C C . GLY B 1 156 ? 10.062 28.641 3.168 1 93.94 156 GLY B C 1
ATOM 2635 O O . GLY B 1 156 ? 11.203 28.297 2.844 1 93.94 156 GLY B O 1
ATOM 2636 N N . GLY B 1 157 ? 9.016 28 2.682 1 94.25 157 GLY B N 1
ATOM 2637 C CA . GLY B 1 157 ? 9.102 27.172 1.487 1 94.25 157 GLY B CA 1
ATOM 2638 C C . GLY B 1 157 ? 9.195 25.688 1.793 1 94.25 157 GLY B C 1
ATOM 2639 O O . GLY B 1 157 ? 9.484 25.297 2.926 1 94.25 157 GLY B O 1
ATOM 2640 N N . PHE B 1 158 ? 8.984 24.922 0.773 1 96.56 158 PHE B N 1
ATOM 2641 C CA . PHE B 1 158 ? 9.094 23.469 0.822 1 96.56 158 PHE B CA 1
ATOM 2642 C C . PHE B 1 158 ? 10.078 22.969 -0.228 1 96.56 158 PHE B C 1
ATOM 2644 O O . PHE B 1 158 ? 10.156 23.516 -1.328 1 96.56 158 PHE B O 1
ATOM 2651 N N . LEU B 1 159 ? 10.844 22 0.153 1 95.81 159 LEU B N 1
ATOM 2652 C CA . LEU B 1 159 ? 11.594 21.25 -0.843 1 95.81 159 LEU B CA 1
ATOM 2653 C C . LEU B 1 159 ? 10.688 20.281 -1.594 1 95.81 159 LEU B C 1
ATOM 2655 O O . LEU B 1 159 ? 9.906 19.547 -0.978 1 95.81 159 LEU B O 1
ATOM 2659 N N . ARG B 1 160 ? 10.734 20.312 -2.947 1 95.38 160 ARG B N 1
ATOM 2660 C CA . ARG B 1 160 ? 9.93 19.406 -3.756 1 95.38 160 ARG B CA 1
ATOM 2661 C C . ARG B 1 160 ? 10.75 18.203 -4.199 1 95.38 160 ARG B C 1
ATOM 2663 O O . ARG B 1 160 ? 11.805 18.359 -4.82 1 95.38 160 ARG B O 1
ATOM 2670 N N . VAL B 1 161 ? 10.258 17 -3.873 1 93.88 161 VAL B N 1
ATOM 2671 C CA . VAL B 1 161 ? 11.008 15.781 -4.164 1 93.88 161 VAL B CA 1
ATOM 2672 C C . VAL B 1 161 ? 10.078 14.742 -4.801 1 93.88 161 VAL B C 1
ATOM 2674 O O . VAL B 1 161 ? 8.945 14.562 -4.359 1 93.88 161 VAL B O 1
ATOM 2677 N N . SER B 1 162 ? 10.547 14.078 -5.781 1 91.38 162 SER B N 1
ATOM 2678 C CA . SER B 1 162 ? 9.852 12.969 -6.422 1 91.38 162 SER B CA 1
ATOM 2679 C C . SER B 1 162 ? 10.453 11.633 -6.016 1 91.38 162 SER B C 1
ATOM 2681 O O . SER B 1 162 ? 11.672 11.461 -6.027 1 91.38 162 SER B O 1
ATOM 2683 N N . VAL B 1 163 ? 9.656 10.672 -5.512 1 83.81 163 VAL B N 1
ATOM 2684 C CA . VAL B 1 163 ? 10.133 9.383 -5.02 1 83.81 163 VAL B CA 1
ATOM 2685 C C . VAL B 1 163 ? 10.094 8.352 -6.148 1 83.81 163 VAL B C 1
ATOM 2687 O O . VAL B 1 163 ? 10.727 7.301 -6.059 1 83.81 163 VAL B O 1
ATOM 2690 N N . GLY B 1 164 ? 9.695 8.633 -7.383 1 71.25 164 GLY B N 1
ATOM 2691 C CA . GLY B 1 164 ? 9.703 7.672 -8.477 1 71.25 164 GLY B CA 1
ATOM 2692 C C . GLY B 1 164 ? 8.977 8.164 -9.711 1 71.25 164 GLY B C 1
ATOM 2693 O O . GLY B 1 164 ? 8.359 9.234 -9.688 1 71.25 164 GLY B O 1
ATOM 2694 N N . PRO B 1 165 ? 9.219 7.363 -10.688 1 63.69 165 PRO B N 1
ATOM 2695 C CA . PRO B 1 165 ? 8.727 7.797 -12 1 63.69 165 PRO B CA 1
ATOM 2696 C C . PRO B 1 165 ? 7.211 7.691 -12.125 1 63.69 165 PRO B C 1
ATOM 2698 O O . PRO B 1 165 ? 6.633 8.18 -13.102 1 63.69 165 PRO B O 1
ATOM 2701 N N . LEU B 1 166 ? 6.637 7.062 -11.211 1 64.06 166 LEU B N 1
ATOM 2702 C CA . LEU B 1 166 ? 5.203 6.824 -11.367 1 64.06 166 LEU B CA 1
ATOM 2703 C C . LEU B 1 166 ? 4.41 7.566 -10.297 1 64.06 166 LEU B C 1
ATOM 2705 O O . LEU B 1 166 ? 4.949 7.918 -9.25 1 64.06 166 LEU B O 1
ATOM 2709 N N . SER B 1 167 ? 3.238 7.93 -10.781 1 66.69 167 SER B N 1
ATOM 2710 C CA . SER B 1 167 ? 2.293 8.461 -9.805 1 66.69 167 SER B CA 1
ATOM 2711 C C . SER B 1 167 ? 1.922 7.414 -8.766 1 66.69 167 SER B C 1
ATOM 2713 O O . SER B 1 167 ? 1.134 6.508 -9.039 1 66.69 167 SER B O 1
ATOM 2715 N N . LEU B 1 168 ? 2.566 7.453 -7.641 1 78.62 168 LEU B N 1
ATOM 2716 C CA . LEU B 1 168 ? 2.365 6.508 -6.551 1 78.62 168 LEU B CA 1
ATOM 2717 C C . LEU B 1 168 ? 1.298 7.012 -5.582 1 78.62 168 LEU B C 1
ATOM 2719 O O . LEU B 1 168 ? 1.132 8.219 -5.41 1 78.62 168 LEU B O 1
ATOM 2723 N N . HIS B 1 169 ? 0.576 6.09 -5.09 1 88.19 169 HIS B N 1
ATOM 2724 C CA . HIS B 1 169 ? -0.326 6.422 -3.99 1 88.19 169 HIS B CA 1
ATOM 2725 C C . HIS B 1 169 ? 0.448 6.895 -2.766 1 88.19 169 HIS B C 1
ATOM 2727 O O . HIS B 1 169 ? 1.613 6.531 -2.584 1 88.19 169 HIS B O 1
ATOM 2733 N N . THR B 1 170 ? -0.184 7.676 -2.029 1 92.5 170 THR B N 1
ATOM 2734 C CA . THR B 1 170 ? 0.44 8.266 -0.849 1 92.5 170 THR B CA 1
ATOM 2735 C C . THR B 1 170 ? 1.001 7.176 0.063 1 92.5 170 THR B C 1
ATOM 2737 O O . THR B 1 170 ? 2.098 7.32 0.606 1 92.5 170 THR B O 1
ATOM 2740 N N . ASP B 1 171 ? 0.291 6.062 0.3 1 93.44 171 ASP B N 1
ATOM 2741 C CA . ASP B 1 171 ? 0.792 4.988 1.15 1 93.44 171 ASP B CA 1
ATOM 2742 C C . ASP B 1 171 ? 2.074 4.387 0.58 1 93.44 171 ASP B C 1
ATOM 2744 O O . ASP B 1 171 ? 2.998 4.059 1.327 1 93.44 171 ASP B O 1
ATOM 2748 N N . HIS B 1 172 ? 2.193 4.273 -0.738 1 91.94 172 HIS B N 1
ATOM 2749 C CA . HIS B 1 172 ? 3.41 3.766 -1.362 1 91.94 172 HIS B CA 1
ATOM 2750 C C . HIS B 1 172 ? 4.574 4.73 -1.163 1 91.94 172 HIS B C 1
ATOM 2752 O O . HIS B 1 172 ? 5.688 4.309 -0.84 1 91.94 172 HIS B O 1
ATOM 2758 N N . VAL B 1 173 ? 4.242 5.988 -1.353 1 92.94 173 VAL B N 1
ATOM 2759 C CA . VAL B 1 173 ? 5.277 7.004 -1.206 1 92.94 173 VAL B CA 1
ATOM 2760 C C . VAL B 1 173 ? 5.793 7.012 0.23 1 92.94 173 VAL B C 1
ATOM 2762 O O . VAL B 1 173 ? 7.004 7 0.461 1 92.94 173 VAL B O 1
ATOM 2765 N N . PHE B 1 174 ? 4.926 6.988 1.221 1 95.75 174 PHE B N 1
ATOM 2766 C CA . PHE B 1 174 ? 5.32 7.008 2.625 1 95.75 174 PHE B CA 1
ATOM 2767 C C . PHE B 1 174 ? 6.105 5.75 2.982 1 95.75 174 PHE B C 1
ATOM 2769 O O . PHE B 1 174 ? 7.055 5.809 3.768 1 95.75 174 PHE B O 1
ATOM 2776 N N . LEU B 1 175 ? 5.684 4.648 2.447 1 93.31 175 LEU B N 1
ATOM 2777 C CA . LEU B 1 175 ? 6.406 3.404 2.684 1 93.31 175 LEU B CA 1
ATOM 2778 C C . LEU B 1 175 ? 7.84 3.5 2.174 1 93.31 175 LEU B C 1
ATOM 2780 O O . LEU B 1 175 ? 8.781 3.174 2.896 1 93.31 175 LEU B O 1
ATOM 2784 N N . LEU B 1 176 ? 8.031 3.945 0.94 1 90.88 176 LEU B N 1
ATOM 2785 C CA . LEU B 1 176 ? 9.352 4.047 0.338 1 90.88 176 LEU B CA 1
ATOM 2786 C C . LEU B 1 176 ? 10.227 5.027 1.112 1 90.88 176 LEU B C 1
ATOM 2788 O O . LEU B 1 176 ? 11.391 4.734 1.406 1 90.88 176 LEU B O 1
ATOM 2792 N N . VAL B 1 177 ? 9.641 6.152 1.462 1 92.94 177 VAL B N 1
ATOM 2793 C CA . VAL B 1 177 ? 10.375 7.176 2.193 1 92.94 177 VAL B CA 1
ATOM 2794 C C . VAL B 1 177 ? 10.789 6.637 3.562 1 92.94 177 VAL B C 1
ATOM 2796 O O . VAL B 1 177 ? 11.945 6.754 3.963 1 92.94 177 VAL B O 1
ATOM 2799 N N . SER B 1 178 ? 9.867 6.008 4.27 1 92.88 178 SER B N 1
ATOM 2800 C CA . SER B 1 178 ? 10.164 5.504 5.605 1 92.88 178 SER B CA 1
ATOM 2801 C C . SER B 1 178 ? 11.148 4.344 5.551 1 92.88 178 SER B C 1
ATOM 2803 O O . SER B 1 178 ? 11.992 4.195 6.441 1 92.88 178 SER B O 1
ATOM 2805 N N . ALA B 1 179 ? 11.047 3.564 4.531 1 87.75 179 ALA B N 1
ATOM 2806 C CA . ALA B 1 179 ? 11.984 2.457 4.363 1 87.75 179 ALA B CA 1
ATOM 2807 C C . ALA B 1 179 ? 13.406 2.973 4.168 1 87.75 179 ALA B C 1
ATOM 2809 O O . ALA B 1 179 ? 14.367 2.373 4.664 1 87.75 179 ALA B O 1
ATOM 2810 N N . LEU B 1 180 ? 13.531 4.016 3.436 1 84.25 180 LEU B N 1
ATOM 2811 C CA . LEU B 1 180 ? 14.836 4.617 3.176 1 84.25 180 LEU B CA 1
ATOM 2812 C C . LEU B 1 180 ? 15.453 5.148 4.465 1 84.25 180 LEU B C 1
ATOM 2814 O O . LEU B 1 180 ? 16.672 5.285 4.562 1 84.25 180 LEU B O 1
ATOM 2818 N N . ARG B 1 181 ? 14.609 5.445 5.398 1 87.88 181 ARG B N 1
ATOM 2819 C CA . ARG B 1 181 ? 15.062 6.113 6.613 1 87.88 181 ARG B CA 1
ATOM 2820 C C . ARG B 1 181 ? 15.359 5.105 7.719 1 87.88 181 ARG B C 1
ATOM 2822 O O . ARG B 1 181 ? 15.812 5.48 8.797 1 87.88 181 ARG B O 1
ATOM 2829 N N . LEU B 1 182 ? 14.922 3.895 7.492 1 81.12 182 LEU B N 1
ATOM 2830 C CA . LEU B 1 182 ? 15.312 2.854 8.438 1 81.12 182 LEU B CA 1
ATOM 2831 C C . LEU B 1 182 ? 16.797 2.545 8.328 1 81.12 182 LEU B C 1
ATOM 2833 O O . LEU B 1 182 ? 17.375 2.65 7.242 1 81.12 182 LEU B O 1
ATOM 2837 N N . PRO B 1 183 ? 17.375 2.516 9.57 1 60.66 183 PRO B N 1
ATOM 2838 C CA . PRO B 1 183 ? 18.797 2.18 9.484 1 60.66 183 PRO B CA 1
ATOM 2839 C C . PRO B 1 183 ? 19.062 1.008 8.547 1 60.66 183 PRO B C 1
ATOM 2841 O O . PRO B 1 183 ? 18.438 -0.047 8.672 1 60.66 183 PRO B O 1
ATOM 2844 N N . MET B 1 184 ? 18.953 1.218 7.254 1 49.62 184 MET B N 1
ATOM 2845 C CA . MET B 1 184 ? 19.484 0.096 6.488 1 49.62 184 MET B CA 1
ATOM 2846 C C . MET B 1 184 ? 20.797 -0.4 7.086 1 49.62 184 MET B C 1
ATOM 2848 O O . MET B 1 184 ? 21.438 0.309 7.867 1 49.62 184 MET B O 1
ATOM 2852 N N . HIS B 1 185 ? 21.344 -1.48 6.535 1 38.03 185 HIS B N 1
ATOM 2853 C CA . HIS B 1 185 ? 22.719 -1.875 6.844 1 38.03 185 HIS B CA 1
ATOM 2854 C C . HIS B 1 185 ? 23.688 -0.729 6.586 1 38.03 185 HIS B C 1
ATOM 2856 O O . HIS B 1 185 ? 23.875 -0.313 5.438 1 38.03 185 HIS B O 1
ATOM 2862 N N . ALA B 1 186 ? 23.859 0.297 7.352 1 33.88 186 ALA B N 1
ATOM 2863 C CA . ALA B 1 186 ? 25.188 0.904 7.461 1 33.88 186 ALA B CA 1
ATOM 2864 C C . ALA B 1 186 ? 26.281 -0.123 7.195 1 33.88 186 ALA B C 1
ATOM 2866 O O . ALA B 1 186 ? 27 -0.523 8.117 1 33.88 186 ALA B O 1
ATOM 2867 N N . THR B 1 187 ? 26.031 -1.304 6.664 1 31.08 187 THR B N 1
ATOM 2868 C CA . THR B 1 187 ? 27.312 -1.869 6.27 1 31.08 187 THR B CA 1
ATOM 2869 C C . THR B 1 187 ? 28.016 -0.97 5.25 1 31.08 187 THR B C 1
ATOM 2871 O O . THR B 1 187 ? 27.516 -0.78 4.141 1 31.08 187 THR B O 1
ATOM 2874 N N . SER B 1 188 ? 28.625 0.105 5.656 1 29.89 188 SER B N 1
ATOM 2875 C CA . SER B 1 188 ? 29.828 0.642 5.023 1 29.89 188 SER B CA 1
ATOM 2876 C C . SER B 1 188 ? 30.547 -0.429 4.211 1 29.89 188 SER B C 1
ATOM 2878 O O . SER B 1 188 ? 31.016 -1.429 4.766 1 29.89 188 SER B O 1
ATOM 2880 N N . ILE B 1 189 ? 30.391 -0.798 3.084 1 26.78 189 ILE B N 1
ATOM 2881 C CA . ILE B 1 189 ? 31.547 -1.135 2.25 1 26.78 189 ILE B CA 1
ATOM 2882 C C . ILE B 1 189 ? 32.656 -0.134 2.494 1 26.78 189 ILE B C 1
ATOM 2884 O O . ILE B 1 189 ? 32.594 1.023 2.078 1 26.78 189 ILE B O 1
ATOM 2888 N N . GLU B 1 190 ? 33.125 0.041 3.758 1 23.12 190 GLU B N 1
ATOM 2889 C CA . GLU B 1 190 ? 34.531 0.435 3.938 1 23.12 190 GLU B CA 1
ATOM 2890 C C . GLU B 1 190 ? 35.406 -0.221 2.893 1 23.12 190 GLU B C 1
ATOM 2892 O O . GLU B 1 190 ? 35.531 -1.447 2.852 1 23.12 190 GLU B O 1
ATOM 2897 N N . HIS B 1 191 ? 35.375 0.238 1.669 1 22.55 191 HIS B N 1
ATOM 2898 C CA . HIS B 1 191 ? 36.625 0.158 0.893 1 22.55 191 HIS B CA 1
ATOM 2899 C C . HIS B 1 191 ? 37.844 0.447 1.764 1 22.55 191 HIS B C 1
ATOM 2901 O O . HIS B 1 191 ? 37.969 1.555 2.285 1 22.55 191 HIS B O 1
ATOM 2907 N N . HIS B 1 192 ? 38.094 -0.461 2.723 1 18.72 192 HIS B N 1
ATOM 2908 C CA . HIS B 1 192 ? 39.562 -0.6 2.83 1 18.72 192 HIS B CA 1
ATOM 2909 C C . HIS B 1 192 ? 40.156 -1.08 1.516 1 18.72 192 HIS B C 1
ATOM 2911 O O . HIS B 1 192 ? 39.562 -1.909 0.821 1 18.72 192 HIS B O 1
#

Sequence (384 aa):
MSLYVVISPTGRTDGNIPARGYAGPSGRLDVIARAYNAILEPNATLAALLMGGPLPPRLLIAPLSCKDIVRSERSFMIEASRALRGRRSCFTVNDEGVEALASLLRRFKPRILLAEKGGDISSHWGEMCSSSPTFIAGSHLDPPHGLIKHLERSLGGFLRVSVGPLSLHTDHVFLLVSALRLPMHATSIEHHMSLYVVISPTGRTDGNIPARGYAGPSGRLDVIARAYNAILEPNATLAALLMGGPLPPRLLIAPLSCKDIVRSERSFMIEASRALRGRRSCFTVNDEGVEALASLLRRFKPRILLAEKGGDISSHWGEMCSSSPTFIAGSHLDPPHGLIKHLERSLGGFLRVSVGPLSLHTDHVFLLVSALRLPMHATSIEHH